Protein AF-0000000078802269 (afdb_homodimer)

Solvent-accessible surface area (backbone atoms only — not comparable to full-atom values): 20303 Å² total; per-residue (Å²): 92,74,47,92,82,36,78,17,33,33,34,43,34,36,52,98,56,59,90,76,34,59,56,60,49,47,35,49,61,55,40,66,80,41,87,51,50,45,80,44,52,44,50,79,76,26,77,65,66,67,72,59,44,69,63,53,44,51,54,54,63,47,30,44,32,43,30,46,34,31,46,53,40,79,55,40,62,44,30,62,51,45,36,46,50,59,65,47,58,22,76,64,37,17,16,90,85,14,59,68,34,50,76,23,35,39,34,44,35,36,34,31,78,51,49,66,64,37,37,26,67,86,20,89,63,49,31,34,58,68,54,47,44,40,28,57,50,51,42,31,50,60,24,41,25,44,73,39,84,65,46,73,44,52,18,45,86,70,53,53,68,69,57,47,52,49,50,13,50,51,53,32,50,41,68,75,39,49,62,70,63,45,59,83,58,49,68,68,66,59,66,68,102,93,73,48,90,84,37,78,19,33,33,34,45,33,34,52,97,55,59,90,76,34,60,57,60,50,49,35,49,61,55,41,65,81,40,87,49,48,45,79,44,52,44,50,80,75,27,74,64,65,70,72,59,43,70,62,52,45,52,53,53,62,46,30,44,32,42,31,46,35,32,47,52,40,79,54,40,63,43,31,61,50,45,36,47,50,58,64,48,57,21,76,62,39,16,16,89,86,14,57,68,33,51,75,23,35,39,33,43,36,35,32,30,77,50,50,66,64,37,37,27,68,86,21,87,64,48,32,33,57,68,53,47,44,39,28,56,50,51,42,28,50,60,24,40,24,45,73,39,82,64,48,73,46,51,18,45,87,70,53,52,68,68,56,47,51,50,49,12,50,50,52,32,50,42,69,75,38,49,64,71,62,45,59,82,58,48,68,68,66,60,65,68,102

Structure (mmCIF, N/CA/C/O backbone):
data_AF-0000000078802269-model_v1
#
loop_
_entity.id
_entity.type
_entity.pdbx_description
1 polymer 'Glutathione-regulated potassium-efflux system ancillary protein KefG'
#
loop_
_atom_site.group_PDB
_atom_site.id
_atom_site.type_symbol
_atom_site.label_atom_id
_atom_site.label_alt_id
_atom_site.label_comp_id
_atom_site.label_asym_id
_atom_site.label_entity_id
_atom_site.label_seq_id
_atom_site.pdbx_PDB_ins_code
_atom_site.Cartn_x
_atom_site.Cartn_y
_atom_site.Cartn_z
_atom_site.occupancy
_atom_site.B_iso_or_equiv
_atom_site.auth_seq_id
_atom_site.auth_comp_id
_atom_site.auth_asym_id
_atom_site.auth_atom_id
_atom_site.pdbx_PDB_model_num
ATOM 1 N N . MET A 1 1 ? -10.547 -23.531 -15.586 1 41.94 1 MET A N 1
ATOM 2 C CA . MET A 1 1 ? -10.125 -24.484 -16.594 1 41.94 1 MET A CA 1
ATOM 3 C C . MET A 1 1 ? -9.117 -25.469 -16.031 1 41.94 1 MET A C 1
ATOM 5 O O . MET A 1 1 ? -8.109 -25.078 -15.445 1 41.94 1 MET A O 1
ATOM 9 N N . ASP A 1 2 ? -9.68 -26.609 -15.562 1 50.34 2 ASP A N 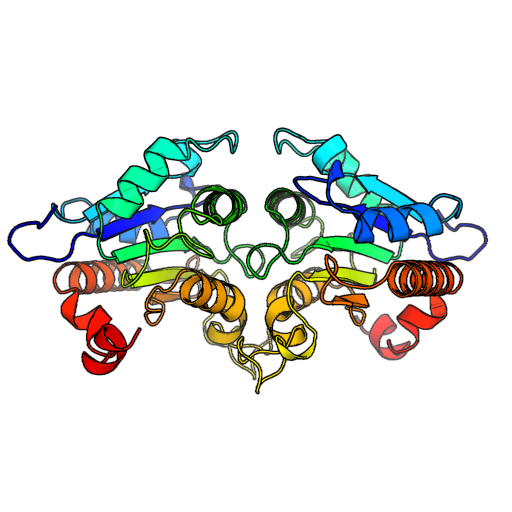1
ATOM 10 C CA . ASP A 1 2 ? -8.898 -27.719 -15.016 1 50.34 2 ASP A CA 1
ATOM 11 C C . ASP A 1 2 ? -7.824 -28.156 -16.016 1 50.34 2 ASP A C 1
ATOM 13 O O . ASP A 1 2 ? -8.117 -28.391 -17.188 1 50.34 2 ASP A O 1
ATOM 17 N N . TYR A 1 3 ? -6.695 -27.562 -15.992 1 58.06 3 TYR A N 1
ATOM 18 C CA . TYR A 1 3 ? -5.609 -28.109 -16.797 1 58.06 3 TYR A CA 1
ATOM 19 C C . TYR A 1 3 ? -5.195 -29.484 -16.297 1 58.06 3 TYR A C 1
ATOM 21 O O . TYR A 1 3 ? -4.332 -29.594 -15.414 1 58.06 3 TYR A O 1
ATOM 29 N N . GLN A 1 4 ? -5.871 -30.547 -16.875 1 61.5 4 GLN A N 1
ATOM 30 C CA . GLN A 1 4 ? -5.547 -31.953 -16.625 1 61.5 4 GLN A CA 1
ATOM 31 C C . GLN A 1 4 ? -5.457 -32.25 -15.125 1 61.5 4 GLN A C 1
ATOM 33 O O . GLN A 1 4 ? -4.531 -32.906 -14.68 1 61.5 4 GLN A O 1
ATOM 38 N N . GLY A 1 5 ? -6.262 -31.609 -14.297 1 68.94 5 GLY A N 1
ATOM 39 C CA . GLY A 1 5 ? -6.277 -31.891 -12.867 1 68.94 5 GLY A CA 1
ATOM 40 C C . GLY A 1 5 ? -5.324 -31 -12.078 1 68.94 5 GLY A C 1
ATOM 41 O O . GLY A 1 5 ? -5.176 -31.172 -10.867 1 68.94 5 GLY A O 1
ATOM 42 N N . LYS A 1 6 ? -4.641 -30.141 -12.844 1 80.56 6 LYS A N 1
ATOM 43 C CA . LYS A 1 6 ? -3.684 -29.266 -12.18 1 80.56 6 LYS A CA 1
ATOM 44 C C . LYS A 1 6 ? -4.312 -27.906 -11.852 1 80.56 6 LYS A C 1
ATOM 46 O O . LYS A 1 6 ? -5.191 -27.438 -12.578 1 80.56 6 LYS A O 1
ATOM 51 N N . LEU A 1 7 ? -3.875 -27.438 -10.805 1 93.06 7 LEU A N 1
ATOM 52 C CA . LEU A 1 7 ? -4.266 -26.078 -10.453 1 93.06 7 LEU A CA 1
ATOM 53 C C . LEU A 1 7 ? -3.773 -25.078 -11.492 1 93.06 7 LEU A C 1
ATOM 55 O O . LEU A 1 7 ? -2.625 -25.156 -11.938 1 93.06 7 LEU A O 1
ATOM 59 N N . THR A 1 8 ? -4.699 -24.266 -11.938 1 97.19 8 THR A N 1
ATOM 60 C CA . THR A 1 8 ? -4.316 -23.219 -12.883 1 97.19 8 THR A CA 1
ATOM 61 C C . THR A 1 8 ? -3.818 -21.984 -12.156 1 97.19 8 THR A C 1
ATOM 63 O O . THR A 1 8 ? -4.305 -21.656 -11.07 1 97.19 8 THR A O 1
ATOM 66 N N . ILE A 1 9 ? -2.83 -21.297 -12.828 1 98.44 9 ILE A N 1
ATOM 67 C CA . ILE A 1 9 ? -2.121 -20.219 -12.141 1 98.44 9 ILE A CA 1
ATOM 68 C C . ILE A 1 9 ? -2.172 -18.938 -12.977 1 98.44 9 ILE A C 1
ATOM 70 O O . ILE A 1 9 ? -1.913 -18.984 -14.18 1 98.44 9 ILE A O 1
ATOM 74 N N . LEU A 1 10 ? -2.6 -17.891 -12.414 1 98.88 10 LEU A N 1
ATOM 75 C CA . LEU A 1 10 ? -2.518 -16.547 -12.977 1 98.88 10 LEU A CA 1
ATOM 76 C C . LEU A 1 10 ? -1.4 -15.75 -12.312 1 98.88 10 LEU A C 1
ATOM 78 O O . LEU A 1 10 ? -1.395 -15.57 -11.094 1 98.88 10 LEU A O 1
ATOM 82 N N . VAL A 1 11 ? -0.397 -15.336 -13.07 1 98.94 11 VAL A N 1
ATOM 83 C CA . VAL A 1 11 ? 0.649 -14.445 -12.578 1 98.94 11 VAL A CA 1
ATOM 84 C C . VAL A 1 11 ? 0.343 -13.008 -13 1 98.94 11 VAL A C 1
ATOM 86 O O . VAL A 1 11 ? 0.437 -12.672 -14.188 1 98.94 11 VAL A O 1
ATOM 89 N N . ILE A 1 12 ? -0.034 -12.242 -12.078 1 98.94 12 ILE A N 1
ATOM 90 C CA . ILE A 1 12 ? -0.143 -10.797 -12.266 1 98.94 12 ILE A CA 1
ATOM 91 C C . ILE A 1 12 ? 1.214 -10.141 -12.016 1 98.94 12 ILE A C 1
ATOM 93 O O . ILE A 1 12 ? 1.655 -10.023 -10.875 1 98.94 12 ILE A O 1
ATOM 97 N N . TYR A 1 13 ? 1.841 -9.75 -13.086 1 98.88 13 TYR A N 1
ATOM 98 C CA . TYR A 1 13 ? 3.154 -9.117 -13.016 1 98.88 13 TYR A CA 1
ATOM 99 C C . TYR A 1 13 ? 3.035 -7.598 -13.102 1 98.88 13 TYR A C 1
ATOM 101 O O . TYR A 1 13 ? 2.324 -7.074 -13.961 1 98.88 13 TYR A O 1
ATOM 109 N N . ALA A 1 14 ? 3.631 -6.918 -12.156 1 98.81 14 ALA A N 1
ATOM 110 C CA . ALA A 1 14 ? 3.619 -5.457 -12.156 1 98.81 14 ALA A CA 1
ATOM 111 C C . ALA A 1 14 ? 5.004 -4.902 -11.836 1 98.81 14 ALA A C 1
ATOM 113 O O . ALA A 1 14 ? 5.516 -5.102 -10.727 1 98.81 14 ALA A O 1
ATOM 114 N N . HIS A 1 15 ? 5.559 -4.227 -12.711 1 98.31 15 HIS A N 1
ATOM 115 C CA . HIS A 1 15 ? 6.809 -3.484 -12.562 1 98.31 15 HIS A CA 1
ATOM 116 C C . HIS A 1 15 ? 6.785 -2.199 -13.375 1 98.31 15 HIS A C 1
ATOM 118 O O . HIS A 1 15 ? 6.629 -2.238 -14.602 1 98.31 15 HIS A O 1
ATOM 124 N N . PRO A 1 16 ? 7.039 -1.08 -12.727 1 95.88 16 PRO A N 1
ATOM 125 C CA . PRO A 1 16 ? 6.957 0.176 -13.477 1 95.88 16 PRO A CA 1
ATOM 126 C C . PRO A 1 16 ? 8.062 0.316 -14.516 1 95.88 16 PRO A C 1
ATOM 128 O O . PRO A 1 16 ? 7.902 1.038 -15.5 1 95.88 16 PRO A O 1
ATOM 131 N N . ASP A 1 17 ? 9.203 -0.327 -14.281 1 93.69 17 ASP A N 1
ATOM 132 C CA . ASP A 1 17 ? 10.328 -0.354 -15.211 1 93.69 17 ASP A CA 1
ATOM 133 C C . ASP A 1 17 ? 10.734 -1.788 -15.539 1 93.69 17 ASP A C 1
ATOM 135 O O . ASP A 1 17 ? 11.812 -2.24 -15.133 1 93.69 17 ASP A O 1
ATOM 139 N N . PRO A 1 18 ? 9.969 -2.434 -16.328 1 89.94 18 PRO A N 1
ATOM 140 C CA . PRO A 1 18 ? 10.195 -3.865 -16.531 1 89.94 18 PRO A CA 1
ATOM 141 C C . PRO A 1 18 ? 11.516 -4.156 -17.234 1 89.94 18 PRO A C 1
ATOM 143 O O . PRO A 1 18 ? 12.109 -5.223 -17.031 1 89.94 18 PRO A O 1
ATOM 146 N N . GLN A 1 19 ? 12.023 -3.246 -18 1 88.38 19 GLN A N 1
ATOM 147 C CA . GLN A 1 19 ? 13.258 -3.467 -18.734 1 88.38 19 GLN A CA 1
ATOM 148 C C . GLN A 1 19 ? 14.469 -3.523 -17.797 1 88.38 19 GLN A C 1
ATOM 150 O O . GLN A 1 19 ? 15.477 -4.156 -18.125 1 88.38 19 GLN A O 1
ATOM 155 N N . GLN A 1 20 ? 14.297 -2.936 -16.672 1 89.38 20 GLN A N 1
ATOM 156 C CA . GLN A 1 20 ? 15.406 -2.904 -15.719 1 89.38 20 GLN A CA 1
ATOM 157 C C . GLN A 1 20 ? 15.234 -3.982 -14.648 1 89.38 20 GLN A C 1
ATOM 159 O O . GLN A 1 20 ? 16.078 -4.105 -13.75 1 89.38 20 GLN A O 1
ATOM 164 N N . SER A 1 21 ? 14.195 -4.738 -14.781 1 92.56 21 SER A N 1
ATOM 165 C CA . SER A 1 21 ? 13.867 -5.73 -13.758 1 92.56 21 SER A CA 1
ATOM 166 C C . SER A 1 21 ? 14.461 -7.09 -14.102 1 92.56 21 SER A C 1
ATOM 168 O O . SER A 1 21 ? 13.727 -8.055 -14.336 1 92.56 21 SER A O 1
ATOM 170 N N . VAL A 1 22 ? 15.734 -7.234 -13.938 1 94.75 22 VAL A N 1
ATOM 171 C CA . VAL A 1 22 ? 16.453 -8.422 -14.367 1 94.75 22 VAL A CA 1
ATOM 172 C C . VAL A 1 22 ? 15.969 -9.641 -13.586 1 94.75 22 VAL A C 1
ATOM 174 O O . VAL A 1 22 ? 15.633 -10.672 -14.18 1 94.75 22 VAL A O 1
ATOM 177 N N . ALA A 1 23 ? 15.93 -9.531 -12.273 1 97.06 23 ALA A N 1
ATOM 178 C CA . ALA A 1 23 ? 15.539 -10.656 -11.422 1 97.06 23 ALA A CA 1
ATOM 179 C C . ALA A 1 23 ? 14.141 -11.148 -11.773 1 97.06 23 ALA A C 1
ATOM 181 O O . ALA A 1 23 ? 13.906 -12.352 -11.906 1 97.06 23 ALA A O 1
ATOM 182 N N . ASN A 1 24 ? 13.211 -10.25 -11.938 1 98 24 ASN A N 1
ATOM 183 C CA . ASN A 1 24 ? 11.844 -10.625 -12.289 1 98 24 ASN A CA 1
ATOM 184 C C . ASN A 1 24 ? 11.773 -11.258 -13.672 1 98 24 ASN A C 1
ATOM 186 O O . ASN A 1 24 ? 11.031 -12.219 -13.883 1 98 24 ASN A O 1
ATOM 190 N N . GLN A 1 25 ? 12.484 -10.703 -14.578 1 97.06 25 GLN A N 1
ATOM 191 C CA . GLN A 1 25 ? 12.484 -11.25 -15.93 1 97.06 25 GLN A CA 1
ATOM 192 C C . GLN A 1 25 ? 13.008 -12.688 -15.938 1 97.06 25 GLN A C 1
ATOM 194 O O . GLN A 1 25 ? 12.484 -13.539 -16.656 1 97.06 25 GLN A O 1
ATOM 199 N N . VAL A 1 26 ? 14.086 -12.945 -15.219 1 98 26 VAL A N 1
ATOM 200 C CA . VAL A 1 26 ? 14.625 -14.297 -15.117 1 98 26 VAL A CA 1
ATOM 201 C C . VAL A 1 26 ? 13.555 -15.25 -14.594 1 98 26 VAL A C 1
ATOM 203 O O . VAL A 1 26 ? 13.359 -16.328 -15.148 1 98 26 VAL A O 1
ATOM 206 N N . MET A 1 27 ? 12.836 -14.859 -13.555 1 98.69 27 MET A N 1
ATOM 207 C CA . MET A 1 27 ? 11.766 -15.688 -13.008 1 98.69 27 MET A CA 1
ATOM 208 C C . MET A 1 27 ? 10.68 -15.938 -14.055 1 98.69 27 MET A C 1
ATOM 210 O O . MET A 1 27 ? 10.219 -17.078 -14.219 1 98.69 27 MET A O 1
ATOM 214 N N . LEU A 1 28 ? 10.258 -14.906 -14.75 1 98.62 28 LEU A N 1
ATOM 215 C CA . LEU A 1 28 ? 9.211 -15.031 -15.758 1 98.62 28 LEU A CA 1
ATOM 216 C C . LEU A 1 28 ? 9.648 -15.953 -16.891 1 98.62 28 LEU A C 1
ATOM 218 O O . LEU A 1 28 ? 8.852 -16.766 -17.375 1 98.62 28 LEU A O 1
ATOM 222 N N . ASP A 1 29 ? 10.867 -15.852 -17.297 1 98.31 29 ASP A N 1
ATOM 223 C CA . ASP A 1 29 ? 11.398 -16.703 -18.344 1 98.31 29 ASP A CA 1
ATOM 224 C C . ASP A 1 29 ? 11.312 -18.172 -17.969 1 98.31 29 ASP A C 1
ATOM 226 O O . ASP A 1 29 ? 11.008 -19.031 -18.797 1 98.31 29 ASP A O 1
ATOM 230 N N . HIS A 1 30 ? 11.586 -18.469 -16.734 1 98.69 30 HIS A N 1
ATOM 231 C CA . HIS A 1 30 ? 11.633 -19.859 -16.266 1 98.69 30 HIS A CA 1
ATOM 232 C C . HIS A 1 30 ? 10.242 -20.484 -16.281 1 98.69 30 HIS A C 1
ATOM 234 O O . HIS A 1 30 ? 10.109 -21.703 -16.312 1 98.69 30 HIS A O 1
ATOM 240 N N . ILE A 1 31 ? 9.195 -19.641 -16.266 1 98.56 31 ILE A N 1
ATOM 241 C CA . ILE A 1 31 ? 7.867 -20.234 -16.141 1 98.56 31 ILE A CA 1
ATOM 242 C C . ILE A 1 31 ? 7.078 -20.016 -17.422 1 98.56 31 ILE A C 1
ATOM 244 O O . ILE A 1 31 ? 5.902 -20.375 -17.516 1 98.56 31 ILE A O 1
ATOM 248 N N . ALA A 1 32 ? 7.648 -19.453 -18.422 1 97.94 32 ALA A N 1
ATOM 249 C CA . ALA A 1 32 ? 6.98 -18.969 -19.641 1 97.94 32 ALA A CA 1
ATOM 250 C C . ALA A 1 32 ? 6.395 -20.141 -20.438 1 97.94 32 ALA A C 1
ATOM 252 O O . ALA A 1 32 ? 5.426 -19.953 -21.172 1 97.94 32 ALA A O 1
ATOM 253 N N . ASP A 1 33 ? 6.93 -21.312 -20.281 1 97.69 33 ASP A N 1
ATOM 254 C CA . ASP A 1 33 ? 6.52 -22.438 -21.125 1 97.69 33 ASP A CA 1
ATOM 255 C C . ASP A 1 33 ? 5.547 -23.344 -20.391 1 97.69 33 ASP A C 1
ATOM 257 O O . ASP A 1 33 ? 5.141 -24.391 -20.922 1 97.69 33 ASP A O 1
ATOM 261 N N . LEU A 1 34 ? 5.195 -22.984 -19.219 1 97.31 34 LEU A N 1
ATOM 262 C CA . LEU A 1 34 ? 4.262 -23.812 -18.469 1 97.31 34 LEU A CA 1
ATOM 263 C C . LEU A 1 34 ? 2.828 -23.578 -18.938 1 97.31 34 LEU A C 1
ATOM 265 O O . LEU A 1 34 ? 2.301 -22.469 -18.812 1 97.31 34 LEU A O 1
ATOM 269 N N . PRO A 1 35 ? 2.129 -24.578 -19.438 1 96.19 35 PRO A N 1
ATOM 270 C CA . PRO A 1 35 ? 0.833 -24.375 -20.094 1 96.19 35 PRO A CA 1
ATOM 271 C C . PRO A 1 35 ? -0.274 -24 -19.109 1 96.19 35 PRO A C 1
ATOM 273 O O . PRO A 1 35 ? -1.271 -23.391 -19.5 1 96.19 35 PRO A O 1
ATOM 276 N N . HIS A 1 36 ? -0.126 -24.406 -17.875 1 97.06 36 HIS A N 1
ATOM 277 C CA . HIS A 1 36 ? -1.162 -24.141 -16.875 1 97.06 36 HIS A CA 1
ATOM 278 C C . HIS A 1 36 ? -0.942 -22.797 -16.203 1 97.06 36 HIS A C 1
ATOM 280 O O . HIS A 1 36 ? -1.664 -22.438 -15.266 1 97.06 36 HIS A O 1
ATOM 286 N N . VAL A 1 37 ? 0.118 -22 -16.641 1 98.31 37 VAL A N 1
ATOM 287 C CA . VAL A 1 37 ? 0.442 -20.688 -16.078 1 98.31 37 VAL A CA 1
ATOM 288 C C . VAL A 1 37 ? 0.122 -19.609 -17.094 1 98.31 37 VAL A C 1
ATOM 290 O O . VAL A 1 37 ? 0.566 -19.672 -18.25 1 98.31 37 VAL A O 1
ATOM 293 N N . THR A 1 38 ? -0.711 -18.672 -16.734 1 98.56 38 THR A N 1
ATOM 294 C CA . THR A 1 38 ? -0.972 -17.453 -17.5 1 98.56 38 THR A CA 1
ATOM 295 C C . THR A 1 38 ? -0.245 -16.266 -16.891 1 98.56 38 THR A C 1
ATOM 297 O O . THR A 1 38 ? -0.463 -15.93 -15.719 1 98.56 38 THR A O 1
ATOM 300 N N . VAL A 1 39 ? 0.641 -15.68 -17.625 1 98.69 39 VAL A N 1
ATOM 301 C CA . VAL A 1 39 ? 1.332 -14.477 -17.172 1 98.69 39 VAL A CA 1
ATOM 302 C C . VAL A 1 39 ? 0.642 -13.242 -17.75 1 98.69 39 VAL A C 1
ATOM 304 O O . VAL A 1 39 ? 0.423 -13.148 -18.953 1 98.69 39 VAL A O 1
ATOM 307 N N . HIS A 1 40 ? 0.283 -12.359 -16.953 1 98.75 40 HIS A N 1
ATOM 308 C CA . HIS A 1 40 ? -0.414 -11.133 -17.312 1 98.75 40 HIS A CA 1
ATOM 309 C C . HIS A 1 40 ? 0.337 -9.906 -16.812 1 98.75 40 HIS A C 1
ATOM 311 O O . HIS A 1 40 ? 0.303 -9.594 -15.617 1 98.75 40 HIS A O 1
ATOM 317 N N . ASP A 1 41 ? 0.992 -9.18 -17.703 1 98.44 41 ASP A N 1
ATOM 318 C CA . ASP A 1 41 ? 1.771 -7.98 -17.391 1 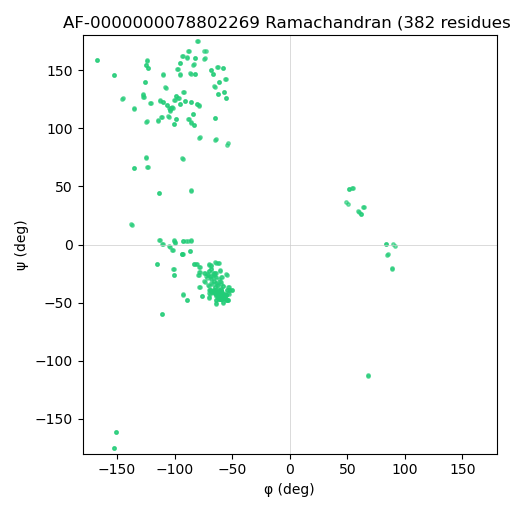98.44 41 ASP A CA 1
ATOM 319 C C . ASP A 1 41 ? 0.875 -6.742 -17.328 1 98.44 41 ASP A C 1
ATOM 321 O O . ASP A 1 41 ? 0.407 -6.254 -18.359 1 98.44 41 ASP A O 1
ATOM 325 N N . LEU A 1 42 ? 0.7 -6.156 -16.172 1 98.69 42 LEU A N 1
ATOM 326 C CA . LEU A 1 42 ? -0.263 -5.078 -15.969 1 98.69 42 LEU A CA 1
ATOM 327 C C . LEU A 1 42 ? 0.192 -3.803 -16.672 1 98.69 42 LEU A C 1
ATOM 329 O O . LEU A 1 42 ? -0.612 -3.121 -17.312 1 98.69 42 LEU A O 1
ATOM 333 N N . TYR A 1 43 ? 1.46 -3.453 -16.516 1 98 43 TYR A N 1
ATOM 334 C CA . TYR A 1 43 ? 1.933 -2.199 -17.094 1 98 43 TYR A CA 1
ATOM 335 C C . TYR A 1 43 ? 1.946 -2.268 -18.625 1 98 43 TYR A C 1
ATOM 337 O O . TYR A 1 43 ? 1.805 -1.244 -19.297 1 98 43 TYR A O 1
ATOM 345 N N . ALA A 1 44 ? 2.127 -3.463 -19.172 1 97.62 44 ALA A N 1
ATOM 346 C CA . ALA A 1 44 ? 1.976 -3.627 -20.609 1 97.62 44 ALA A CA 1
ATOM 347 C C . ALA A 1 44 ? 0.516 -3.482 -21.031 1 97.62 44 ALA A C 1
ATOM 349 O O . ALA A 1 44 ? 0.213 -2.844 -22.047 1 97.62 44 ALA A O 1
ATOM 350 N N . ALA A 1 45 ? -0.378 -3.986 -20.281 1 98.31 45 ALA A N 1
ATOM 351 C CA . ALA A 1 45 ? -1.801 -4.004 -20.609 1 98.31 45 ALA A CA 1
ATOM 352 C C . ALA A 1 45 ? -2.443 -2.648 -20.344 1 98.31 45 ALA A C 1
ATOM 354 O O . ALA A 1 45 ? -3.348 -2.221 -21.062 1 98.31 45 ALA A O 1
ATOM 355 N N . TYR A 1 46 ? -2.01 -1.961 -19.266 1 98.12 46 TYR A N 1
ATOM 356 C CA . TYR A 1 46 ? -2.664 -0.745 -18.797 1 98.12 46 TYR A CA 1
ATOM 357 C C . TYR A 1 46 ? -1.639 0.333 -18.469 1 98.12 46 TYR A C 1
ATOM 359 O O . TYR A 1 46 ? -1.559 0.793 -17.328 1 98.12 46 TYR A O 1
ATOM 367 N N . PRO A 1 47 ? -0.916 0.863 -19.359 1 95.88 47 PRO A N 1
ATOM 368 C CA . PRO A 1 47 ? 0.092 1.882 -19.062 1 95.88 47 PRO A CA 1
ATOM 369 C C . PRO A 1 47 ? -0.517 3.176 -18.516 1 95.88 47 PRO A C 1
ATOM 371 O O . PRO A 1 47 ? 0.183 3.982 -17.906 1 95.88 47 PRO A O 1
ATOM 374 N N . ASP A 1 48 ? -1.82 3.328 -18.688 1 95.75 48 ASP A N 1
ATOM 375 C CA . ASP A 1 48 ? -2.486 4.562 -18.266 1 95.75 48 ASP A CA 1
ATOM 376 C C . ASP A 1 48 ? -3.271 4.355 -16.969 1 95.75 48 ASP A C 1
ATOM 378 O O . ASP A 1 48 ? -3.967 5.262 -16.516 1 95.75 48 ASP A O 1
ATOM 382 N N . PHE A 1 49 ? -3.268 3.131 -16.453 1 97.12 49 PHE A N 1
ATOM 383 C CA . PHE A 1 49 ? -3.871 2.791 -15.164 1 97.12 49 PHE A CA 1
ATOM 384 C C . PHE A 1 49 ? -5.367 2.539 -15.32 1 97.12 49 PHE A C 1
ATOM 386 O O . PHE A 1 49 ? -6.066 2.301 -14.328 1 97.12 49 PHE A O 1
ATOM 393 N N . PHE A 1 50 ? -5.887 2.643 -16.531 1 97.38 50 PHE A N 1
ATOM 394 C CA . PHE A 1 50 ? -7.293 2.324 -16.75 1 97.38 50 PHE A CA 1
ATOM 395 C C . PHE A 1 50 ? -7.484 0.825 -16.938 1 97.38 50 PHE A C 1
ATOM 397 O O . PHE A 1 50 ? -7.332 0.309 -18.047 1 97.38 50 PHE A O 1
ATOM 404 N N . ILE A 1 51 ? -7.938 0.18 -15.953 1 98.44 51 ILE A N 1
ATOM 405 C CA . ILE A 1 51 ? -7.992 -1.276 -15.891 1 98.44 51 ILE A CA 1
ATOM 406 C C . ILE A 1 51 ? -9.344 -1.766 -16.406 1 98.44 51 ILE A C 1
ATOM 408 O O . ILE A 1 51 ? -10.383 -1.209 -16.062 1 98.44 51 ILE A O 1
ATOM 412 N N . ASP A 1 52 ? -9.367 -2.701 -17.266 1 98.69 52 ASP A N 1
ATOM 413 C CA . ASP A 1 52 ? -10.57 -3.404 -17.703 1 98.69 52 ASP A CA 1
ATOM 414 C C . ASP A 1 52 ? -11 -4.441 -16.656 1 98.69 52 ASP A C 1
ATOM 416 O O . ASP A 1 52 ? -10.57 -5.598 -16.719 1 98.69 52 ASP A O 1
ATOM 420 N N . CYS A 1 53 ? -11.836 -4.051 -15.781 1 98.44 53 CYS A N 1
ATOM 421 C CA . CYS A 1 53 ? -12.219 -4.891 -14.656 1 98.44 53 CYS A CA 1
ATOM 422 C C . CYS A 1 53 ? -12.875 -6.18 -15.141 1 98.44 53 CYS A C 1
ATOM 424 O O . CYS A 1 53 ? -12.68 -7.242 -14.539 1 98.44 53 CYS A O 1
ATOM 426 N N . HIS A 1 54 ? -13.703 -6.051 -16.156 1 98.31 54 HIS A N 1
ATOM 427 C CA . HIS A 1 54 ? -14.367 -7.242 -16.672 1 98.31 54 HIS A CA 1
ATOM 428 C C . HIS A 1 54 ? -13.352 -8.289 -17.109 1 98.31 54 HIS A C 1
ATOM 430 O O . HIS A 1 54 ? -13.461 -9.461 -16.75 1 98.31 54 HIS A O 1
ATOM 436 N N . GLN A 1 55 ? -12.414 -7.879 -17.891 1 98.62 55 GLN A N 1
ATOM 437 C CA . GLN A 1 55 ? -11.375 -8.781 -18.359 1 98.62 55 GLN A CA 1
ATOM 438 C C . GLN A 1 55 ? -10.562 -9.359 -17.203 1 98.62 55 GLN A C 1
ATOM 440 O O . GLN A 1 55 ? -10.297 -10.562 -17.156 1 98.62 55 GLN A O 1
ATOM 445 N N . GLU A 1 56 ? -10.148 -8.555 -16.312 1 98.88 56 GLU A N 1
ATOM 446 C CA . GLU A 1 56 ? -9.32 -8.984 -15.195 1 98.88 56 GLU A CA 1
ATOM 447 C C . GLU A 1 56 ? -10.078 -9.961 -14.297 1 98.88 56 GLU A C 1
ATOM 449 O O . GLU A 1 56 ? -9.508 -10.953 -13.836 1 98.88 56 GLU A O 1
ATOM 454 N N . ARG A 1 57 ? -11.344 -9.656 -14.031 1 98.81 57 ARG A N 1
ATOM 455 C CA . ARG A 1 57 ? -12.156 -10.531 -13.195 1 98.81 57 ARG A CA 1
ATOM 456 C C . ARG A 1 57 ? -12.359 -11.891 -13.867 1 98.81 57 ARG A C 1
ATOM 458 O O . ARG A 1 57 ? -12.367 -12.922 -13.195 1 98.81 57 ARG A O 1
ATOM 465 N N . ALA A 1 58 ? -12.508 -11.914 -15.148 1 98.81 58 ALA A N 1
ATOM 466 C CA . ALA A 1 58 ? -12.594 -13.18 -15.875 1 98.81 58 ALA A CA 1
ATOM 467 C C . ALA A 1 58 ? -11.328 -14.008 -15.688 1 98.81 58 ALA A C 1
ATOM 469 O O . ALA A 1 58 ? -11.398 -15.219 -15.469 1 98.81 58 ALA A O 1
ATOM 470 N N . LEU A 1 59 ? -10.156 -13.359 -15.766 1 98.81 59 LEU A N 1
ATOM 471 C CA . LEU A 1 59 ? -8.883 -14.047 -15.531 1 98.81 59 LEU A CA 1
ATOM 472 C C . LEU A 1 59 ? -8.836 -14.625 -14.117 1 98.81 59 LEU A C 1
ATOM 474 O O . LEU A 1 59 ? -8.422 -15.773 -13.938 1 98.81 59 LEU A O 1
ATOM 478 N N . VAL A 1 60 ? -9.258 -13.844 -13.148 1 98.88 60 VAL A N 1
ATOM 479 C CA . VAL A 1 60 ? -9.25 -14.289 -11.758 1 98.88 60 VAL A CA 1
ATOM 480 C C . VAL A 1 60 ? -10.156 -15.508 -11.594 1 98.88 60 VAL A C 1
ATOM 482 O O . VAL A 1 60 ? -9.766 -16.5 -10.992 1 98.88 60 VAL A O 1
ATOM 485 N N . GLU A 1 61 ? -11.312 -15.422 -12.156 1 98.62 61 GLU A N 1
ATOM 486 C CA . GLU A 1 61 ? -12.289 -16.484 -12 1 98.62 61 GLU A CA 1
ATOM 487 C C . GLU A 1 61 ? -11.797 -17.781 -12.641 1 98.62 61 GLU A C 1
ATOM 489 O O . GLU A 1 61 ? -12.109 -18.875 -12.156 1 98.62 61 GLU A O 1
ATOM 494 N N . MET A 1 62 ? -10.992 -17.656 -13.617 1 97.94 62 MET A N 1
ATOM 495 C CA . MET A 1 62 ? -10.578 -18.812 -14.406 1 97.94 62 MET A CA 1
ATOM 496 C C . MET A 1 62 ? -9.367 -19.5 -13.773 1 97.94 62 MET A C 1
ATOM 498 O O . MET A 1 62 ? -8.953 -20.562 -14.227 1 97.94 62 MET A O 1
ATOM 502 N N . HIS A 1 63 ? -8.797 -18.969 -12.742 1 98.5 63 HIS A N 1
ATOM 503 C CA . HIS A 1 63 ? -7.562 -19.516 -12.211 1 98.5 63 HIS A CA 1
ATOM 504 C C . HIS A 1 63 ? -7.703 -19.844 -10.727 1 98.5 63 HIS A C 1
ATOM 506 O O . HIS A 1 63 ? -8.5 -19.219 -10.023 1 98.5 63 HIS A O 1
ATOM 512 N N . ASP A 1 64 ? -6.91 -20.797 -10.203 1 97.56 64 ASP A N 1
ATOM 513 C CA . ASP A 1 64 ? -6.98 -21.297 -8.828 1 97.56 64 ASP A CA 1
ATOM 514 C C . ASP A 1 64 ? -6.023 -20.516 -7.922 1 97.56 64 ASP A C 1
ATOM 516 O O . ASP A 1 64 ? -6.352 -20.219 -6.77 1 97.56 64 ASP A O 1
ATOM 520 N N . ILE A 1 65 ? -4.824 -20.281 -8.414 1 98.31 65 ILE A N 1
ATOM 521 C CA . ILE A 1 65 ? -3.777 -19.562 -7.688 1 98.31 65 ILE A CA 1
ATOM 522 C C . ILE A 1 65 ? -3.5 -18.219 -8.367 1 98.31 65 ILE A C 1
ATOM 524 O O . ILE A 1 65 ? -3.281 -18.172 -9.578 1 98.31 65 ILE A O 1
ATOM 528 N N . ILE A 1 66 ? -3.615 -17.219 -7.672 1 98.88 66 ILE A N 1
ATOM 529 C CA . ILE A 1 66 ? -3.252 -15.898 -8.164 1 98.88 66 ILE A CA 1
ATOM 530 C C . ILE A 1 66 ? -1.912 -15.477 -7.562 1 98.88 66 ILE A C 1
ATOM 532 O O . ILE A 1 66 ? -1.778 -15.367 -6.34 1 98.88 66 ILE A O 1
ATOM 536 N N . ILE A 1 67 ? -0.929 -15.312 -8.391 1 98.94 67 ILE A N 1
ATOM 537 C CA . ILE A 1 67 ? 0.405 -14.867 -7.996 1 98.94 67 ILE A CA 1
ATOM 538 C C . ILE A 1 67 ? 0.562 -13.383 -8.297 1 98.94 67 ILE A C 1
ATOM 540 O O . ILE A 1 67 ? 0.307 -12.938 -9.414 1 98.94 67 ILE A O 1
ATOM 544 N N . PHE A 1 68 ? 0.897 -12.656 -7.324 1 98.94 68 PHE A N 1
ATOM 545 C CA . PHE A 1 68 ? 1.254 -11.25 -7.48 1 98.94 68 PHE A CA 1
ATOM 546 C C . PHE A 1 68 ? 2.768 -11.07 -7.477 1 98.94 68 PHE A C 1
ATOM 548 O O . PHE A 1 68 ? 3.404 -11.156 -6.422 1 98.94 68 PHE A O 1
ATOM 555 N N . GLN A 1 69 ? 3.33 -10.859 -8.625 1 98.94 69 GLN A N 1
ATOM 556 C CA . GLN A 1 69 ? 4.773 -10.75 -8.797 1 98.94 69 GLN A CA 1
ATOM 557 C C . GLN A 1 69 ? 5.191 -9.305 -9.047 1 98.94 69 GLN A C 1
ATOM 559 O O . GLN A 1 69 ? 4.766 -8.688 -10.031 1 98.94 69 GLN A O 1
ATOM 564 N N . HIS A 1 70 ? 5.996 -8.781 -8.227 1 98.75 70 HIS A N 1
ATOM 565 C CA . HIS A 1 70 ? 6.41 -7.383 -8.312 1 98.75 70 HIS A CA 1
ATOM 566 C C . HIS A 1 70 ? 7.598 -7.105 -7.398 1 98.75 70 HIS A C 1
ATOM 568 O O . HIS A 1 70 ? 7.852 -7.859 -6.457 1 98.75 70 HIS A O 1
ATOM 574 N N . PRO A 1 71 ? 8.414 -6.016 -7.625 1 98.25 71 PRO A N 1
ATOM 575 C CA . PRO A 1 71 ? 9.359 -5.551 -6.609 1 98.25 71 PRO A CA 1
ATOM 576 C C . PRO A 1 71 ? 8.672 -4.949 -5.387 1 98.25 71 PRO A C 1
ATOM 578 O O . PRO A 1 71 ? 7.527 -4.488 -5.488 1 98.25 71 PRO A O 1
ATOM 581 N N . LEU A 1 72 ? 9.281 -5.055 -4.258 1 97.5 72 LEU A N 1
ATOM 582 C CA . LEU A 1 72 ? 8.875 -4.203 -3.148 1 97.5 72 LEU A CA 1
ATOM 583 C C . LEU A 1 72 ? 9.148 -2.734 -3.461 1 97.5 72 LEU A C 1
ATOM 585 O O . LEU A 1 72 ? 10.305 -2.33 -3.592 1 97.5 72 LEU A O 1
ATOM 589 N N . TYR A 1 73 ? 8.219 -1.941 -3.691 1 96.44 73 TYR A N 1
ATOM 590 C CA . TYR A 1 73 ? 8.273 -0.551 -4.129 1 96.44 73 TYR A CA 1
ATOM 591 C C . TYR A 1 73 ? 7.727 0.382 -3.053 1 96.44 73 TYR A C 1
ATOM 593 O O . TYR A 1 73 ? 6.52 0.415 -2.805 1 96.44 73 TYR A O 1
ATOM 601 N N . MET A 1 74 ? 8.711 1.12 -2.396 1 97.56 74 MET A N 1
ATOM 602 C CA . MET A 1 74 ? 8.336 1.942 -1.251 1 97.56 74 MET A CA 1
ATOM 603 C C . MET A 1 74 ? 7.535 1.129 -0.238 1 97.56 74 MET A C 1
ATOM 605 O O . MET A 1 74 ? 6.457 1.545 0.187 1 97.56 74 MET A O 1
ATOM 609 N N . TYR A 1 75 ? 8.078 -0.044 0.05 1 97.56 75 TYR A N 1
ATOM 610 C CA . TYR A 1 75 ? 7.645 -0.972 1.088 1 97.56 75 TYR A CA 1
ATOM 611 C C . TYR A 1 75 ? 6.223 -1.455 0.825 1 97.56 75 TYR A C 1
ATOM 613 O O . TYR A 1 75 ? 5.492 -1.788 1.761 1 97.56 75 TYR A O 1
ATOM 621 N N . SER A 1 76 ? 5.793 -1.464 -0.37 1 98.5 76 SER A N 1
ATOM 622 C CA . SER A 1 76 ? 4.523 -1.99 -0.865 1 98.5 76 SER A CA 1
ATOM 623 C C . SER A 1 76 ? 4.645 -2.457 -2.311 1 98.5 76 SER A C 1
ATOM 625 O O . SER A 1 76 ? 5.715 -2.902 -2.738 1 98.5 76 SER A O 1
ATOM 627 N N . CYS A 1 77 ? 3.525 -2.6 -3.023 1 98.88 77 CYS A N 1
ATOM 628 C CA . CYS A 1 77 ? 3.525 -2.949 -4.438 1 98.88 77 CYS A CA 1
ATOM 629 C C . CYS A 1 77 ? 3.471 -1.701 -5.309 1 98.88 77 CYS A C 1
ATOM 631 O O . CYS A 1 77 ? 3.186 -0.607 -4.816 1 98.88 77 CYS A O 1
ATOM 633 N N . PRO A 1 78 ? 3.824 -1.851 -6.594 1 98.69 78 PRO A N 1
ATOM 634 C CA . PRO A 1 78 ? 3.666 -0.717 -7.508 1 98.69 78 PRO A CA 1
ATOM 635 C C . PRO A 1 78 ? 2.227 -0.216 -7.582 1 98.69 78 PRO A C 1
ATOM 637 O O . PRO A 1 78 ? 1.286 -1.004 -7.445 1 98.69 78 PRO A O 1
ATOM 640 N N . ALA A 1 79 ? 2.092 1.029 -7.871 1 98.69 79 ALA A N 1
ATOM 641 C CA . ALA A 1 79 ? 0.809 1.722 -7.785 1 98.69 79 ALA A CA 1
ATOM 642 C C . ALA A 1 79 ? -0.225 1.073 -8.703 1 98.69 79 ALA A C 1
ATOM 644 O O . ALA A 1 79 ? -1.409 1.009 -8.359 1 98.69 79 ALA A O 1
ATOM 645 N N . LEU A 1 80 ? 0.201 0.652 -9.852 1 98.75 80 LEU A N 1
ATOM 646 C CA . LEU A 1 80 ? -0.77 0.069 -10.773 1 98.75 80 LEU A CA 1
ATOM 647 C C . LEU A 1 80 ? -1.331 -1.235 -10.219 1 98.75 80 LEU A C 1
ATOM 649 O O . LEU A 1 80 ? -2.514 -1.535 -10.398 1 98.75 80 LEU A O 1
ATOM 653 N N . LEU A 1 81 ? -0.503 -2.023 -9.602 1 98.94 81 LEU A N 1
ATOM 654 C CA . LEU A 1 81 ? -1.026 -3.215 -8.938 1 98.94 81 LEU A CA 1
ATOM 655 C C . LEU A 1 81 ? -1.978 -2.84 -7.809 1 98.94 81 LEU A C 1
ATOM 657 O O . LEU A 1 81 ? -3.006 -3.492 -7.613 1 98.94 81 LEU A O 1
ATOM 661 N N . LYS A 1 82 ? -1.619 -1.815 -7.023 1 98.88 82 LYS A N 1
ATOM 662 C CA . LYS A 1 82 ? -2.539 -1.327 -6 1 98.88 82 LYS A CA 1
ATOM 663 C C . LYS A 1 82 ? -3.887 -0.95 -6.609 1 98.88 82 LYS A C 1
ATOM 665 O O . LYS A 1 82 ? -4.938 -1.221 -6.023 1 98.88 82 LYS A O 1
ATOM 670 N N . GLU A 1 83 ? -3.846 -0.293 -7.699 1 98.69 83 GLU A N 1
ATOM 671 C CA . GLU A 1 83 ? -5.082 0.037 -8.398 1 98.69 83 GLU A CA 1
ATOM 672 C C . GLU A 1 83 ? -5.844 -1.224 -8.797 1 98.69 83 GLU A C 1
ATOM 674 O O . GLU A 1 83 ? -7.062 -1.302 -8.617 1 98.69 83 GLU A O 1
ATOM 679 N N . TRP A 1 84 ? -5.156 -2.164 -9.359 1 98.94 84 TRP A N 1
ATOM 680 C CA . TRP A 1 84 ? -5.758 -3.438 -9.742 1 98.94 84 TRP A CA 1
ATOM 681 C C . TRP A 1 84 ? -6.477 -4.078 -8.562 1 98.94 84 TRP A C 1
ATOM 683 O O . TRP A 1 84 ? -7.633 -4.492 -8.68 1 98.94 84 TRP A O 1
ATOM 693 N N . ILE A 1 85 ? -5.809 -4.133 -7.426 1 98.88 85 ILE A N 1
ATOM 694 C CA . ILE A 1 85 ? -6.383 -4.699 -6.211 1 98.88 85 ILE A CA 1
ATOM 695 C C . ILE A 1 85 ? -7.645 -3.932 -5.824 1 98.88 85 ILE A C 1
ATOM 697 O O . ILE A 1 85 ? -8.664 -4.535 -5.484 1 98.88 85 ILE A O 1
ATOM 701 N N . ASP A 1 86 ? -7.586 -2.654 -5.941 1 98.25 86 ASP A N 1
ATOM 702 C CA . ASP A 1 86 ? -8.688 -1.795 -5.504 1 98.25 86 ASP A CA 1
ATOM 703 C C . ASP A 1 86 ? -9.914 -1.986 -6.391 1 98.25 86 ASP A C 1
ATOM 705 O O . ASP A 1 86 ? -11.047 -2.008 -5.895 1 98.25 86 ASP A O 1
ATOM 709 N N . VAL A 1 87 ? -9.695 -2.107 -7.684 1 98.25 87 VAL A N 1
ATOM 710 C CA . VAL A 1 87 ? -10.852 -2.02 -8.562 1 98.25 87 VAL A CA 1
ATOM 711 C C . VAL A 1 87 ? -11.297 -3.422 -8.984 1 98.25 87 VAL A C 1
ATOM 713 O O . VAL A 1 87 ? -12.469 -3.646 -9.289 1 98.25 87 VAL A O 1
ATOM 716 N N . VAL A 1 88 ? -10.414 -4.387 -9 1 98.81 88 VAL A N 1
ATOM 717 C CA . VAL A 1 88 ? -10.742 -5.734 -9.445 1 98.81 88 VAL A CA 1
ATOM 718 C C . VAL A 1 88 ? -11.25 -6.566 -8.273 1 98.81 88 VAL A C 1
ATOM 720 O O . VAL A 1 88 ? -12.297 -7.207 -8.359 1 98.81 88 VAL A O 1
ATOM 723 N N . LEU A 1 89 ? -10.523 -6.527 -7.137 1 98.69 89 LEU A N 1
ATOM 724 C CA . LEU A 1 89 ? -10.93 -7.281 -5.953 1 98.69 89 LEU A CA 1
ATOM 725 C C . LEU A 1 89 ? -11.93 -6.488 -5.117 1 98.69 89 LEU A C 1
ATOM 727 O O . LEU A 1 89 ? -11.789 -6.402 -3.895 1 98.69 89 LEU A O 1
ATOM 731 N N . SER A 1 90 ? -12.875 -5.949 -5.707 1 96.62 90 SER A N 1
ATOM 732 C CA . SER A 1 90 ? -13.773 -4.996 -5.07 1 96.62 90 SER A CA 1
ATOM 733 C C . SER A 1 90 ? -14.945 -5.707 -4.402 1 96.62 90 SER A C 1
ATOM 735 O O . SER A 1 90 ? -15.156 -6.902 -4.609 1 96.62 90 SER A O 1
ATOM 737 N N . LYS A 1 91 ? -15.656 -4.965 -3.58 1 96.25 91 LYS A N 1
ATOM 738 C CA . LYS A 1 91 ? -16.891 -5.438 -2.957 1 96.25 91 LYS A CA 1
ATOM 739 C C . LYS A 1 91 ? -17.891 -5.902 -4.008 1 96.25 91 LYS A C 1
ATOM 741 O O . LYS A 1 91 ? -18.078 -5.242 -5.031 1 96.25 91 LYS A O 1
ATOM 746 N N . GLY A 1 92 ? -18.625 -6.949 -3.719 1 97.5 92 GLY A N 1
ATOM 747 C CA . GLY A 1 92 ? -19.578 -7.52 -4.656 1 97.5 92 GLY A CA 1
ATOM 748 C C . GLY A 1 92 ? -18.953 -8.57 -5.566 1 97.5 92 GLY A C 1
ATOM 749 O O . GLY A 1 92 ? -19.672 -9.375 -6.16 1 97.5 92 GLY A O 1
ATOM 750 N N . PHE A 1 93 ? -17.656 -8.547 -5.719 1 98.56 93 PHE A N 1
ATOM 751 C CA . PHE A 1 93 ? -16.938 -9.547 -6.5 1 98.56 93 PHE A CA 1
ATOM 752 C C . PHE A 1 93 ? -16.094 -10.438 -5.602 1 98.56 93 PHE A C 1
ATOM 754 O O . PHE A 1 93 ? -16.391 -11.625 -5.438 1 98.56 93 PHE A O 1
ATOM 761 N N . ALA A 1 94 ? -15.141 -9.805 -4.867 1 98.38 94 ALA A N 1
ATOM 762 C CA . ALA A 1 94 ? -14.164 -10.594 -4.117 1 98.38 94 ALA A CA 1
ATOM 763 C C . ALA A 1 94 ? -14.539 -10.664 -2.639 1 98.38 94 ALA A C 1
ATOM 765 O O . ALA A 1 94 ? -14.062 -11.539 -1.912 1 98.38 94 ALA A O 1
ATOM 766 N N . HIS A 1 95 ? -15.375 -9.711 -2.109 1 96.94 95 HIS A N 1
ATOM 767 C CA . HIS A 1 95 ? -15.742 -9.672 -0.698 1 96.94 95 HIS A CA 1
ATOM 768 C C . HIS A 1 95 ? -17.109 -9.016 -0.499 1 96.94 95 HIS A C 1
ATOM 770 O O . HIS A 1 95 ? -17.766 -8.633 -1.47 1 96.94 95 HIS A O 1
ATOM 776 N N . GLY A 1 96 ? -17.469 -8.852 0.816 1 94.81 96 GLY A N 1
ATOM 777 C CA . GLY A 1 96 ? -18.859 -8.516 1.063 1 94.81 96 GLY A CA 1
ATOM 778 C C . GLY A 1 96 ? -19.812 -9.641 0.728 1 94.81 96 GLY A C 1
ATOM 779 O O . GLY A 1 96 ? -19.734 -10.727 1.304 1 94.81 96 GLY A O 1
ATOM 780 N N . ASP A 1 97 ? -20.609 -9.312 -0.338 1 96.06 97 ASP A N 1
ATOM 781 C CA . ASP A 1 97 ? -21.516 -10.359 -0.81 1 96.06 97 ASP A CA 1
ATOM 782 C C . ASP A 1 97 ? -20.875 -11.156 -1.941 1 96.06 97 ASP A C 1
ATOM 784 O O . ASP A 1 97 ? -21.422 -12.18 -2.373 1 96.06 97 ASP A O 1
ATOM 788 N N . GLY A 1 98 ? -19.734 -10.68 -2.395 1 97.06 98 GLY A N 1
ATOM 789 C CA . GLY A 1 98 ? -19.031 -11.375 -3.453 1 97.06 98 GLY A CA 1
ATOM 790 C C . GLY A 1 98 ? -18.188 -12.531 -2.945 1 97.06 98 GLY A C 1
ATOM 791 O O . GLY A 1 98 ? -17.594 -12.453 -1.867 1 97.06 98 GLY A O 1
ATOM 792 N N . ILE A 1 99 ? -18.094 -13.578 -3.771 1 97.56 99 ILE A N 1
ATOM 793 C CA . ILE A 1 99 ? -17.359 -14.766 -3.334 1 97.56 99 ILE A CA 1
ATOM 794 C C . ILE A 1 99 ? -16.484 -15.289 -4.477 1 97.56 99 ILE A C 1
ATOM 796 O O . ILE A 1 99 ? -16.062 -16.438 -4.465 1 97.56 99 ILE A O 1
ATOM 800 N N . ALA A 1 100 ? -16.219 -14.5 -5.5 1 98.44 100 ALA A N 1
ATOM 801 C CA . ALA A 1 100 ? -15.539 -14.945 -6.715 1 98.44 100 ALA A CA 1
ATOM 802 C C . ALA A 1 100 ? -14.133 -15.461 -6.402 1 98.44 100 ALA A C 1
ATOM 804 O O . ALA A 1 100 ? -13.578 -16.266 -7.156 1 98.44 100 ALA A O 1
ATOM 805 N N . THR A 1 101 ? -13.562 -15.047 -5.293 1 98.69 101 THR A N 1
ATOM 806 C CA . THR A 1 101 ? -12.188 -15.43 -4.984 1 98.69 101 THR A CA 1
ATOM 807 C C . THR A 1 101 ? -12.148 -16.406 -3.816 1 98.69 101 THR A C 1
ATOM 809 O O . THR A 1 101 ? -11.07 -16.828 -3.389 1 98.69 101 THR A O 1
ATOM 812 N N . LYS A 1 102 ? -13.297 -16.766 -3.285 1 97.94 102 LYS A N 1
ATOM 813 C CA . LYS A 1 102 ? -13.359 -17.672 -2.145 1 97.94 102 LYS A CA 1
ATOM 814 C C . LYS A 1 102 ? -12.625 -18.969 -2.439 1 97.94 102 LYS A C 1
ATOM 816 O O . LYS A 1 102 ? -12.859 -19.609 -3.469 1 97.94 102 LYS A O 1
ATOM 821 N N . GLY A 1 103 ? -11.711 -19.266 -1.547 1 96.56 103 GLY A N 1
ATOM 822 C CA . GLY A 1 103 ? -11.016 -20.547 -1.632 1 96.56 103 GLY A CA 1
ATOM 823 C C . GLY A 1 103 ? -9.828 -20.516 -2.57 1 96.56 103 GLY A C 1
ATOM 824 O O . GLY A 1 103 ? -9.078 -21.484 -2.66 1 96.56 103 GLY A O 1
ATOM 825 N N . LYS A 1 104 ? -9.617 -19.453 -3.357 1 97.62 104 LYS A N 1
ATOM 826 C CA . LYS A 1 104 ? -8.438 -19.328 -4.207 1 97.62 104 LYS A CA 1
ATOM 827 C C . LYS A 1 104 ? -7.191 -19.031 -3.377 1 97.62 104 LYS A C 1
ATOM 829 O O . LYS A 1 104 ? -7.293 -18.672 -2.203 1 97.62 104 LYS A O 1
ATOM 834 N N . TYR A 1 105 ? -6.016 -19.172 -3.994 1 98 105 TYR A N 1
ATOM 835 C CA . TYR A 1 105 ? -4.746 -19 -3.295 1 98 105 TYR A CA 1
ATOM 836 C C . TYR A 1 105 ? -4.059 -17.703 -3.723 1 98 105 TYR A C 1
ATOM 838 O O . TYR A 1 105 ? -4.051 -17.359 -4.906 1 98 105 TYR A O 1
ATOM 846 N N . TRP A 1 106 ? -3.561 -17 -2.74 1 98.62 106 TRP A N 1
ATOM 847 C CA . TRP A 1 106 ? -2.764 -15.789 -2.938 1 98.62 106 TRP A CA 1
ATOM 848 C C . TRP A 1 106 ? -1.285 -16.062 -2.691 1 98.62 106 TRP A C 1
ATOM 850 O O . TRP A 1 106 ? -0.895 -16.453 -1.588 1 98.62 106 TRP A O 1
ATOM 860 N N . LEU A 1 107 ? -0.455 -15.906 -3.672 1 98.69 107 LEU A N 1
ATOM 861 C CA . LEU A 1 107 ? 0.992 -16.016 -3.518 1 98.69 107 LEU A CA 1
ATOM 862 C C . LEU A 1 107 ? 1.676 -14.719 -3.938 1 98.69 107 LEU A C 1
ATOM 864 O O . LEU A 1 107 ? 1.506 -14.258 -5.07 1 98.69 107 LEU A O 1
ATOM 868 N N . SER A 1 108 ? 2.412 -14.133 -3.006 1 98.75 108 SER A N 1
ATOM 869 C CA . SER A 1 108 ? 3.256 -12.984 -3.326 1 98.75 108 SER A CA 1
ATOM 870 C C . SER A 1 108 ? 4.656 -13.422 -3.732 1 98.75 108 SER A C 1
ATOM 872 O O . SER A 1 108 ? 5.309 -14.18 -3.01 1 98.75 108 SER A O 1
ATOM 874 N N . VAL A 1 109 ? 5.102 -13.047 -4.887 1 98.81 109 VAL A N 1
ATOM 875 C CA . VAL A 1 109 ? 6.469 -13.227 -5.371 1 98.81 109 VAL A CA 1
ATOM 876 C C . VAL A 1 109 ? 7.16 -11.867 -5.477 1 98.81 109 VAL A C 1
ATOM 878 O O . VAL A 1 109 ? 6.855 -11.078 -6.367 1 98.81 109 VAL A O 1
ATOM 881 N N . ILE A 1 110 ? 8.133 -11.633 -4.574 1 98.38 110 ILE A N 1
ATOM 882 C CA . ILE A 1 110 ? 8.609 -10.281 -4.332 1 98.38 110 ILE A CA 1
ATOM 883 C C . ILE A 1 110 ? 10.125 -10.234 -4.5 1 98.38 110 ILE A C 1
ATOM 885 O O . ILE A 1 110 ? 10.836 -11.141 -4.059 1 98.38 110 ILE A O 1
ATOM 889 N N . THR A 1 111 ? 10.602 -9.195 -5.098 1 98.12 111 THR A N 1
ATOM 890 C CA . THR A 1 111 ? 12.016 -8.859 -5.055 1 98.12 111 THR A CA 1
ATOM 891 C C . THR A 1 111 ? 12.25 -7.609 -4.215 1 98.12 111 THR A C 1
ATOM 893 O O . THR A 1 111 ? 11.406 -6.707 -4.188 1 98.12 111 THR A O 1
ATOM 896 N N . THR A 1 112 ? 13.367 -7.543 -3.525 1 96.88 112 THR A N 1
ATOM 897 C CA . THR A 1 112 ? 13.695 -6.363 -2.73 1 96.88 112 THR A CA 1
ATOM 898 C C . THR A 1 112 ? 15.039 -5.781 -3.156 1 96.88 112 THR A C 1
ATOM 900 O O . THR A 1 112 ? 15.906 -6.504 -3.652 1 96.88 112 THR A O 1
ATOM 903 N N . GLY A 1 113 ? 15.18 -4.461 -2.957 1 93.62 113 GLY A N 1
ATOM 904 C CA . GLY A 1 113 ? 16.469 -3.82 -3.158 1 93.62 113 GLY A CA 1
ATOM 905 C C . GLY A 1 113 ? 17.422 -4.016 -1.993 1 93.62 113 GLY A C 1
ATOM 906 O O . GLY A 1 113 ? 18.641 -3.957 -2.164 1 93.62 113 GLY A O 1
ATOM 907 N N . GLY A 1 114 ? 16.938 -4.211 -0.835 1 92 114 GLY A N 1
ATOM 908 C CA . GLY A 1 114 ? 17.75 -4.434 0.357 1 92 114 GLY A CA 1
ATOM 909 C C . GLY A 1 114 ? 18.078 -5.895 0.593 1 92 114 GLY A C 1
ATOM 910 O O . GLY A 1 114 ? 17.391 -6.781 0.082 1 92 114 GLY A O 1
ATOM 911 N N . ALA A 1 115 ? 19.078 -6.129 1.378 1 93.44 115 ALA A N 1
ATOM 912 C CA . ALA A 1 115 ? 19.469 -7.48 1.765 1 93.44 115 ALA A CA 1
ATOM 913 C C . ALA A 1 115 ? 18.5 -8.07 2.775 1 93.44 115 ALA A C 1
ATOM 915 O O . ALA A 1 115 ? 17.75 -7.332 3.42 1 93.44 115 ALA A O 1
ATOM 916 N N . ALA A 1 116 ? 18.5 -9.414 2.883 1 93 116 ALA A N 1
ATOM 917 C CA . ALA A 1 116 ? 17.594 -10.117 3.783 1 93 116 ALA A CA 1
ATOM 918 C C . ALA A 1 116 ? 17.688 -9.555 5.199 1 93 116 ALA A C 1
ATOM 920 O O . ALA A 1 116 ? 16.672 -9.43 5.895 1 93 116 ALA A O 1
ATOM 921 N N . GLU A 1 117 ? 18.828 -9.211 5.566 1 91.44 117 GLU A N 1
ATOM 922 C CA . GLU A 1 117 ? 19.078 -8.734 6.922 1 91.44 117 GLU A CA 1
ATOM 923 C C . GLU A 1 117 ? 18.359 -7.422 7.195 1 91.44 117 GLU A C 1
ATOM 925 O O . GLU A 1 117 ? 18.078 -7.082 8.352 1 91.44 117 GLU A O 1
ATOM 930 N N . ALA A 1 118 ? 18.062 -6.68 6.188 1 91.12 118 ALA A N 1
ATOM 931 C CA . ALA A 1 118 ? 17.375 -5.398 6.332 1 91.12 118 ALA A CA 1
ATOM 932 C C . ALA A 1 118 ? 15.922 -5.602 6.762 1 91.12 118 ALA A C 1
ATOM 934 O O . ALA A 1 118 ? 15.281 -4.672 7.258 1 91.12 118 ALA A O 1
ATOM 935 N N . TYR A 1 119 ? 15.438 -6.785 6.594 1 93.75 119 TYR A N 1
ATOM 936 C CA . TYR A 1 119 ? 14.023 -7.059 6.828 1 93.75 119 TYR A CA 1
ATOM 937 C C . TYR A 1 119 ? 13.844 -7.984 8.023 1 93.75 119 TYR A C 1
ATOM 939 O O . TYR A 1 119 ? 13.117 -8.977 7.945 1 93.75 119 TYR A O 1
ATOM 947 N N . THR A 1 120 ? 14.492 -7.762 9.039 1 87.88 120 THR A N 1
ATOM 948 C CA . THR A 1 120 ? 14.367 -8.391 10.352 1 87.88 120 THR A CA 1
ATOM 949 C C . THR A 1 120 ? 14.133 -7.34 11.43 1 87.88 120 THR A C 1
ATOM 951 O O . THR A 1 120 ? 14.406 -6.156 11.227 1 87.88 120 THR A O 1
ATOM 954 N N . PRO A 1 121 ? 13.555 -7.793 12.586 1 84.12 121 PRO A N 1
ATOM 955 C CA . PRO A 1 121 ? 13.359 -6.836 13.672 1 84.12 121 PRO A CA 1
ATOM 956 C C . PRO A 1 121 ? 14.656 -6.141 14.086 1 84.12 121 PRO A C 1
ATOM 958 O O . PRO A 1 121 ? 14.625 -5.02 14.602 1 84.12 121 PRO A O 1
ATOM 961 N N . GLN A 1 122 ? 15.766 -6.73 13.867 1 83.25 122 GLN A N 1
ATOM 962 C CA . GLN A 1 122 ? 17.062 -6.18 14.227 1 83.25 122 GLN A CA 1
ATOM 963 C C . GLN A 1 122 ? 17.688 -5.414 13.062 1 83.25 122 GLN A C 1
ATOM 965 O O . GLN A 1 122 ? 18.703 -4.742 13.227 1 83.25 122 GLN A O 1
ATOM 970 N N . GLY A 1 123 ? 17.094 -5.508 11.977 1 81.31 123 GLY A N 1
ATOM 971 C CA . GLY A 1 123 ? 17.625 -4.852 10.797 1 81.31 123 GLY A CA 1
ATOM 972 C C . GLY A 1 123 ? 17.297 -3.371 10.734 1 81.31 123 GLY A C 1
ATOM 973 O O . GLY A 1 123 ? 16.594 -2.85 11.602 1 81.31 123 GLY A O 1
ATOM 974 N N . TYR A 1 124 ? 17.844 -2.736 9.727 1 78.12 124 TYR A N 1
ATOM 975 C CA . TYR A 1 124 ? 17.672 -1.291 9.609 1 78.12 124 TYR A CA 1
ATOM 976 C C . TYR A 1 124 ? 16.203 -0.914 9.5 1 78.12 124 TYR A C 1
ATOM 978 O O . TYR A 1 124 ? 15.805 0.171 9.93 1 78.12 124 TYR A O 1
ATOM 986 N N . ASN A 1 125 ? 15.406 -1.77 8.891 1 81.5 125 ASN A N 1
ATOM 987 C CA . ASN A 1 125 ? 13.977 -1.494 8.773 1 81.5 125 ASN A CA 1
ATOM 988 C C . ASN A 1 125 ? 13.242 -1.811 10.07 1 81.5 125 ASN A C 1
ATOM 990 O O . ASN A 1 125 ? 12.086 -1.406 10.25 1 81.5 125 ASN A O 1
ATOM 994 N N . GLN A 1 126 ? 13.828 -2.59 10.883 1 81.5 126 GLN A N 1
ATOM 995 C CA . GLN A 1 126 ? 13.289 -2.959 12.188 1 81.5 126 GLN A CA 1
ATOM 996 C C . GLN A 1 126 ? 11.938 -3.658 12.055 1 81.5 126 GLN A C 1
ATOM 998 O O . GLN A 1 126 ? 11.047 -3.461 12.875 1 81.5 126 GLN A O 1
ATOM 1003 N N . CYS A 1 127 ? 11.844 -4.27 10.922 1 88.56 127 CYS A N 1
ATOM 1004 C CA . CYS A 1 127 ? 10.594 -4.949 10.594 1 88.56 127 CYS A CA 1
ATOM 1005 C C . CYS A 1 127 ? 10.844 -6.117 9.641 1 88.56 127 CYS A C 1
ATOM 1007 O O . CYS A 1 127 ? 11.719 -6.047 8.781 1 88.56 127 CYS A O 1
ATOM 1009 N N . SER A 1 128 ? 10.07 -7.176 9.797 1 92.81 128 SER A N 1
ATOM 1010 C CA . SER A 1 128 ? 10.18 -8.312 8.883 1 92.81 128 SER A CA 1
ATOM 1011 C C . SER A 1 128 ? 9.398 -8.062 7.602 1 92.81 128 SER A C 1
ATOM 1013 O O . SER A 1 128 ? 8.516 -7.207 7.559 1 92.81 128 SER A O 1
ATOM 1015 N N . LEU A 1 129 ? 9.766 -8.805 6.629 1 94.62 129 LEU A N 1
ATOM 1016 C CA . LEU A 1 129 ? 9 -8.719 5.387 1 94.62 129 LEU A CA 1
ATOM 1017 C C . LEU A 1 129 ? 7.559 -9.156 5.605 1 94.62 129 LEU A C 1
ATOM 1019 O O . LEU A 1 129 ? 6.641 -8.625 4.969 1 94.62 129 LEU A O 1
ATOM 1023 N N . ASP A 1 130 ? 7.34 -10.117 6.461 1 93.06 130 ASP A N 1
ATOM 1024 C CA . ASP A 1 130 ? 5.984 -10.539 6.789 1 93.06 130 ASP A CA 1
ATOM 1025 C C . ASP A 1 130 ? 5.172 -9.375 7.367 1 93.06 130 ASP A C 1
ATOM 1027 O O . ASP A 1 130 ? 3.992 -9.227 7.051 1 93.06 130 ASP A O 1
ATOM 1031 N N . ASP A 1 131 ? 5.809 -8.602 8.18 1 93.69 131 ASP A N 1
ATOM 1032 C CA . ASP A 1 131 ? 5.145 -7.422 8.727 1 93.69 131 ASP A CA 1
ATOM 1033 C C . ASP A 1 131 ? 4.797 -6.426 7.625 1 93.69 131 ASP A C 1
ATOM 1035 O O . ASP A 1 131 ? 3.709 -5.848 7.625 1 93.69 131 ASP A O 1
ATOM 1039 N N . ILE A 1 132 ? 5.707 -6.246 6.734 1 96.81 132 ILE A N 1
ATOM 1040 C CA . ILE A 1 132 ? 5.527 -5.305 5.633 1 96.81 132 ILE A CA 1
ATOM 1041 C C . ILE A 1 132 ? 4.398 -5.781 4.723 1 96.81 132 ILE A C 1
ATOM 1043 O O . ILE A 1 132 ? 3.633 -4.969 4.199 1 96.81 132 ILE A O 1
ATOM 1047 N N . LEU A 1 133 ? 4.211 -7.102 4.602 1 97.5 133 LEU A N 1
ATOM 1048 C CA . LEU A 1 133 ? 3.234 -7.676 3.682 1 97.5 133 LEU A CA 1
ATOM 1049 C C . LEU A 1 133 ? 1.899 -7.906 4.383 1 97.5 133 LEU A C 1
ATOM 1051 O O . LEU A 1 133 ? 0.951 -8.398 3.77 1 97.5 133 LEU A O 1
ATOM 1055 N N . LYS A 1 134 ? 1.797 -7.516 5.617 1 96 134 LYS A N 1
ATOM 1056 C CA . LYS A 1 134 ? 0.596 -7.766 6.406 1 96 134 LYS A CA 1
ATOM 1057 C C . LYS A 1 134 ? -0.641 -7.184 5.727 1 96 134 LYS A C 1
ATOM 1059 O O . LYS A 1 134 ? -1.683 -7.84 5.66 1 96 134 LYS A O 1
ATOM 1064 N N . PRO A 1 135 ? -0.583 -5.977 5.168 1 97.75 135 PRO A N 1
ATOM 1065 C CA . PRO A 1 135 ? -1.77 -5.461 4.48 1 97.75 135 PRO A CA 1
ATOM 1066 C C . PRO A 1 135 ? -2.244 -6.375 3.354 1 97.75 135 PRO A C 1
ATOM 1068 O O . PRO A 1 135 ? -3.449 -6.523 3.143 1 97.75 135 PRO A O 1
ATOM 1071 N N . PHE A 1 136 ? -1.375 -7.008 2.637 1 98.5 136 PHE A N 1
ATOM 1072 C CA . PHE A 1 136 ? -1.748 -7.922 1.563 1 98.5 136 PHE A CA 1
ATOM 1073 C C . PHE A 1 136 ? -2.391 -9.18 2.125 1 98.5 136 PHE A C 1
ATOM 1075 O O . PHE A 1 136 ? -3.352 -9.703 1.557 1 98.5 136 PHE A O 1
ATOM 1082 N N . GLN A 1 137 ? -1.791 -9.656 3.191 1 97.38 137 GLN A N 1
ATOM 1083 C CA . GLN A 1 137 ? -2.381 -10.812 3.848 1 97.38 137 GLN A CA 1
ATOM 1084 C C . GLN A 1 137 ? -3.812 -10.531 4.293 1 97.38 137 GLN A C 1
ATOM 1086 O O . GLN A 1 137 ? -4.695 -11.375 4.141 1 97.38 137 GLN A O 1
ATOM 1091 N N . LEU A 1 138 ? -4.031 -9.383 4.867 1 97.06 138 LEU A N 1
ATOM 1092 C CA . LEU A 1 138 ? -5.363 -8.969 5.293 1 97.06 138 LEU A CA 1
ATOM 1093 C C . LEU A 1 138 ? -6.305 -8.859 4.098 1 97.06 138 LEU A C 1
ATOM 1095 O O . LEU A 1 138 ? -7.484 -9.219 4.195 1 97.06 138 LEU A O 1
ATOM 1099 N N . CYS A 1 139 ? -5.805 -8.359 2.953 1 98.19 139 CYS A N 1
ATOM 1100 C CA . CYS A 1 139 ? -6.602 -8.32 1.732 1 98.19 139 CYS A CA 1
ATOM 1101 C C . CYS A 1 139 ? -7.02 -9.727 1.31 1 98.19 139 CYS A C 1
ATOM 1103 O O . CYS A 1 139 ? -8.18 -9.953 0.956 1 98.19 139 CYS A O 1
ATOM 1105 N N . ALA A 1 140 ? -6.023 -10.641 1.323 1 98.06 140 ALA A N 1
ATOM 1106 C CA . ALA A 1 140 ? -6.328 -12.031 0.978 1 98.06 140 ALA A CA 1
ATOM 1107 C C . ALA A 1 140 ? -7.441 -12.586 1.864 1 98.06 140 ALA A C 1
ATOM 1109 O O . ALA A 1 140 ? -8.375 -13.227 1.373 1 98.06 140 ALA A O 1
ATOM 1110 N N . ASP A 1 141 ? -7.344 -12.297 3.15 1 96.38 141 ASP A N 1
ATOM 1111 C CA . ASP A 1 141 ? -8.352 -12.758 4.105 1 96.38 141 ASP A CA 1
ATOM 1112 C C . ASP A 1 141 ? -9.711 -12.141 3.809 1 96.38 141 ASP A C 1
ATOM 1114 O O . ASP A 1 141 ? -10.727 -12.844 3.811 1 96.38 141 ASP A O 1
ATOM 1118 N N . LEU A 1 142 ? -9.719 -10.859 3.604 1 96.31 142 LEU A N 1
ATOM 1119 C CA . LEU A 1 142 ? -10.953 -10.164 3.27 1 96.31 142 LEU A CA 1
ATOM 1120 C C . LEU A 1 142 ? -11.617 -10.797 2.049 1 96.31 142 LEU A C 1
ATOM 1122 O O . LEU A 1 142 ? -12.844 -10.93 2.004 1 96.31 142 LEU A O 1
ATOM 1126 N N . CYS A 1 143 ? -10.805 -11.172 1.101 1 98.19 143 CYS A N 1
ATOM 1127 C CA . CYS A 1 143 ? -11.289 -11.734 -0.155 1 98.19 143 CYS A CA 1
ATOM 1128 C C . CYS A 1 143 ? -11.516 -13.234 -0.027 1 98.19 143 CYS A C 1
ATOM 1130 O O . CYS A 1 143 ? -11.758 -13.922 -1.022 1 98.19 143 CYS A O 1
ATOM 1132 N N . GLN A 1 144 ? -11.328 -13.766 1.173 1 97.12 144 GLN A N 1
ATOM 1133 C CA . GLN A 1 144 ? -11.562 -15.164 1.491 1 97.12 144 GLN A CA 1
ATOM 1134 C C . GLN A 1 144 ? -10.617 -16.078 0.709 1 97.12 144 GLN A C 1
ATOM 1136 O O . GLN A 1 144 ? -11.016 -17.141 0.254 1 97.12 144 GLN A O 1
ATOM 1141 N N . MET A 1 145 ? -9.438 -15.609 0.451 1 97.81 145 MET A N 1
ATOM 1142 C CA . MET A 1 145 ? -8.375 -16.375 -0.192 1 97.81 145 MET A CA 1
ATOM 1143 C C . MET A 1 145 ? -7.449 -17 0.847 1 97.81 145 MET A C 1
ATOM 1145 O O . MET A 1 145 ? -7.379 -16.531 1.982 1 97.81 145 MET A O 1
ATOM 1149 N N . TYR A 1 146 ? -6.77 -18.047 0.492 1 97 146 TYR A N 1
ATOM 1150 C CA . TYR A 1 146 ? -5.699 -18.609 1.315 1 97 146 TYR A CA 1
ATOM 1151 C C . TYR A 1 146 ? -4.379 -17.906 1.041 1 97 146 TYR A C 1
ATOM 1153 O O . TYR A 1 146 ? -3.924 -17.844 -0.104 1 97 146 TYR A O 1
ATOM 1161 N N . TRP A 1 147 ? -3.83 -17.375 2.043 1 97.06 147 TRP A N 1
ATOM 1162 C CA . TRP A 1 147 ? -2.527 -16.719 1.963 1 97.06 147 TRP A CA 1
ATOM 1163 C C . TRP A 1 147 ? -1.4 -17.75 2 1 97.06 147 TRP A C 1
ATOM 1165 O O . TRP A 1 147 ? -1.293 -18.531 2.951 1 97.06 147 TRP A O 1
ATOM 1175 N N . LEU A 1 148 ? -0.6 -17.766 0.975 1 97.25 148 LEU A N 1
ATOM 1176 C CA . LEU A 1 148 ? 0.558 -18.656 0.931 1 97.25 148 LEU A CA 1
ATOM 1177 C C . LEU A 1 148 ? 1.824 -17.906 1.353 1 97.25 148 LEU A C 1
ATOM 1179 O O . LEU A 1 148 ? 1.933 -16.703 1.16 1 97.25 148 LEU A O 1
ATOM 1183 N N . PRO A 1 149 ? 2.812 -18.625 1.936 1 95.88 149 PRO A N 1
ATOM 1184 C CA . PRO A 1 149 ? 4.078 -17.969 2.254 1 95.88 149 PRO A CA 1
ATOM 1185 C C . PRO A 1 149 ? 4.734 -17.328 1.03 1 95.88 149 PRO A C 1
ATOM 1187 O O . PRO A 1 149 ? 4.883 -17.984 -0.005 1 95.88 149 PRO A O 1
ATOM 1190 N N . PRO A 1 150 ? 5.145 -16.109 1.158 1 97.62 150 PRO A N 1
ATOM 1191 C CA . PRO A 1 150 ? 5.711 -15.406 0 1 97.62 150 PRO A CA 1
ATOM 1192 C C . PRO A 1 150 ? 7.035 -16 -0.462 1 97.62 150 PRO A C 1
ATOM 1194 O O . PRO A 1 150 ? 7.773 -16.578 0.344 1 97.62 150 PRO A O 1
ATOM 1197 N N . LEU A 1 151 ? 7.238 -15.945 -1.729 1 98 151 LEU A N 1
ATOM 1198 C CA . LEU A 1 151 ? 8.547 -16.219 -2.316 1 98 151 LEU A CA 1
ATOM 1199 C C . LEU A 1 151 ? 9.32 -14.914 -2.535 1 98 151 LEU A C 1
ATOM 1201 O O . LEU A 1 151 ? 8.891 -14.055 -3.307 1 98 151 LEU A O 1
ATOM 1205 N N . VAL A 1 152 ? 10.516 -14.805 -1.903 1 98.06 152 VAL A N 1
ATOM 1206 C CA . VAL A 1 152 ? 11.211 -13.516 -1.902 1 98.06 152 VAL A CA 1
ATOM 1207 C C . VAL A 1 152 ? 12.641 -13.703 -2.404 1 98.06 152 VAL A C 1
ATOM 1209 O O . VAL A 1 152 ? 13.328 -14.633 -1.991 1 98.06 152 VAL A O 1
ATOM 1212 N N . LEU A 1 153 ? 13.055 -12.938 -3.342 1 98.31 153 LEU A N 1
ATOM 1213 C CA . LEU A 1 153 ? 14.461 -12.758 -3.688 1 98.31 153 LEU A CA 1
ATOM 1214 C C . LEU A 1 153 ? 14.984 -11.414 -3.184 1 98.31 153 LEU A C 1
ATOM 1216 O O . LEU A 1 153 ? 14.625 -10.367 -3.721 1 98.31 153 LEU A O 1
ATOM 1220 N N . HIS A 1 154 ? 15.836 -11.438 -2.189 1 96.62 154 HIS A N 1
ATOM 1221 C CA . HIS A 1 154 ? 16.391 -10.227 -1.604 1 96.62 154 HIS A CA 1
ATOM 1222 C C . HIS A 1 154 ? 17.594 -9.727 -2.406 1 96.62 154 HIS A C 1
ATOM 1224 O O . HIS A 1 154 ? 18.234 -10.508 -3.111 1 96.62 154 HIS A O 1
ATOM 1230 N N . TRP A 1 155 ? 17.828 -8.445 -2.301 1 94.69 155 TRP A N 1
ATOM 1231 C CA . TRP A 1 155 ? 19 -7.793 -2.891 1 94.69 155 TRP A CA 1
ATOM 1232 C C . TRP A 1 155 ? 19.094 -8.086 -4.383 1 94.69 155 TRP A C 1
ATOM 1234 O O . TRP A 1 155 ? 20.141 -8.492 -4.879 1 94.69 155 TRP A O 1
ATOM 1244 N N . ALA A 1 156 ? 18.047 -7.918 -5.062 1 94 156 ALA A N 1
ATOM 1245 C CA . ALA A 1 156 ? 17.828 -8.383 -6.426 1 94 156 ALA A CA 1
ATOM 1246 C C . ALA A 1 156 ? 18.844 -7.773 -7.387 1 94 156 ALA A C 1
ATOM 1248 O O . ALA A 1 156 ? 19.234 -8.398 -8.375 1 94 156 ALA A O 1
ATOM 1249 N N . ARG A 1 157 ? 19.312 -6.582 -7.141 1 90.69 157 ARG A N 1
ATOM 1250 C CA . ARG A 1 157 ? 20.234 -5.902 -8.039 1 90.69 157 ARG A CA 1
ATOM 1251 C C . ARG A 1 157 ? 21.672 -6.402 -7.828 1 90.69 157 ARG A C 1
ATOM 1253 O O . ARG A 1 157 ? 22.531 -6.191 -8.672 1 90.69 157 ARG A O 1
ATOM 1260 N N . LYS A 1 158 ? 21.922 -7.031 -6.762 1 92.88 158 LYS A N 1
ATOM 1261 C CA . LYS A 1 158 ? 23.297 -7.352 -6.41 1 92.88 158 LYS A CA 1
ATOM 1262 C C . LYS A 1 158 ? 23.531 -8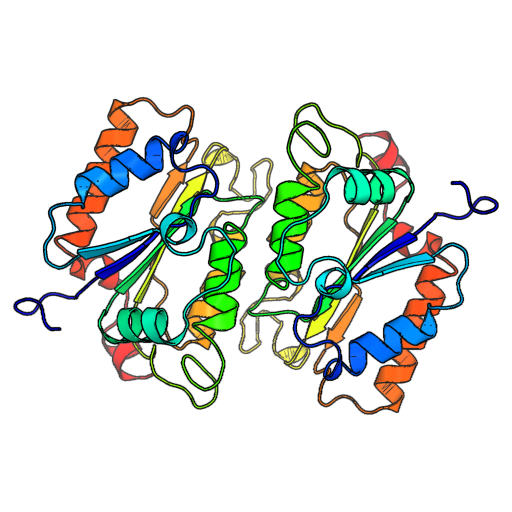.859 -6.406 1 92.88 158 LYS A C 1
ATOM 1264 O O . LYS A 1 158 ? 24.672 -9.32 -6.406 1 92.88 158 LYS A O 1
ATOM 1269 N N . VAL A 1 159 ? 22.5 -9.578 -6.363 1 94.19 159 VAL A N 1
ATOM 1270 C CA . VAL A 1 159 ? 22.641 -11.031 -6.312 1 94.19 159 VAL A CA 1
ATOM 1271 C C . VAL A 1 159 ? 23.344 -11.523 -7.57 1 94.19 159 VAL A C 1
ATOM 1273 O O . VAL A 1 159 ? 23.094 -11.023 -8.672 1 94.19 159 VAL A O 1
ATOM 1276 N N . PRO A 1 160 ? 24.266 -12.508 -7.41 1 95.38 160 PRO A N 1
ATOM 1277 C CA . PRO A 1 160 ? 24.938 -13.078 -8.586 1 95.38 160 PRO A CA 1
ATOM 1278 C C . PRO A 1 160 ? 23.969 -13.766 -9.539 1 95.38 160 PRO A C 1
ATOM 1280 O O . PRO A 1 160 ? 22.906 -14.258 -9.117 1 95.38 160 PRO A O 1
ATOM 1283 N N . GLU A 1 161 ? 24.344 -13.797 -10.781 1 96.12 161 GLU A N 1
ATOM 1284 C CA . GLU A 1 161 ? 23.516 -14.391 -11.828 1 96.12 161 GLU A CA 1
ATOM 1285 C C . GLU A 1 161 ? 23.125 -15.82 -11.477 1 96.12 161 GLU A C 1
ATOM 1287 O O . GLU A 1 161 ? 21.984 -16.219 -11.688 1 96.12 161 GLU A O 1
ATOM 1292 N N . GLN A 1 162 ? 24.062 -16.547 -10.961 1 97.12 162 GLN A N 1
ATOM 1293 C CA . GLN A 1 162 ? 23.797 -17.938 -10.617 1 97.12 162 GLN A CA 1
ATOM 1294 C C . GLN A 1 162 ? 22.672 -18.047 -9.594 1 97.12 162 GLN A C 1
ATOM 1296 O O . GLN A 1 162 ? 21.797 -18.906 -9.711 1 97.12 162 GLN A O 1
ATOM 1301 N N . GLN A 1 163 ? 22.672 -17.188 -8.648 1 96.94 163 GLN A N 1
ATOM 1302 C CA . GLN A 1 163 ? 21.625 -17.188 -7.629 1 96.94 163 GLN A CA 1
ATOM 1303 C C . GLN A 1 163 ? 20.281 -16.781 -8.219 1 96.94 163 GLN A C 1
ATOM 1305 O O . GLN A 1 163 ? 19.25 -17.312 -7.832 1 96.94 163 GLN A O 1
ATOM 1310 N N . ARG A 1 164 ? 20.297 -15.852 -9.086 1 97.06 164 ARG A N 1
ATOM 1311 C CA . ARG A 1 164 ? 19.078 -15.438 -9.773 1 97.06 164 ARG A CA 1
ATOM 1312 C C . ARG A 1 164 ? 18.469 -16.609 -10.555 1 97.06 164 ARG A C 1
ATOM 1314 O O . ARG A 1 164 ? 17.266 -16.828 -10.492 1 97.06 164 ARG A O 1
ATOM 1321 N N . GLN A 1 165 ? 19.344 -17.328 -11.234 1 98 165 GLN A N 1
ATOM 1322 C CA . GLN A 1 165 ? 18.906 -18.484 -12.016 1 98 165 GLN A CA 1
ATOM 1323 C C . GLN A 1 165 ? 18.359 -19.594 -11.109 1 98 165 GLN A C 1
ATOM 1325 O O . GLN A 1 165 ? 17.344 -20.219 -11.422 1 98 165 GLN A O 1
ATOM 1330 N N . GLN A 1 166 ? 19.031 -19.781 -10.039 1 98.38 166 GLN A N 1
ATOM 1331 C CA . GLN A 1 166 ? 18.578 -20.797 -9.086 1 98.38 166 GLN A CA 1
ATOM 1332 C C . GLN A 1 166 ? 17.219 -20.438 -8.516 1 98.38 166 GLN A C 1
ATOM 1334 O O . GLN A 1 166 ? 16.359 -21.297 -8.336 1 98.38 166 GLN A O 1
ATOM 1339 N N . HIS A 1 167 ? 17.031 -19.219 -8.211 1 98.56 167 HIS A N 1
ATOM 1340 C CA . HIS A 1 167 ? 15.734 -18.75 -7.723 1 98.56 167 HIS A CA 1
ATOM 1341 C C . HIS A 1 167 ? 14.641 -18.953 -8.773 1 98.56 167 HIS A C 1
ATOM 1343 O O . HIS A 1 167 ? 13.539 -19.391 -8.445 1 98.56 167 HIS A O 1
ATOM 1349 N N . GLY A 1 168 ? 14.938 -18.625 -10 1 98.56 168 GLY A N 1
ATOM 1350 C CA . GLY A 1 168 ? 14.008 -18.875 -11.094 1 98.56 168 GLY A CA 1
ATOM 1351 C C . GLY A 1 168 ? 13.641 -20.344 -11.234 1 98.56 168 GLY A C 1
ATOM 1352 O O . GLY A 1 168 ? 12.477 -20.672 -11.453 1 98.56 168 GLY A O 1
ATOM 1353 N N . GLU A 1 169 ? 14.648 -21.172 -11.109 1 98.5 169 GLU A N 1
ATOM 1354 C CA . GLU A 1 169 ? 14.406 -22.609 -11.18 1 98.5 169 GLU A CA 1
ATOM 1355 C C . GLU A 1 169 ? 13.516 -23.078 -10.031 1 98.5 169 GLU A C 1
ATOM 1357 O O . GLU A 1 169 ? 12.617 -23.906 -10.227 1 98.5 169 GLU A O 1
ATOM 1362 N N . TYR A 1 170 ? 13.805 -22.609 -8.906 1 98.38 170 TYR A N 1
ATOM 1363 C CA . TYR A 1 170 ? 12.984 -22.938 -7.75 1 98.38 170 TYR A CA 1
ATOM 1364 C C . TYR A 1 170 ? 11.539 -22.5 -7.961 1 98.38 170 TYR A C 1
ATOM 1366 O O . TYR A 1 170 ? 10.609 -23.281 -7.703 1 98.38 170 TYR A O 1
ATOM 1374 N N . TYR A 1 171 ? 11.336 -21.312 -8.422 1 98.69 171 TYR A N 1
ATOM 1375 C CA . TYR A 1 171 ? 10.023 -20.781 -8.758 1 98.69 171 TYR A CA 1
ATOM 1376 C C . TYR A 1 171 ? 9.297 -21.688 -9.742 1 98.69 171 TYR A C 1
ATOM 1378 O O . TYR A 1 171 ? 8.133 -22.031 -9.531 1 98.69 171 TYR A O 1
ATOM 1386 N N . ARG A 1 172 ? 9.93 -22.094 -10.773 1 98.5 172 ARG A N 1
ATOM 1387 C CA . ARG A 1 172 ? 9.375 -23.016 -11.766 1 98.5 172 ARG A CA 1
ATOM 1388 C C . ARG A 1 172 ? 8.922 -24.328 -11.117 1 98.5 172 ARG A C 1
ATOM 1390 O O . ARG A 1 172 ? 7.82 -24.797 -11.375 1 98.5 172 ARG A O 1
ATOM 1397 N N . GLN A 1 173 ? 9.773 -24.859 -10.266 1 97.75 173 GLN A N 1
ATOM 1398 C CA . GLN A 1 173 ? 9.461 -26.125 -9.609 1 97.75 173 GLN A CA 1
ATOM 1399 C C . GLN A 1 173 ? 8.203 -26 -8.75 1 97.75 173 GLN A C 1
ATOM 1401 O O . GLN A 1 173 ? 7.359 -26.891 -8.734 1 97.75 173 GLN A O 1
ATOM 1406 N N . LEU A 1 174 ? 8.102 -24.906 -8.047 1 97.06 174 LEU A N 1
ATOM 1407 C CA . LEU A 1 174 ? 6.922 -24.672 -7.223 1 97.06 174 LEU A CA 1
ATOM 1408 C C . LEU A 1 174 ? 5.66 -24.641 -8.078 1 97.06 174 LEU A C 1
ATOM 1410 O O . LEU A 1 174 ? 4.621 -25.172 -7.68 1 97.06 174 LEU A O 1
ATOM 1414 N N . LEU A 1 175 ? 5.734 -24.016 -9.281 1 97.69 175 LEU A N 1
ATOM 1415 C CA . LEU A 1 175 ? 4.551 -23.875 -10.125 1 97.69 175 LEU A CA 1
ATOM 1416 C C . LEU A 1 175 ? 4.246 -25.172 -10.852 1 97.69 175 LEU A C 1
ATOM 1418 O O . LEU A 1 175 ? 3.102 -25.422 -11.234 1 97.69 175 LEU A O 1
ATOM 1422 N N . LEU A 1 176 ? 5.25 -26 -11.023 1 96.31 176 LEU A N 1
ATOM 1423 C CA . LEU A 1 176 ? 5.035 -27.312 -11.609 1 96.31 176 LEU A CA 1
ATOM 1424 C C . LEU A 1 176 ? 4.359 -28.25 -10.609 1 96.31 176 LEU A C 1
ATOM 1426 O O . LEU A 1 176 ? 3.623 -29.156 -11 1 96.31 176 LEU A O 1
ATOM 1430 N N . HIS A 1 177 ? 4.691 -28 -9.352 1 94.06 177 HIS A N 1
ATOM 1431 C CA . HIS A 1 177 ? 4.141 -28.812 -8.266 1 94.06 177 HIS A CA 1
ATOM 1432 C C . HIS A 1 177 ? 3.428 -27.938 -7.238 1 94.06 177 HIS A C 1
ATOM 1434 O O . HIS A 1 177 ? 3.83 -27.891 -6.074 1 94.06 177 HIS A O 1
ATOM 1440 N N . PRO A 1 178 ? 2.328 -27.344 -7.66 1 92.88 178 PRO A N 1
ATOM 1441 C CA . PRO A 1 178 ? 1.664 -26.375 -6.789 1 92.88 178 PRO A CA 1
ATOM 1442 C C . PRO A 1 178 ? 1.176 -26.984 -5.48 1 92.88 178 PRO A C 1
ATOM 1444 O O . PRO A 1 178 ? 0.878 -26.266 -4.527 1 92.88 178 PRO A O 1
ATOM 1447 N N . GLU A 1 179 ? 1.09 -28.312 -5.375 1 90 179 GLU A N 1
ATOM 1448 C CA . GLU A 1 179 ? 0.751 -28.969 -4.117 1 90 179 GLU A CA 1
ATOM 1449 C C . GLU A 1 179 ? 1.759 -28.625 -3.023 1 90 179 GLU A C 1
ATOM 1451 O O . GLU A 1 179 ? 1.416 -28.609 -1.84 1 90 179 GLU A O 1
ATOM 1456 N N . LEU A 1 180 ? 2.988 -28.344 -3.475 1 90.31 180 LEU A N 1
ATOM 1457 C CA . LEU A 1 180 ? 4.023 -27.938 -2.527 1 90.31 180 LEU A CA 1
ATOM 1458 C C . LEU A 1 180 ? 3.709 -26.578 -1.913 1 90.31 180 LEU A C 1
ATOM 1460 O O . LEU A 1 180 ? 4.07 -26.312 -0.765 1 90.31 180 LEU A O 1
ATOM 1464 N N . LEU A 1 181 ? 3.098 -25.719 -2.684 1 90 181 LEU A N 1
ATOM 1465 C CA . LEU A 1 181 ? 2.717 -24.391 -2.217 1 90 181 LEU A CA 1
ATOM 1466 C C . LEU A 1 181 ? 1.571 -24.484 -1.214 1 90 181 LEU A C 1
ATOM 1468 O O . LEU A 1 181 ? 1.532 -23.719 -0.246 1 90 181 LEU A O 1
ATOM 1472 N N . ILE A 1 182 ? 0.661 -25.422 -1.424 1 91.62 182 ILE A N 1
ATOM 1473 C CA . ILE A 1 182 ? -0.592 -25.375 -0.677 1 91.62 182 ILE A CA 1
ATOM 1474 C C . ILE A 1 182 ? -0.543 -26.391 0.472 1 91.62 182 ILE A C 1
ATOM 1476 O O . ILE A 1 182 ? -1.467 -26.453 1.287 1 91.62 182 ILE A O 1
ATOM 1480 N N . ALA A 1 183 ? 0.463 -27.141 0.547 1 83.94 183 ALA A N 1
ATOM 1481 C CA . ALA A 1 183 ? 0.617 -28.203 1.546 1 83.94 183 ALA A CA 1
ATOM 1482 C C . ALA A 1 183 ? 0.395 -27.656 2.955 1 83.94 183 ALA A C 1
ATOM 1484 O O . ALA A 1 183 ? -0.224 -28.312 3.791 1 83.94 183 ALA A O 1
ATOM 1485 N N . PRO A 1 184 ? 0.874 -26.516 3.154 1 78.38 184 PRO A N 1
ATOM 1486 C CA . PRO A 1 184 ? 0.703 -25.984 4.508 1 78.38 184 PRO A CA 1
ATOM 1487 C C . PRO A 1 184 ? -0.753 -25.656 4.836 1 78.38 184 PRO A C 1
ATOM 1489 O O . PRO A 1 184 ? -1.096 -25.438 6 1 78.38 184 PRO A O 1
ATOM 1492 N N . ILE A 1 185 ? -1.586 -25.516 3.863 1 80.94 185 ILE A N 1
ATOM 1493 C CA . ILE A 1 185 ? -2.992 -25.188 4.066 1 80.94 185 ILE A CA 1
ATOM 1494 C C . ILE A 1 185 ? -3.801 -26.469 4.266 1 80.94 185 ILE A C 1
ATOM 1496 O O . ILE A 1 185 ? -3.889 -27.312 3.361 1 80.94 185 ILE A O 1
ATOM 1500 N N . LYS A 1 186 ? -4.262 -26.703 5.547 1 68.19 186 LYS A N 1
ATOM 1501 C CA . LYS A 1 186 ? -4.988 -27.922 5.906 1 68.19 186 LYS A CA 1
ATOM 1502 C C . LYS A 1 186 ? -6.32 -28 5.168 1 68.19 186 LYS A C 1
ATOM 1504 O O . LYS A 1 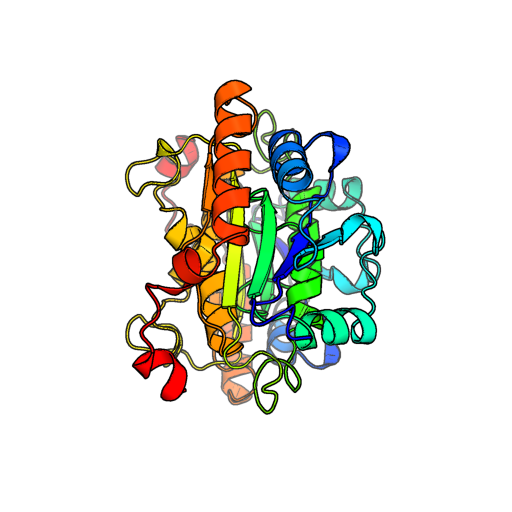186 ? -6.996 -26.984 4.973 1 68.19 186 LYS A O 1
ATOM 1509 N N . PRO A 1 187 ? -6.461 -29.219 4.707 1 60.88 187 PRO A N 1
ATOM 1510 C CA . PRO A 1 187 ? -7.738 -29.438 4.02 1 60.88 187 PRO A CA 1
ATOM 1511 C C . PRO A 1 187 ? -8.938 -28.969 4.84 1 60.88 187 PRO A C 1
ATOM 1513 O O . PRO A 1 187 ? -9.898 -28.422 4.277 1 60.88 187 PRO A O 1
ATOM 1516 N N . GLU A 1 188 ? -8.875 -29.188 6.098 1 59.41 188 GLU A N 1
ATOM 1517 C CA . GLU A 1 188 ? -9.977 -28.797 6.973 1 59.41 188 GLU A CA 1
ATOM 1518 C C . GLU A 1 188 ? -10.164 -27.281 6.973 1 59.41 188 GLU A C 1
ATOM 1520 O O . GLU A 1 188 ? -11.266 -26.781 7.207 1 59.41 188 GLU A O 1
ATOM 1525 N N . ASP A 1 189 ? -9.078 -26.516 6.832 1 58.25 189 ASP A N 1
ATOM 1526 C CA . ASP A 1 189 ? -9.156 -25.062 6.812 1 58.25 189 ASP A CA 1
ATOM 1527 C C . ASP A 1 189 ? -9.727 -24.547 5.492 1 58.25 189 ASP A C 1
ATOM 1529 O O . ASP A 1 189 ? -10.266 -23.453 5.426 1 58.25 189 ASP A O 1
ATOM 1533 N N . ARG A 1 190 ? -9.562 -25.359 4.52 1 54.81 190 ARG A N 1
ATOM 1534 C CA . ARG A 1 190 ? -10.141 -25.047 3.215 1 54.81 190 ARG A CA 1
ATOM 1535 C C . ARG A 1 190 ? -11.641 -25.312 3.209 1 54.81 190 ARG A C 1
ATOM 1537 O O . ARG A 1 190 ? -12.406 -24.594 2.564 1 54.81 190 ARG A O 1
ATOM 1544 N N . ASP A 1 191 ? -12.039 -26.438 3.773 1 52.22 191 ASP A N 1
ATOM 1545 C CA . ASP A 1 191 ? -13.438 -26.844 3.768 1 52.22 191 ASP A CA 1
ATOM 1546 C C . ASP A 1 191 ? -14.273 -26 4.727 1 52.22 191 ASP A C 1
ATOM 1548 O O . ASP A 1 191 ? -15.484 -25.875 4.562 1 52.22 191 ASP A O 1
ATOM 1552 N N . GLY A 1 192 ? -13.695 -25.469 5.746 1 42.16 192 GLY A N 1
ATOM 1553 C CA . GLY A 1 192 ? -14.484 -24.766 6.746 1 42.16 192 GLY A CA 1
ATOM 1554 C C . GLY A 1 192 ? -14.781 -23.328 6.363 1 42.16 192 GLY A C 1
ATOM 1555 O O . GLY A 1 192 ? -15.352 -22.578 7.156 1 42.16 192 GLY A O 1
ATOM 1556 N N . GLN A 1 193 ? -14.094 -22.781 5.441 1 37.16 193 GLN A N 1
ATOM 1557 C CA . GLN A 1 193 ? -14.617 -21.484 5.027 1 37.16 193 GLN A CA 1
ATOM 1558 C C . GLN A 1 193 ? -15.812 -21.641 4.094 1 37.16 193 GLN A C 1
ATOM 1560 O O . GLN A 1 193 ? -15.867 -22.578 3.303 1 37.16 193 GLN A O 1
ATOM 1565 N N . MET B 1 1 ? 7.809 28.516 3.367 1 41.56 1 MET B N 1
ATOM 1566 C CA . MET B 1 1 ? 7.184 29.797 3.646 1 41.56 1 MET B CA 1
ATOM 1567 C C . MET B 1 1 ? 6.711 29.875 5.094 1 41.56 1 MET B C 1
ATOM 1569 O O . MET B 1 1 ? 5.988 29 5.562 1 41.56 1 MET B O 1
ATOM 1573 N N . ASP B 1 2 ? 7.609 30.422 5.934 1 49.78 2 ASP B N 1
ATOM 1574 C CA . ASP B 1 2 ? 7.348 30.625 7.355 1 49.78 2 ASP B CA 1
ATOM 1575 C C . ASP B 1 2 ? 6.062 31.422 7.562 1 49.78 2 ASP B C 1
ATOM 1577 O O . ASP B 1 2 ? 5.863 32.469 6.941 1 49.78 2 ASP B O 1
ATOM 1581 N N . TYR B 1 3 ? 4.965 30.781 7.59 1 57.72 3 TYR B N 1
ATOM 1582 C CA . TYR B 1 3 ? 3.77 31.516 7.988 1 57.72 3 TYR B CA 1
ATOM 1583 C C . TYR B 1 3 ? 3.879 32 9.43 1 57.72 3 TYR B C 1
ATOM 1585 O O . TYR B 1 3 ? 3.475 31.297 10.359 1 57.72 3 TYR B O 1
ATOM 1593 N N . GLN B 1 4 ? 4.441 33.281 9.586 1 60.44 4 GLN B N 1
ATOM 1594 C CA . GLN B 1 4 ? 4.523 34 10.852 1 60.44 4 GLN B CA 1
ATOM 1595 C C . GLN B 1 4 ? 5.105 33.094 11.953 1 60.44 4 GLN B C 1
ATOM 1597 O O . GLN B 1 4 ? 4.594 33.062 13.07 1 60.44 4 GLN B O 1
ATOM 1602 N N . GLY B 1 5 ? 6.035 32.25 11.648 1 68.62 5 GLY B N 1
ATOM 1603 C CA . GLY B 1 5 ? 6.691 31.406 12.656 1 68.62 5 GLY B CA 1
ATOM 1604 C C . GLY B 1 5 ? 6.004 30.078 12.875 1 68.62 5 GLY B C 1
ATOM 1605 O O . 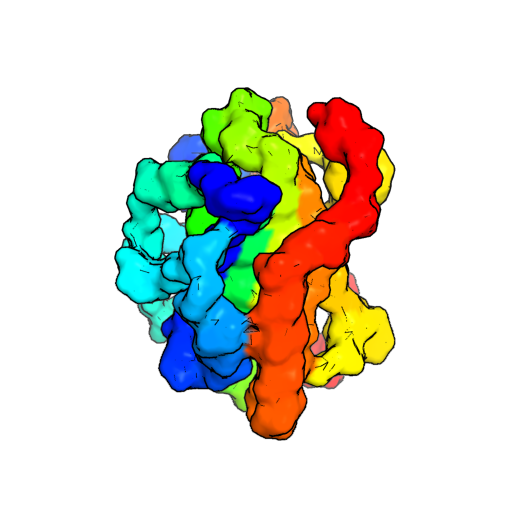GLY B 1 5 ? 6.395 29.312 13.758 1 68.62 5 GLY B O 1
ATOM 1606 N N . LYS B 1 6 ? 4.918 29.906 12.094 1 80.25 6 LYS B N 1
ATOM 1607 C CA . LYS B 1 6 ? 4.18 28.656 12.234 1 80.25 6 LYS B CA 1
ATOM 1608 C C . LYS B 1 6 ? 4.625 27.625 11.195 1 80.25 6 LYS B C 1
ATOM 1610 O O . LYS B 1 6 ? 5.027 28 10.086 1 80.25 6 LYS B O 1
ATOM 1615 N N . LEU B 1 7 ? 4.574 26.484 11.625 1 93 7 LEU B N 1
ATOM 1616 C CA . LEU B 1 7 ? 4.809 25.391 10.695 1 93 7 LEU B CA 1
ATOM 1617 C C . LEU B 1 7 ? 3.752 25.375 9.594 1 93 7 LEU B C 1
ATOM 1619 O O . LEU B 1 7 ? 2.561 25.531 9.875 1 93 7 LEU B O 1
ATOM 1623 N N . THR B 1 8 ? 4.246 25.312 8.383 1 97.19 8 THR B N 1
ATOM 1624 C CA . THR B 1 8 ? 3.314 25.219 7.262 1 97.19 8 THR B CA 1
ATOM 1625 C C . THR B 1 8 ? 2.934 23.766 6.992 1 97.19 8 THR B C 1
ATOM 1627 O O . THR B 1 8 ? 3.75 22.859 7.172 1 97.19 8 THR B O 1
ATOM 1630 N N . ILE B 1 9 ? 1.651 23.594 6.527 1 98.44 9 ILE B N 1
ATOM 1631 C CA . ILE B 1 9 ? 1.102 22.25 6.441 1 98.44 9 ILE B CA 1
ATOM 1632 C C . ILE B 1 9 ? 0.56 22 5.035 1 98.44 9 ILE B C 1
ATOM 1634 O O . ILE B 1 9 ? -0.164 22.828 4.488 1 98.44 9 ILE B O 1
ATOM 1638 N N . LEU B 1 10 ? 0.97 20.969 4.418 1 98.88 10 LEU B N 1
ATOM 1639 C CA . LEU B 1 10 ? 0.41 20.453 3.176 1 98.88 10 LEU B CA 1
ATOM 1640 C C . LEU B 1 10 ? -0.466 19.234 3.438 1 98.88 10 LEU B C 1
ATOM 1642 O O . LEU B 1 10 ? -0.001 18.234 4 1 98.88 10 LEU B O 1
ATOM 1646 N N . VAL B 1 11 ? -1.746 19.312 3.133 1 98.94 11 VAL B N 1
ATOM 1647 C CA . VAL B 1 11 ? -2.645 18.156 3.201 1 98.94 11 VAL B CA 1
ATOM 1648 C C . VAL B 1 11 ? -2.818 17.562 1.81 1 98.94 11 VAL B C 1
ATOM 1650 O O . VAL B 1 11 ? -3.451 18.156 0.939 1 98.94 11 VAL B O 1
ATOM 1653 N N . ILE B 1 12 ? -2.252 16.453 1.621 1 98.94 12 ILE B N 1
ATOM 1654 C CA . ILE B 1 12 ? -2.504 15.633 0.438 1 98.94 12 ILE B CA 1
ATOM 1655 C C . ILE B 1 12 ? -3.734 14.758 0.667 1 98.94 12 ILE B C 1
ATOM 1657 O O . ILE B 1 12 ? -3.678 13.773 1.41 1 98.94 12 ILE B O 1
ATOM 1661 N N . TYR B 1 13 ? -4.805 15.141 0.047 1 98.88 13 TYR B N 1
ATOM 1662 C CA . TYR B 1 13 ? -6.059 14.414 0.181 1 98.88 13 TYR B CA 1
ATOM 1663 C C . TYR B 1 13 ? -6.277 13.477 -1.002 1 98.88 13 TYR B C 1
ATOM 1665 O O . TYR B 1 13 ? -6.098 13.875 -2.156 1 98.88 13 TYR B O 1
ATOM 1673 N N . ALA B 1 14 ? -6.547 12.227 -0.716 1 98.81 14 ALA B N 1
ATOM 1674 C CA . ALA B 1 14 ? -6.809 11.242 -1.766 1 98.81 14 ALA B CA 1
ATOM 1675 C C . ALA B 1 14 ? -8.016 10.375 -1.414 1 98.81 14 ALA B C 1
ATOM 1677 O O . ALA B 1 14 ? -7.98 9.617 -0.439 1 98.81 14 ALA B O 1
ATOM 1678 N N . HIS B 1 15 ? -9 10.445 -2.16 1 98.25 15 HIS B N 1
ATOM 1679 C CA . HIS B 1 15 ? -10.188 9.602 -2.092 1 98.25 15 HIS B CA 1
ATOM 1680 C C . HIS B 1 15 ? -10.742 9.328 -3.482 1 98.25 15 HIS B C 1
ATOM 1682 O O . HIS B 1 15 ? -11.094 10.258 -4.211 1 98.25 15 HIS B O 1
ATOM 1688 N N . PRO B 1 16 ? -10.914 8.062 -3.811 1 95.75 16 PRO B N 1
ATOM 1689 C CA . PRO B 1 16 ? -11.383 7.77 -5.168 1 95.75 16 PRO B CA 1
ATOM 1690 C C . PRO B 1 16 ? -12.828 8.211 -5.398 1 95.75 16 PRO B C 1
ATOM 1692 O O . PRO B 1 16 ? -13.219 8.461 -6.543 1 95.75 16 PRO B O 1
ATOM 1695 N N . ASP B 1 17 ? -13.633 8.258 -4.34 1 93.62 17 ASP B N 1
ATOM 1696 C CA . ASP B 1 17 ? -15.008 8.734 -4.383 1 93.62 17 ASP B CA 1
ATOM 1697 C C . ASP B 1 17 ? -15.242 9.852 -3.369 1 93.62 17 ASP B C 1
ATOM 1699 O O . ASP B 1 17 ? -15.945 9.656 -2.375 1 93.62 17 ASP B O 1
ATOM 1703 N N . PRO B 1 18 ? -14.766 10.992 -3.674 1 89.75 18 PRO B N 1
ATOM 1704 C CA . PRO B 1 18 ? -14.789 12.055 -2.668 1 89.75 18 PRO B CA 1
ATOM 1705 C C . PRO B 1 18 ? -16.203 12.5 -2.309 1 89.75 18 PRO B C 1
ATOM 1707 O O . PRO B 1 18 ? -16.438 12.961 -1.189 1 89.75 18 PRO B O 1
ATOM 1710 N N . GLN B 1 19 ? -17.141 12.336 -3.174 1 88.19 19 GLN B N 1
ATOM 1711 C CA . GLN B 1 19 ? -18.5 12.781 -2.926 1 88.19 19 GLN B CA 1
ATOM 1712 C C . GLN B 1 19 ? -19.172 11.914 -1.858 1 88.19 19 GLN B C 1
ATOM 1714 O O . GLN B 1 19 ? -20.094 12.375 -1.17 1 88.19 19 GLN B O 1
ATOM 1719 N N . GLN B 1 20 ? -18.656 10.75 -1.709 1 89.31 20 GLN B N 1
ATOM 1720 C CA . GLN B 1 20 ? -19.25 9.836 -0.737 1 89.31 20 GLN B CA 1
ATOM 1721 C C . GLN B 1 20 ? -18.469 9.836 0.567 1 89.31 20 GLN B C 1
ATOM 1723 O O . GLN B 1 20 ? -18.812 9.117 1.508 1 89.31 20 GLN B O 1
ATOM 1728 N N . SER B 1 21 ? -17.453 10.633 0.61 1 92.62 21 SER B N 1
ATOM 1729 C CA . SER B 1 21 ? -16.547 10.641 1.757 1 92.62 21 SER B CA 1
ATOM 1730 C C . SER B 1 21 ? -16.969 11.688 2.783 1 92.62 21 SER B C 1
ATOM 1732 O O . SER B 1 21 ? -16.219 12.641 3.035 1 92.62 21 SER B O 1
ATOM 1734 N N . VAL B 1 22 ? -18 11.438 3.5 1 94.75 22 VAL B N 1
ATOM 1735 C CA . VAL B 1 22 ? -18.594 12.406 4.402 1 94.75 22 VAL B CA 1
ATOM 1736 C C . VAL B 1 22 ? -17.609 12.766 5.516 1 94.75 22 VAL B C 1
ATOM 1738 O O . VAL B 1 22 ? -17.359 13.938 5.777 1 94.75 22 VAL B O 1
ATOM 1741 N N . ALA B 1 23 ? -17.062 11.758 6.164 1 97 23 ALA B N 1
ATOM 1742 C CA . ALA B 1 23 ? -16.141 11.984 7.281 1 97 23 ALA B CA 1
ATOM 1743 C C . ALA B 1 23 ? -14.953 12.828 6.852 1 97 23 ALA B C 1
ATOM 1745 O O . ALA B 1 23 ? -14.578 13.773 7.543 1 97 23 ALA B O 1
ATOM 1746 N N . ASN B 1 24 ? -14.359 12.516 5.73 1 97.94 24 ASN B N 1
ATOM 1747 C CA . ASN B 1 24 ? -13.219 13.273 5.238 1 97.94 24 ASN B CA 1
ATOM 1748 C C . ASN B 1 24 ? -13.609 14.703 4.871 1 97.94 24 ASN B C 1
ATOM 1750 O O . ASN B 1 24 ? -12.859 15.641 5.137 1 97.94 24 ASN B O 1
ATOM 1754 N N . GLN B 1 25 ? -14.719 14.844 4.273 1 97.06 25 GLN B N 1
ATOM 1755 C CA . GLN B 1 25 ? -15.172 16.188 3.902 1 97.06 25 GLN B CA 1
ATOM 1756 C C . GLN B 1 25 ? -15.375 17.047 5.137 1 97.06 25 GLN B C 1
ATOM 1758 O O . GLN B 1 25 ? -15.039 18.234 5.125 1 97.06 25 GLN B O 1
ATOM 1763 N N . VAL B 1 26 ? -15.984 16.516 6.16 1 97.94 26 VAL B N 1
ATOM 1764 C CA . VAL B 1 26 ? -16.172 17.234 7.41 1 97.94 26 VAL B CA 1
ATOM 1765 C C . VAL B 1 26 ? -14.82 17.719 7.938 1 97.94 26 VAL B C 1
ATOM 1767 O O . VAL B 1 26 ? -14.672 18.875 8.328 1 97.94 26 VAL B O 1
ATOM 1770 N N . MET B 1 27 ? -13.828 16.844 7.957 1 98.69 27 MET B N 1
ATOM 1771 C CA . MET B 1 27 ? -12.492 17.219 8.422 1 98.69 27 MET B CA 1
ATOM 1772 C C . MET B 1 27 ? -11.914 18.328 7.562 1 98.69 27 MET B C 1
ATOM 1774 O O . MET B 1 27 ? -11.359 19.297 8.086 1 98.69 27 MET B O 1
ATOM 1778 N N . LEU B 1 28 ? -12.023 18.219 6.262 1 98.62 28 LEU B N 1
ATOM 1779 C CA . LEU B 1 28 ? -11.484 19.219 5.348 1 98.62 28 LEU B CA 1
ATOM 1780 C C . LEU B 1 28 ? -12.164 20.562 5.551 1 98.62 28 LEU B C 1
ATOM 1782 O O . LEU B 1 28 ? -11.508 21.609 5.516 1 98.62 28 LEU B O 1
ATOM 1786 N N . ASP B 1 29 ? -13.43 20.547 5.75 1 98.31 29 ASP B N 1
ATOM 1787 C CA . ASP B 1 29 ? -14.18 21.781 5.98 1 98.31 29 ASP B CA 1
ATOM 1788 C C . ASP B 1 29 ? -13.664 22.516 7.219 1 98.31 29 ASP B C 1
ATOM 1790 O O . ASP B 1 29 ? -13.578 23.75 7.227 1 98.31 29 ASP B O 1
ATOM 1794 N N . HIS B 1 30 ? -13.352 21.797 8.234 1 98.69 30 HIS B N 1
ATOM 1795 C CA . HIS B 1 30 ? -12.938 22.375 9.5 1 98.69 30 HIS B CA 1
ATOM 1796 C C . HIS B 1 30 ? -11.578 23.062 9.367 1 98.69 30 HIS B C 1
ATOM 1798 O O . HIS B 1 30 ? -11.25 23.938 10.172 1 98.69 30 HIS B O 1
ATOM 1804 N N . ILE B 1 31 ? -10.797 22.688 8.352 1 98.56 31 ILE B N 1
ATOM 1805 C CA . ILE B 1 31 ? -9.445 23.25 8.297 1 98.56 31 ILE B CA 1
ATOM 1806 C C . ILE B 1 31 ? -9.312 24.172 7.086 1 98.56 31 ILE B C 1
ATOM 1808 O O . ILE B 1 31 ? -8.234 24.688 6.809 1 98.56 31 ILE B O 1
ATOM 1812 N N . ALA B 1 32 ? -10.344 24.406 6.355 1 97.94 32 ALA B N 1
ATOM 1813 C CA . ALA B 1 32 ? -10.336 25.062 5.055 1 97.94 32 ALA B CA 1
ATOM 1814 C C . ALA B 1 32 ? -9.922 26.531 5.191 1 97.94 32 ALA B C 1
ATOM 1816 O O . ALA B 1 32 ? -9.391 27.125 4.25 1 97.94 32 ALA B O 1
ATOM 1817 N N . ASP B 1 33 ? -10.125 27.109 6.344 1 97.69 33 ASP B N 1
ATOM 1818 C CA . ASP B 1 33 ? -9.898 28.547 6.496 1 97.69 33 ASP B CA 1
ATOM 1819 C C . ASP B 1 33 ? -8.555 28.828 7.172 1 97.69 33 ASP B C 1
ATOM 1821 O O . ASP B 1 33 ? -8.219 29.969 7.453 1 97.69 33 ASP B O 1
ATOM 1825 N N . LEU B 1 34 ? -7.832 27.797 7.418 1 97.31 34 LEU B N 1
ATOM 1826 C CA . LEU B 1 34 ? -6.531 27.984 8.055 1 97.31 34 LEU B CA 1
ATOM 1827 C C . LEU B 1 34 ? -5.492 28.438 7.031 1 97.31 34 LEU B C 1
ATOM 1829 O O . LEU B 1 34 ? -5.18 27.703 6.094 1 97.31 34 LEU B O 1
ATOM 1833 N N . PRO B 1 35 ? -4.879 29.594 7.184 1 96.19 35 PRO B N 1
ATOM 1834 C CA . PRO B 1 35 ? -4.031 30.172 6.141 1 96.19 35 PRO B CA 1
ATOM 1835 C C . PRO B 1 35 ? -2.711 29.438 5.973 1 96.19 35 PRO B C 1
ATOM 1837 O O . PRO B 1 35 ? -2.094 29.484 4.902 1 96.19 35 PRO B O 1
ATOM 1840 N N . HIS B 1 36 ? -2.266 28.781 7.008 1 97.06 36 HIS B N 1
ATOM 1841 C CA . HIS B 1 36 ? -0.983 28.094 6.957 1 97.06 36 HIS B CA 1
ATOM 1842 C C . HIS B 1 36 ? -1.15 26.656 6.469 1 97.06 36 HIS B C 1
ATOM 1844 O O . HIS B 1 36 ? -0.188 25.891 6.453 1 97.06 36 HIS B O 1
ATOM 1850 N N . VAL B 1 37 ? -2.414 26.234 6.09 1 98.31 37 VAL B N 1
ATOM 1851 C CA . VAL B 1 37 ? -2.719 24.906 5.605 1 98.31 37 VAL B CA 1
ATOM 1852 C C . VAL B 1 37 ? -3.059 24.953 4.117 1 98.31 37 VAL B C 1
ATOM 1854 O O . VAL B 1 37 ? -3.916 25.734 3.697 1 98.31 37 VAL B O 1
ATOM 1857 N N . THR B 1 38 ? -2.348 24.234 3.314 1 98.56 38 THR B N 1
ATOM 1858 C CA . THR B 1 38 ? -2.66 24 1.906 1 98.56 38 THR B CA 1
ATOM 1859 C C . THR B 1 38 ? -3.281 22.625 1.699 1 98.56 38 THR B C 1
ATOM 1861 O O . THR B 1 38 ? -2.67 21.609 2.025 1 98.56 38 THR B O 1
ATOM 1864 N N . VAL B 1 39 ? -4.492 22.609 1.228 1 98.69 39 VAL B N 1
ATOM 1865 C CA . VAL B 1 39 ? -5.148 21.344 0.906 1 98.69 39 VAL B CA 1
ATOM 1866 C C . VAL B 1 39 ? -5 21.047 -0.585 1 98.69 39 VAL B C 1
ATOM 1868 O O . VAL B 1 39 ? -5.324 21.891 -1.426 1 98.69 39 VAL B O 1
ATOM 1871 N N . HIS B 1 40 ? -4.516 19.953 -0.913 1 98.75 40 HIS B N 1
ATOM 1872 C CA . HIS B 1 40 ? -4.277 19.516 -2.283 1 98.75 40 HIS B CA 1
ATOM 1873 C C . HIS B 1 40 ? -4.977 18.203 -2.568 1 98.75 40 HIS B C 1
ATOM 1875 O O . HIS B 1 40 ? -4.516 17.141 -2.127 1 98.75 40 HIS B O 1
ATOM 1881 N N . ASP B 1 41 ? -6.059 18.219 -3.318 1 98.44 41 ASP B N 1
ATOM 1882 C CA . ASP B 1 41 ? -6.855 17.047 -3.684 1 98.44 41 ASP B CA 1
ATOM 1883 C C . ASP B 1 41 ? -6.262 16.344 -4.898 1 98.44 41 ASP B C 1
ATOM 1885 O O . ASP B 1 41 ? -6.359 16.828 -6.023 1 98.44 41 ASP B O 1
ATOM 1889 N N . LEU B 1 42 ? -5.738 15.148 -4.734 1 98.69 42 LEU B N 1
ATOM 1890 C CA . LEU B 1 42 ? -5 14.461 -5.785 1 98.69 42 LEU B CA 1
ATOM 1891 C C . LEU B 1 42 ? -5.934 14.016 -6.91 1 98.69 42 LEU B C 1
ATOM 1893 O O . LEU B 1 42 ? -5.605 14.164 -8.086 1 98.69 42 LEU B O 1
ATOM 1897 N N . TYR B 1 43 ? -7.062 13.438 -6.559 1 98 43 TYR B N 1
ATOM 1898 C CA . TYR B 1 43 ? -7.953 12.914 -7.586 1 98 43 TYR B CA 1
ATOM 1899 C C . TYR B 1 43 ? -8.578 14.047 -8.398 1 98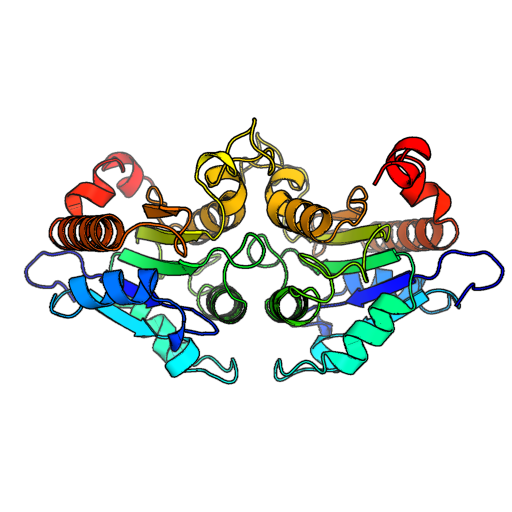 43 TYR B C 1
ATOM 1901 O O . TYR B 1 43 ? -8.922 13.859 -9.562 1 98 43 TYR B O 1
ATOM 1909 N N . ALA B 1 44 ? -8.75 15.211 -7.766 1 97.69 44 ALA B N 1
ATOM 1910 C CA . ALA B 1 44 ? -9.18 16.375 -8.531 1 97.69 44 ALA B CA 1
ATOM 1911 C C . ALA B 1 44 ? -8.07 16.859 -9.469 1 97.69 44 ALA B C 1
ATOM 1913 O O . ALA B 1 44 ? -8.336 17.219 -10.617 1 97.69 44 ALA B O 1
ATOM 1914 N N . ALA B 1 45 ? -6.871 16.844 -9.062 1 98.31 45 ALA B N 1
ATOM 1915 C CA . ALA B 1 45 ? -5.73 17.344 -9.82 1 98.31 45 ALA B CA 1
ATOM 1916 C C . ALA B 1 45 ? -5.301 16.359 -10.898 1 98.31 45 ALA B C 1
ATOM 1918 O O . ALA B 1 45 ? -4.871 16.766 -11.984 1 98.31 45 ALA B O 1
ATOM 1919 N N . TYR B 1 46 ? -5.387 15.047 -10.602 1 98.12 46 TYR B N 1
ATOM 1920 C CA . TYR B 1 46 ? -4.84 14.016 -11.477 1 98.12 46 TYR B CA 1
ATOM 1921 C C . TYR B 1 46 ? -5.824 12.859 -11.641 1 98.12 46 TYR B C 1
ATOM 1923 O O . TYR B 1 46 ? -5.516 11.719 -11.289 1 98.12 46 TYR B O 1
ATOM 1931 N N . PRO B 1 47 ? -6.926 13.016 -12.219 1 95.88 47 PRO B N 1
ATOM 1932 C CA . PRO B 1 47 ? -7.898 11.922 -12.367 1 95.88 47 PRO B CA 1
ATOM 1933 C C . PRO B 1 47 ? -7.375 10.789 -13.242 1 95.88 47 PRO B C 1
ATOM 1935 O O . PRO B 1 47 ? -7.906 9.672 -13.188 1 95.88 47 PRO B O 1
ATOM 1938 N N . ASP B 1 48 ? -6.312 11.039 -13.977 1 95.81 48 ASP B N 1
ATOM 1939 C CA . ASP B 1 48 ? -5.781 10.039 -14.898 1 95.81 48 ASP B CA 1
ATOM 1940 C C . ASP B 1 48 ? -4.512 9.398 -14.344 1 95.81 48 ASP B C 1
ATOM 1942 O O . ASP B 1 48 ? -3.871 8.586 -15.016 1 95.81 48 ASP B O 1
ATOM 1946 N N . PHE B 1 49 ? -4.059 9.836 -13.172 1 97.12 49 PHE B N 1
ATOM 1947 C CA . PHE B 1 49 ? -2.928 9.258 -12.453 1 97.12 49 PHE B CA 1
ATOM 1948 C C . PHE B 1 49 ? -1.61 9.82 -12.977 1 97.12 49 PHE B C 1
ATOM 1950 O O . PHE B 1 49 ? -0.535 9.406 -12.531 1 97.12 49 PHE B O 1
ATOM 1957 N N . PHE B 1 50 ? -1.673 10.719 -13.953 1 97.38 50 PHE B N 1
ATOM 1958 C CA . PHE B 1 50 ? -0.448 11.352 -14.43 1 97.38 50 PHE B CA 1
ATOM 1959 C C . PHE B 1 50 ? -0.07 12.531 -13.539 1 97.38 50 PHE B C 1
ATOM 1961 O O . PHE B 1 50 ? -0.563 13.641 -13.742 1 97.38 50 PHE B O 1
ATOM 1968 N N . ILE B 1 51 ? 0.87 12.344 -12.711 1 98.44 51 ILE B N 1
ATOM 1969 C CA . ILE B 1 51 ? 1.217 13.289 -11.656 1 98.44 51 ILE B CA 1
ATOM 1970 C C . ILE B 1 51 ? 2.299 14.242 -12.156 1 98.44 51 ILE B C 1
ATOM 1972 O O . ILE B 1 51 ? 3.27 13.812 -12.781 1 98.44 51 ILE B O 1
ATOM 1976 N N . ASP B 1 52 ? 2.139 15.492 -11.977 1 98.69 52 ASP B N 1
ATOM 1977 C CA . ASP B 1 52 ? 3.17 16.5 -12.211 1 98.69 52 ASP B CA 1
ATOM 1978 C C . ASP B 1 52 ? 4.172 16.547 -11.062 1 98.69 52 ASP B C 1
ATOM 1980 O O . ASP B 1 52 ? 3.988 17.281 -10.094 1 98.69 52 ASP B O 1
ATOM 1984 N N . CYS B 1 53 ? 5.211 15.805 -11.188 1 98.44 53 CYS B N 1
ATOM 1985 C CA . CYS B 1 53 ? 6.176 15.641 -10.109 1 98.44 53 CYS B CA 1
ATOM 1986 C C . CYS B 1 53 ? 6.805 16.969 -9.734 1 98.44 53 CYS B C 1
ATOM 1988 O O . CYS B 1 53 ? 7.078 17.219 -8.555 1 98.44 53 CYS B O 1
ATOM 1990 N N . HIS B 1 54 ? 7.098 17.766 -10.734 1 98.31 54 HIS B N 1
ATOM 1991 C CA . HIS B 1 54 ? 7.699 19.062 -10.453 1 98.31 54 HIS B CA 1
ATOM 1992 C C . HIS B 1 54 ? 6.809 19.891 -9.539 1 98.31 54 HIS B C 1
ATOM 1994 O O . HIS B 1 54 ? 7.281 20.438 -8.531 1 98.31 54 HIS B O 1
ATOM 2000 N N . GLN B 1 55 ? 5.574 19.984 -9.875 1 98.62 55 GLN B N 1
ATOM 2001 C CA . GLN B 1 55 ? 4.621 20.75 -9.062 1 98.62 55 GLN B CA 1
ATOM 2002 C C . GLN B 1 55 ? 4.488 20.156 -7.668 1 98.62 55 GLN B C 1
ATOM 2004 O O . GLN B 1 55 ? 4.488 20.875 -6.676 1 98.62 55 GLN B O 1
ATOM 2009 N N . GLU B 1 56 ? 4.332 18.906 -7.586 1 98.88 56 GLU B N 1
ATOM 2010 C CA . GLU B 1 56 ? 4.137 18.234 -6.301 1 98.88 56 GLU B CA 1
ATOM 2011 C C . GLU B 1 56 ? 5.363 18.391 -5.406 1 98.88 56 GLU B C 1
ATOM 2013 O O . GLU B 1 56 ? 5.23 18.625 -4.203 1 98.88 56 GLU B O 1
ATOM 2018 N N . ARG B 1 57 ? 6.543 18.234 -5.988 1 98.81 57 ARG B N 1
ATOM 2019 C CA . ARG B 1 57 ? 7.773 18.375 -5.223 1 98.81 57 ARG B CA 1
ATOM 2020 C C . ARG B 1 57 ? 7.938 19.812 -4.715 1 98.81 57 ARG B C 1
ATOM 2022 O O . ARG B 1 57 ? 8.422 20.031 -3.602 1 98.81 57 ARG B O 1
ATOM 2029 N N . ALA B 1 58 ? 7.555 20.766 -5.484 1 98.81 58 ALA B N 1
ATOM 2030 C CA . ALA B 1 58 ? 7.57 22.156 -5.023 1 98.81 58 ALA B CA 1
ATOM 2031 C C . ALA B 1 58 ? 6.676 22.328 -3.803 1 98.81 58 ALA B C 1
ATOM 2033 O O . ALA B 1 58 ? 7.051 23.016 -2.844 1 98.81 58 ALA B O 1
ATOM 2034 N N . LEU B 1 59 ? 5.473 21.734 -3.816 1 98.81 59 LEU B N 1
ATOM 2035 C CA . LEU B 1 59 ? 4.566 21.781 -2.676 1 98.81 59 LEU B CA 1
ATOM 2036 C C . LEU B 1 59 ? 5.211 21.156 -1.441 1 98.81 59 LEU B C 1
ATOM 2038 O O . LEU B 1 59 ? 5.133 21.719 -0.346 1 98.81 59 LEU B O 1
ATOM 2042 N N . VAL B 1 60 ? 5.844 20.031 -1.637 1 98.88 60 VAL B N 1
ATOM 2043 C CA . VAL B 1 60 ? 6.488 19.328 -0.531 1 98.88 60 VAL B CA 1
ATOM 2044 C C . VAL B 1 60 ? 7.594 20.203 0.056 1 98.88 60 VAL B C 1
ATOM 2046 O O . VAL B 1 60 ? 7.684 20.359 1.275 1 98.88 60 VAL B O 1
ATOM 2049 N N . GLU B 1 61 ? 8.367 20.75 -0.784 1 98.62 61 GLU B N 1
ATOM 2050 C CA . GLU B 1 61 ? 9.508 21.547 -0.34 1 98.62 61 GLU B CA 1
ATOM 2051 C C . GLU B 1 61 ? 9.055 22.781 0.43 1 98.62 61 GLU B C 1
ATOM 2053 O O . GLU B 1 61 ? 9.734 23.234 1.352 1 98.62 61 GLU B O 1
ATOM 2058 N N . MET B 1 62 ? 7.91 23.25 0.124 1 98 62 MET B N 1
ATOM 2059 C CA . MET B 1 62 ? 7.43 24.516 0.674 1 98 62 MET B CA 1
ATOM 2060 C C . MET B 1 62 ? 6.742 24.297 2.018 1 98 62 MET B C 1
ATOM 2062 O O . MET B 1 62 ? 6.379 25.266 2.697 1 98 62 MET B O 1
ATOM 2066 N N . HIS B 1 63 ? 6.562 23.094 2.451 1 98.5 63 HIS B N 1
ATOM 2067 C CA . HIS B 1 63 ? 5.785 22.844 3.66 1 98.5 63 HIS B CA 1
ATOM 2068 C C . HIS B 1 63 ? 6.582 22.031 4.672 1 98.5 63 HIS B C 1
ATOM 2070 O O . HIS B 1 63 ? 7.461 21.25 4.293 1 98.5 63 HIS B O 1
ATOM 2076 N N . ASP B 1 64 ? 6.277 22.141 5.973 1 97.56 64 ASP B N 1
ATOM 2077 C CA . ASP B 1 64 ? 7 21.5 7.066 1 97.56 64 ASP B CA 1
ATOM 2078 C C . ASP B 1 64 ? 6.375 20.156 7.422 1 97.56 64 ASP B C 1
ATOM 2080 O O . ASP B 1 64 ? 7.086 19.203 7.723 1 97.56 64 ASP B O 1
ATOM 2084 N N . ILE B 1 65 ? 5.051 20.125 7.473 1 98.31 65 ILE B N 1
ATOM 2085 C CA . ILE B 1 65 ? 4.281 18.922 7.801 1 98.31 65 ILE B CA 1
ATOM 2086 C C . ILE B 1 65 ? 3.5 18.469 6.574 1 98.31 65 ILE B C 1
ATOM 2088 O O . ILE B 1 65 ? 2.791 19.25 5.945 1 98.31 65 ILE B O 1
ATOM 2092 N N . ILE B 1 66 ? 3.695 17.312 6.203 1 98.88 66 ILE B N 1
ATOM 2093 C CA . ILE B 1 66 ? 2.92 16.703 5.129 1 98.88 66 ILE B CA 1
ATOM 2094 C C . ILE B 1 66 ? 1.893 15.734 5.715 1 98.88 66 ILE B C 1
ATOM 2096 O O . ILE B 1 66 ? 2.254 14.766 6.383 1 98.88 66 ILE B O 1
ATOM 2100 N N . ILE B 1 67 ? 0.653 16.047 5.543 1 98.94 67 ILE B N 1
ATOM 2101 C CA . ILE B 1 67 ? -0.458 15.211 5.996 1 98.94 67 ILE B CA 1
ATOM 2102 C C . ILE B 1 67 ? -1.003 14.398 4.828 1 98.94 67 ILE B C 1
ATOM 2104 O O . ILE B 1 67 ? -1.32 14.945 3.771 1 98.94 67 ILE B O 1
ATOM 2108 N N . PHE B 1 68 ? -1.039 13.148 4.992 1 98.94 68 PHE B N 1
ATOM 2109 C CA . PHE B 1 68 ? -1.687 12.25 4.047 1 98.94 68 PHE B CA 1
ATOM 2110 C C . PHE B 1 68 ? -3.068 11.836 4.543 1 98.94 68 PHE B C 1
ATOM 2112 O O . PHE B 1 68 ? -3.186 11.023 5.465 1 98.94 68 PHE B O 1
ATOM 2119 N N . GLN B 1 69 ? -4.086 12.414 3.977 1 98.94 69 GLN B N 1
ATOM 2120 C CA . GLN B 1 69 ? -5.465 12.188 4.398 1 98.94 69 GLN B CA 1
ATOM 2121 C C . GLN B 1 69 ? -6.215 11.32 3.396 1 98.94 69 GLN B C 1
ATOM 2123 O O . GLN B 1 69 ? -6.352 11.688 2.227 1 98.94 69 GLN B O 1
ATOM 2128 N N . HIS B 1 70 ? -6.691 10.227 3.814 1 98.75 70 HIS B N 1
ATOM 2129 C CA . HIS B 1 70 ? -7.363 9.266 2.941 1 98.75 70 HIS B CA 1
ATOM 2130 C C . HIS B 1 70 ? -8.094 8.203 3.748 1 98.75 70 HIS B C 1
ATOM 2132 O O . HIS B 1 70 ? -7.785 7.988 4.922 1 98.75 70 HIS B O 1
ATOM 2138 N N . PRO B 1 71 ? -9.125 7.48 3.176 1 98.25 71 PRO B N 1
ATOM 2139 C CA . PRO B 1 71 ? -9.633 6.262 3.811 1 98.25 71 PRO B CA 1
ATOM 2140 C C . PRO B 1 71 ? -8.625 5.117 3.777 1 98.25 71 PRO B C 1
ATOM 2142 O O . PRO B 1 71 ? -7.738 5.094 2.918 1 98.25 71 PRO B O 1
ATOM 2145 N N . LEU B 1 72 ? -8.672 4.262 4.75 1 97.5 72 LEU B N 1
ATOM 2146 C CA . LEU B 1 72 ? -8.008 2.975 4.594 1 97.5 72 LEU B CA 1
ATOM 2147 C C . LEU B 1 72 ? -8.664 2.156 3.482 1 97.5 72 LEU B C 1
ATOM 2149 O O . LEU B 1 72 ? -9.82 1.756 3.6 1 97.5 72 LEU B O 1
ATOM 2153 N N . TYR B 1 73 ? -8.086 1.964 2.391 1 96.44 73 TYR B N 1
ATOM 2154 C CA . TYR B 1 73 ? -8.586 1.327 1.176 1 96.44 73 TYR B CA 1
ATOM 2155 C C . TYR B 1 73 ? -7.832 0.032 0.892 1 96.44 73 TYR B C 1
ATOM 2157 O O . TYR B 1 73 ? -6.656 0.059 0.515 1 96.44 73 TYR B O 1
ATOM 2165 N N . MET B 1 74 ? -8.578 -1.116 1.142 1 97.56 74 MET B N 1
ATOM 2166 C CA . MET B 1 74 ? -7.926 -2.418 1.044 1 97.56 74 MET B CA 1
ATOM 2167 C C . MET B 1 74 ? -6.645 -2.447 1.868 1 97.56 74 MET B C 1
ATOM 2169 O O . MET B 1 74 ? -5.586 -2.832 1.365 1 97.56 74 MET B O 1
ATOM 2173 N N . TYR B 1 75 ? -6.781 -1.969 3.086 1 97.62 75 TYR B N 1
ATOM 2174 C CA . TYR B 1 75 ? -5.789 -2.004 4.152 1 97.62 75 TYR B CA 1
ATOM 2175 C C . TYR B 1 75 ? -4.539 -1.225 3.762 1 97.62 75 TYR B C 1
ATOM 2177 O O . TYR B 1 75 ? -3.436 -1.536 4.219 1 97.62 75 TYR B O 1
ATOM 2185 N N . SER B 1 76 ? -4.645 -0.276 2.914 1 98.5 76 SER B N 1
ATOM 2186 C CA . SER B 1 76 ? -3.619 0.671 2.488 1 98.5 76 SER B CA 1
ATOM 2187 C C . SER B 1 76 ? -4.238 1.998 2.059 1 98.5 76 SER B C 1
ATOM 2189 O O . SER B 1 76 ? -5.285 2.396 2.574 1 98.5 76 SER B O 1
ATOM 2191 N N . CYS B 1 77 ? -3.508 2.816 1.312 1 98.88 77 CYS B N 1
ATOM 2192 C CA . CYS B 1 77 ? -4.023 4.066 0.765 1 98.88 77 CYS B CA 1
ATOM 2193 C C . CYS B 1 77 ? -4.574 3.859 -0.643 1 98.88 77 CYS B C 1
ATOM 2195 O O . CYS B 1 77 ? -4.324 2.826 -1.266 1 98.88 77 CYS B O 1
ATOM 2197 N N . PRO B 1 78 ? -5.387 4.812 -1.111 1 98.69 78 PRO B N 1
ATOM 2198 C CA . PRO B 1 78 ? -5.836 4.734 -2.502 1 98.69 78 PRO B CA 1
ATOM 2199 C C . PRO B 1 78 ? -4.68 4.715 -3.498 1 98.69 78 PRO B C 1
ATOM 2201 O O . PRO B 1 78 ? -3.635 5.324 -3.248 1 98.69 78 PRO B O 1
ATOM 2204 N N . ALA B 1 79 ? -4.918 4.109 -4.609 1 98.69 79 ALA B N 1
ATOM 2205 C CA . ALA B 1 79 ? -3.875 3.818 -5.59 1 98.69 79 ALA B CA 1
ATOM 2206 C C . ALA B 1 79 ? -3.207 5.102 -6.074 1 98.69 79 ALA B C 1
ATOM 2208 O O . ALA B 1 79 ? -1.999 5.125 -6.328 1 98.69 79 ALA B O 1
ATOM 2209 N N . LEU B 1 80 ? -3.971 6.133 -6.246 1 98.75 80 LEU B N 1
ATOM 2210 C CA . LEU B 1 80 ? -3.375 7.367 -6.75 1 98.75 80 LEU B CA 1
ATOM 2211 C C . LEU B 1 80 ? -2.398 7.949 -5.734 1 98.75 80 LEU B C 1
ATOM 2213 O O . LEU B 1 80 ? -1.364 8.508 -6.113 1 98.75 80 LEU B O 1
ATOM 2217 N N . LEU B 1 81 ? -2.734 7.879 -4.48 1 98.94 81 LEU B N 1
ATOM 2218 C CA . LEU B 1 81 ? -1.771 8.312 -3.473 1 98.94 81 LEU B CA 1
ATOM 2219 C C . LEU B 1 81 ? -0.528 7.43 -3.494 1 98.94 81 LEU B C 1
ATOM 2221 O O . LEU B 1 81 ? 0.591 7.922 -3.34 1 98.94 81 LEU B O 1
ATOM 2225 N N . LYS B 1 82 ? -0.718 6.113 -3.637 1 98.88 82 LYS B N 1
ATOM 2226 C CA . LYS B 1 82 ? 0.432 5.227 -3.785 1 98.88 82 LYS B CA 1
ATOM 2227 C C . LYS B 1 82 ? 1.312 5.66 -4.953 1 98.88 82 LYS B C 1
ATOM 2229 O O . LYS B 1 82 ? 2.541 5.621 -4.863 1 98.88 82 LYS B O 1
ATOM 2234 N N . GLU B 1 83 ? 0.701 5.992 -6.023 1 98.69 83 GLU B N 1
ATOM 2235 C CA . GLU B 1 83 ? 1.454 6.504 -7.168 1 98.69 83 GLU B CA 1
ATOM 2236 C C . GLU B 1 83 ? 2.209 7.781 -6.805 1 98.69 83 GLU B C 1
ATOM 2238 O O . GLU B 1 83 ? 3.383 7.934 -7.148 1 98.69 83 GLU B O 1
ATOM 2243 N N . TRP B 1 84 ? 1.545 8.688 -6.16 1 98.94 84 TRP B N 1
ATOM 2244 C CA . TRP B 1 84 ? 2.164 9.93 -5.711 1 98.94 84 TRP B CA 1
ATOM 2245 C C . TRP B 1 84 ? 3.41 9.648 -4.879 1 98.94 84 TRP B C 1
ATOM 2247 O O . TRP B 1 84 ? 4.473 10.227 -5.125 1 98.94 84 TRP B O 1
ATOM 2257 N N . ILE B 1 85 ? 3.287 8.742 -3.932 1 98.88 85 ILE B N 1
ATOM 2258 C CA . ILE B 1 85 ? 4.402 8.367 -3.07 1 98.88 85 ILE B CA 1
ATOM 2259 C C . ILE B 1 85 ? 5.543 7.809 -3.922 1 98.88 85 ILE B C 1
ATOM 2261 O O . ILE B 1 85 ? 6.707 8.156 -3.715 1 98.88 85 ILE B O 1
ATOM 2265 N N . ASP B 1 86 ? 5.211 7.027 -4.871 1 98.31 86 ASP B N 1
ATOM 2266 C CA . ASP B 1 86 ? 6.207 6.348 -5.688 1 98.31 86 ASP B CA 1
ATOM 2267 C C . ASP B 1 86 ? 6.98 7.34 -6.555 1 98.31 86 ASP B C 1
ATOM 2269 O O . ASP B 1 86 ? 8.195 7.219 -6.719 1 98.31 86 ASP B O 1
ATOM 2273 N N . VAL B 1 87 ? 6.273 8.305 -7.117 1 98.25 87 VAL B N 1
ATOM 2274 C CA . VAL B 1 87 ? 6.93 9.094 -8.156 1 98.25 87 VAL B CA 1
ATOM 2275 C C . VAL B 1 87 ? 7.414 10.422 -7.57 1 98.25 87 VAL B C 1
ATOM 2277 O O . VAL B 1 87 ? 8.383 11.008 -8.062 1 98.25 87 VAL B O 1
ATOM 2280 N N . VAL B 1 88 ? 6.801 10.914 -6.531 1 98.81 88 VAL B N 1
ATOM 2281 C CA . VAL B 1 88 ? 7.16 12.203 -5.957 1 98.81 88 VAL B CA 1
ATOM 2282 C C . VAL B 1 88 ? 8.25 12.016 -4.902 1 98.81 88 VAL B C 1
ATOM 2284 O O . VAL B 1 88 ? 9.266 12.711 -4.922 1 98.81 88 VAL B O 1
ATOM 2287 N N . LEU B 1 89 ? 8.062 11.039 -3.988 1 98.69 89 LEU B N 1
ATOM 2288 C CA . LEU B 1 89 ? 9.055 10.781 -2.947 1 98.69 89 LEU B CA 1
ATOM 2289 C C . LEU B 1 89 ? 10.141 9.836 -3.451 1 98.69 89 LEU B C 1
ATOM 2291 O O . LEU B 1 89 ? 10.508 8.875 -2.764 1 98.69 89 LEU B O 1
ATOM 2295 N N . SER B 1 90 ? 10.633 10.07 -4.57 1 96.69 90 SER B N 1
ATOM 2296 C CA . SER B 1 90 ? 11.516 9.141 -5.27 1 96.69 90 SER B CA 1
ATOM 2297 C C . SER B 1 90 ? 12.969 9.359 -4.871 1 96.69 90 SER B C 1
ATOM 2299 O O . SER B 1 90 ? 13.305 10.359 -4.223 1 96.69 90 SER B O 1
ATOM 2301 N N . LYS B 1 91 ? 13.805 8.414 -5.23 1 96.25 91 LYS B N 1
ATOM 2302 C CA . LYS B 1 91 ? 15.25 8.516 -5.055 1 96.25 91 LYS B CA 1
ATOM 2303 C C . LYS B 1 91 ? 15.805 9.766 -5.73 1 96.25 91 LYS B C 1
ATOM 2305 O O . LYS B 1 91 ? 15.414 10.094 -6.852 1 96.25 91 LYS B O 1
ATOM 2310 N N . GLY B 1 92 ? 16.766 10.391 -5.125 1 97.5 92 GLY B N 1
ATOM 2311 C CA . GLY B 1 92 ? 17.344 11.625 -5.637 1 97.5 92 GLY B CA 1
ATOM 2312 C C . GLY B 1 92 ? 16.609 12.867 -5.145 1 97.5 92 GLY B C 1
ATOM 2313 O O . GLY B 1 92 ? 17.172 13.969 -5.184 1 97.5 92 GLY B O 1
ATOM 2314 N N . PHE B 1 93 ? 15.383 12.719 -4.711 1 98.56 93 PHE B N 1
ATOM 2315 C CA . PHE B 1 93 ? 14.617 13.82 -4.137 1 98.56 93 PHE B CA 1
ATOM 2316 C C . PHE B 1 93 ? 14.406 13.617 -2.643 1 98.56 93 PHE B C 1
ATOM 2318 O O . PHE B 1 93 ? 14.961 14.352 -1.825 1 98.56 93 PHE B O 1
ATOM 2325 N N . ALA B 1 94 ? 13.742 12.492 -2.281 1 98.38 94 ALA B N 1
ATOM 2326 C CA . ALA B 1 94 ? 13.336 12.305 -0.892 1 98.38 94 ALA B CA 1
ATOM 2327 C C . ALA B 1 94 ? 14.289 11.359 -0.162 1 98.38 94 ALA B C 1
ATOM 2329 O O . ALA B 1 94 ? 14.328 11.344 1.07 1 98.38 94 ALA B O 1
ATOM 2330 N N . HIS B 1 95 ? 15.062 10.5 -0.89 1 96.94 95 HIS B N 1
ATOM 2331 C CA . HIS B 1 95 ? 15.969 9.539 -0.272 1 96.94 95 HIS B CA 1
ATOM 2332 C C . HIS B 1 95 ? 17.141 9.203 -1.194 1 96.94 95 HIS B C 1
ATOM 2334 O O . HIS B 1 95 ? 17.25 9.766 -2.289 1 96.94 95 HIS B O 1
ATOM 2340 N N . GLY B 1 96 ? 17.969 8.219 -0.718 1 94.81 96 GLY B N 1
ATOM 2341 C CA . GLY B 1 96 ? 19.25 8.07 -1.4 1 94.81 96 GLY B CA 1
ATOM 2342 C C . GLY B 1 96 ? 20.188 9.242 -1.184 1 94.81 96 GLY B C 1
ATOM 2343 O O . GLY B 1 96 ? 20.562 9.539 -0.05 1 94.81 96 GLY B O 1
ATOM 2344 N N . ASP B 1 97 ? 20.391 9.945 -2.354 1 96.12 97 ASP B N 1
ATOM 2345 C CA . ASP B 1 97 ? 21.188 11.156 -2.24 1 96.12 97 ASP B CA 1
ATOM 2346 C C . ASP B 1 97 ? 20.312 12.383 -2.035 1 96.12 97 ASP B C 1
ATOM 2348 O O . ASP B 1 97 ? 20.812 13.477 -1.77 1 96.12 97 ASP B O 1
ATOM 2352 N N . GLY B 1 98 ? 19.016 12.172 -2.162 1 97.06 98 GLY B N 1
ATOM 2353 C CA . GLY B 1 98 ? 18.078 13.266 -1.96 1 97.06 98 GLY B CA 1
ATOM 2354 C C . GLY B 1 98 ? 17.766 13.516 -0.498 1 97.06 98 GLY B C 1
ATOM 2355 O O . GLY B 1 98 ? 17.656 12.57 0.29 1 97.06 98 GLY B O 1
ATOM 2356 N N . ILE B 1 99 ? 17.531 14.789 -0.177 1 97.5 99 ILE B N 1
ATOM 2357 C CA . ILE B 1 99 ? 17.281 15.133 1.219 1 97.5 99 ILE B CA 1
ATOM 2358 C C . ILE B 1 99 ? 16.125 16.141 1.306 1 97.5 99 ILE B C 1
ATOM 2360 O O . ILE B 1 99 ? 15.984 16.844 2.312 1 97.5 99 ILE B O 1
ATOM 2364 N N . ALA B 1 100 ? 15.32 16.297 0.284 1 98.44 100 ALA B N 1
ATOM 2365 C CA . ALA B 1 100 ? 14.305 17.328 0.192 1 98.44 100 ALA B CA 1
ATOM 2366 C C . ALA B 1 100 ? 13.273 17.203 1.312 1 98.44 100 ALA B C 1
ATOM 2368 O O . ALA B 1 100 ? 12.625 18.172 1.687 1 98.44 100 ALA B O 1
ATOM 2369 N N . THR B 1 101 ? 13.156 16.016 1.885 1 98.69 101 THR B N 1
ATOM 2370 C CA . THR B 1 101 ? 12.125 15.797 2.896 1 98.69 101 THR B CA 1
ATOM 2371 C C . THR B 1 101 ? 12.758 15.609 4.273 1 98.69 101 THR B C 1
ATOM 2373 O O . THR B 1 101 ? 12.047 15.383 5.258 1 98.69 101 THR B O 1
ATOM 2376 N N . LYS B 1 102 ? 14.055 15.68 4.352 1 97.94 102 LYS B N 1
ATOM 2377 C CA . LYS B 1 102 ? 14.75 15.484 5.617 1 97.94 102 LYS B CA 1
ATOM 2378 C C . LYS B 1 102 ? 14.219 16.438 6.688 1 97.94 102 LYS B C 1
ATOM 2380 O O . LYS B 1 102 ? 14.125 17.641 6.465 1 97.94 102 LYS B O 1
ATOM 2385 N N . GLY B 1 103 ? 13.828 15.82 7.773 1 96.56 103 GLY B N 1
ATOM 2386 C CA . GLY B 1 103 ? 13.422 16.609 8.922 1 96.56 103 GLY B CA 1
ATOM 2387 C C . GLY B 1 103 ? 11.969 17.047 8.867 1 96.56 103 GLY B C 1
ATOM 2388 O O . GLY B 1 103 ? 11.445 17.625 9.82 1 96.56 103 GLY B O 1
ATOM 2389 N N . LYS B 1 104 ? 11.25 16.844 7.754 1 97.62 104 LYS B N 1
ATOM 2390 C CA . LYS B 1 104 ? 9.82 17.156 7.676 1 97.62 104 LYS B CA 1
ATOM 2391 C C . LYS B 1 104 ? 9 16.109 8.438 1 97.62 104 LYS B C 1
ATOM 2393 O O . LYS B 1 104 ? 9.5 15.047 8.797 1 97.62 104 LYS B O 1
ATOM 2398 N N . TYR B 1 105 ? 7.727 16.438 8.672 1 98 105 TYR B N 1
ATOM 2399 C CA . TYR B 1 105 ? 6.852 15.586 9.469 1 98 105 TYR B CA 1
ATOM 2400 C C . TYR B 1 105 ? 5.82 14.891 8.586 1 98 105 TYR B C 1
ATOM 2402 O O . TYR B 1 105 ? 5.262 15.508 7.672 1 98 105 TYR B O 1
ATOM 2410 N N . TRP B 1 106 ? 5.645 13.617 8.828 1 98.62 106 TRP B N 1
ATOM 2411 C CA . TRP B 1 106 ? 4.625 12.797 8.188 1 98.62 106 TRP B CA 1
ATOM 2412 C C . TRP B 1 106 ? 3.459 12.531 9.133 1 98.62 106 TRP B C 1
ATOM 2414 O O . TRP B 1 106 ? 3.639 11.93 10.195 1 98.62 106 TRP B O 1
ATOM 2424 N N . LEU B 1 107 ? 2.299 12.984 8.82 1 98.69 107 LEU B N 1
ATOM 2425 C CA . LEU B 1 107 ? 1.091 12.672 9.578 1 98.69 107 LEU B CA 1
ATOM 2426 C C . LEU B 1 107 ? 0.062 11.969 8.695 1 98.69 107 LEU B C 1
ATOM 2428 O O . LEU B 1 107 ? -0.336 12.5 7.656 1 98.69 107 LEU B O 1
ATOM 2432 N N . SER B 1 108 ? -0.33 10.766 9.109 1 98.75 108 SER B N 1
ATOM 2433 C CA . SER B 1 108 ? -1.431 10.062 8.453 1 98.75 108 SER B CA 1
ATOM 2434 C C . SER B 1 108 ? -2.764 10.383 9.117 1 98.75 108 SER B C 1
ATOM 2436 O O . SER B 1 108 ? -2.906 10.25 10.336 1 98.75 108 SER B O 1
ATOM 2438 N N . VAL B 1 109 ? -3.703 10.875 8.383 1 98.81 109 VAL B N 1
ATOM 2439 C CA . VAL B 1 109 ? -5.086 11.086 8.805 1 98.81 109 VAL B CA 1
ATOM 2440 C C . VAL B 1 109 ? -6.004 10.117 8.055 1 98.81 109 VAL B C 1
ATOM 2442 O O . VAL B 1 109 ? -6.242 10.281 6.859 1 98.81 109 VAL B O 1
ATOM 2445 N N . ILE B 1 110 ? -6.539 9.141 8.789 1 98.38 110 ILE B N 1
ATOM 2446 C CA . ILE B 1 110 ? -7.121 7.961 8.156 1 98.38 110 ILE B CA 1
ATOM 2447 C C . ILE B 1 110 ? -8.555 7.762 8.648 1 98.38 110 ILE B C 1
ATOM 2449 O O . ILE B 1 110 ? -8.828 7.918 9.844 1 98.38 110 ILE B O 1
ATOM 2453 N N . THR B 1 111 ? -9.406 7.406 7.773 1 98.12 111 THR B N 1
ATOM 2454 C CA . THR B 1 111 ? -10.719 6.883 8.141 1 98.12 111 THR B CA 1
ATOM 2455 C C . THR B 1 111 ? -10.812 5.395 7.812 1 98.12 111 THR B C 1
ATOM 2457 O O . THR B 1 111 ? -10.227 4.93 6.832 1 98.12 111 THR B O 1
ATOM 2460 N N . THR B 1 112 ? -11.539 4.645 8.609 1 96.94 112 THR B N 1
ATOM 2461 C CA . THR B 1 112 ? -11.727 3.223 8.352 1 96.94 112 THR B CA 1
ATOM 2462 C C . THR B 1 112 ? -13.211 2.885 8.25 1 96.94 112 THR B C 1
ATOM 2464 O O . THR B 1 112 ? -14.055 3.562 8.852 1 96.94 112 THR B O 1
ATOM 2467 N N . GLY B 1 113 ? -13.508 1.826 7.473 1 93.56 113 GLY B N 1
ATOM 2468 C CA . GLY B 1 113 ? -14.859 1.298 7.438 1 93.56 113 GLY B CA 1
ATOM 2469 C C . GLY B 1 113 ? -15.195 0.418 8.625 1 93.56 113 GLY B C 1
ATOM 2470 O O . GLY B 1 113 ? -16.359 0.275 8.992 1 93.56 113 GLY B O 1
ATOM 2471 N N . GLY B 1 114 ? -14.25 -0.194 9.219 1 92 114 GLY B N 1
ATOM 2472 C CA . GLY B 1 114 ? -14.438 -1.05 10.375 1 92 114 GLY B CA 1
ATOM 2473 C C . GLY B 1 114 ? -14.352 -0.298 11.695 1 92 114 GLY B C 1
ATOM 2474 O O . GLY B 1 114 ? -13.789 0.795 11.75 1 92 114 GLY B O 1
ATOM 2475 N N . ALA B 1 115 ? -14.891 -0.897 12.727 1 93.38 115 ALA B N 1
ATOM 2476 C CA . ALA B 1 115 ? -14.82 -0.335 14.07 1 93.38 115 ALA B CA 1
ATOM 2477 C C . ALA B 1 115 ? -13.414 -0.481 14.656 1 93.38 115 ALA B C 1
ATOM 2479 O O . ALA B 1 115 ? -12.617 -1.29 14.172 1 93.38 115 ALA B O 1
ATOM 2480 N N . ALA B 1 116 ? -13.125 0.339 15.688 1 92.81 116 ALA B N 1
ATOM 2481 C CA . ALA B 1 116 ? -11.812 0.334 16.312 1 92.81 116 ALA B CA 1
ATOM 2482 C C . ALA B 1 116 ? -11.414 -1.074 16.75 1 92.81 116 ALA B C 1
ATOM 2484 O O . ALA B 1 116 ? -10.25 -1.464 16.641 1 92.81 116 ALA B O 1
ATOM 2485 N N . GLU B 1 117 ? -12.344 -1.772 17.188 1 91.19 117 GLU B N 1
ATOM 2486 C CA . GLU B 1 117 ? -12.109 -3.113 17.703 1 91.19 117 GLU B CA 1
ATOM 2487 C C . GLU B 1 117 ? -11.602 -4.055 16.625 1 91.19 117 GLU B C 1
ATOM 2489 O O . GLU B 1 117 ? -10.945 -5.055 16.922 1 91.19 117 GLU B O 1
ATOM 2494 N N . ALA B 1 118 ? -11.891 -3.777 15.398 1 91 118 ALA B N 1
ATOM 2495 C CA . ALA B 1 118 ? -11.469 -4.613 14.281 1 91 118 ALA B CA 1
ATOM 2496 C C . ALA B 1 118 ? -9.961 -4.512 14.07 1 91 118 ALA B C 1
ATOM 2498 O O . ALA B 1 118 ? -9.359 -5.367 13.414 1 91 118 ALA B O 1
ATOM 2499 N N . TYR B 1 119 ? -9.367 -3.508 14.625 1 93.69 119 TYR B N 1
ATOM 2500 C CA . TYR B 1 119 ? -7.961 -3.223 14.367 1 93.69 119 TYR B CA 1
ATOM 2501 C C . TYR B 1 119 ? -7.129 -3.424 15.625 1 93.69 119 TYR B C 1
ATOM 2503 O O . TYR B 1 119 ? -6.32 -2.564 15.984 1 93.69 119 TYR B O 1
ATOM 2511 N N . THR B 1 120 ? -7.328 -4.414 16.312 1 87.56 120 THR B N 1
ATOM 2512 C CA . THR B 1 120 ? -6.551 -4.902 17.453 1 87.56 120 THR B CA 1
ATOM 2513 C C . THR B 1 120 ? -6.09 -6.336 17.219 1 87.56 120 THR B C 1
ATOM 2515 O O . THR B 1 120 ? -6.641 -7.039 16.359 1 87.56 120 THR B O 1
ATOM 2518 N N . PRO B 1 121 ? -5.016 -6.746 17.938 1 84.06 121 PRO B N 1
ATOM 2519 C CA . PRO B 1 121 ? -4.57 -8.133 17.797 1 84.06 121 PRO B CA 1
ATOM 2520 C C . PRO B 1 121 ? -5.684 -9.141 18.062 1 84.06 121 PRO B C 1
ATOM 2522 O O . PRO B 1 121 ? -5.656 -10.258 17.547 1 84.06 121 PRO B O 1
ATOM 2525 N N . GLN B 1 122 ? -6.648 -8.797 18.828 1 82.88 122 GLN B N 1
ATOM 2526 C CA . GLN B 1 122 ? -7.762 -9.672 19.172 1 82.88 122 GLN B CA 1
ATOM 2527 C C . GLN B 1 122 ? -8.938 -9.477 18.219 1 82.88 122 GLN B C 1
ATOM 2529 O O . GLN B 1 122 ? -9.906 -10.242 18.25 1 82.88 122 GLN B O 1
ATOM 2534 N N . GLY B 1 123 ? -8.836 -8.539 17.438 1 81.06 123 GLY B N 1
ATOM 2535 C CA . GLY B 1 123 ? -9.922 -8.227 16.516 1 81.06 123 GLY B CA 1
ATOM 2536 C C . GLY B 1 123 ? -9.945 -9.125 15.297 1 81.06 123 GLY B C 1
ATOM 2537 O O . GLY B 1 123 ? -9.062 -9.961 15.117 1 81.06 123 GLY B O 1
ATOM 2538 N N . TYR B 1 124 ? -10.969 -8.922 14.508 1 77.38 124 TYR B N 1
ATOM 2539 C CA . TYR B 1 124 ? -11.148 -9.773 13.336 1 77.38 124 TYR B CA 1
ATOM 2540 C C . TYR B 1 124 ? -9.945 -9.68 12.398 1 77.38 124 TYR B C 1
ATOM 2542 O O . TYR B 1 124 ? -9.617 -10.648 11.703 1 77.38 124 TYR B O 1
ATOM 2550 N N . ASN B 1 125 ? -9.336 -8.523 12.32 1 81.38 125 ASN B N 1
ATOM 2551 C CA . ASN B 1 125 ? -8.164 -8.359 11.469 1 81.38 125 ASN B CA 1
ATOM 2552 C C . ASN B 1 125 ? -6.906 -8.938 12.125 1 81.38 125 ASN B C 1
ATOM 2554 O O . ASN B 1 125 ? -5.887 -9.125 11.461 1 81.38 125 ASN B O 1
ATOM 2558 N N . GLN B 1 126 ? -6.945 -9.109 13.383 1 81 126 GLN B N 1
ATOM 2559 C CA . GLN B 1 126 ? -5.859 -9.695 14.164 1 81 126 GLN B CA 1
ATOM 2560 C C . GLN B 1 126 ? -4.582 -8.875 14.023 1 81 126 GLN B C 1
ATOM 2562 O O . GLN B 1 126 ? -3.482 -9.43 13.984 1 81 126 GLN B O 1
ATOM 2567 N N . CYS B 1 127 ? -4.848 -7.621 13.789 1 88.38 127 CYS B N 1
ATOM 2568 C CA . CYS B 1 127 ? -3.74 -6.695 13.578 1 88.38 127 CYS B CA 1
ATOM 2569 C C . CYS B 1 127 ? -4.129 -5.277 13.984 1 88.38 127 CYS B C 1
ATOM 2571 O O . CYS B 1 127 ? -5.277 -4.871 13.805 1 88.38 127 CYS B O 1
ATOM 2573 N N . SER B 1 128 ? -3.18 -4.523 14.5 1 92.75 128 SER B N 1
ATOM 2574 C CA . SER B 1 128 ? -3.443 -3.131 14.844 1 92.75 128 SER B CA 1
ATOM 2575 C C . SER B 1 128 ? -3.324 -2.227 13.625 1 92.75 128 SER B C 1
ATOM 2577 O O . SER B 1 128 ? -2.711 -2.604 12.625 1 92.75 128 SER B O 1
ATOM 2579 N N . LEU B 1 129 ? -3.908 -1.112 13.766 1 94.62 129 LEU B N 1
ATOM 2580 C CA . LEU B 1 129 ? -3.762 -0.135 12.688 1 94.62 129 LEU B CA 1
ATOM 2581 C C . LEU B 1 129 ? -2.303 0.278 12.523 1 94.62 129 LEU B C 1
ATOM 2583 O O . LEU B 1 129 ? -1.853 0.552 11.414 1 94.62 129 LEU B O 1
ATOM 2587 N N . ASP B 1 130 ? -1.578 0.349 13.609 1 93.06 130 ASP B N 1
ATOM 2588 C CA . ASP B 1 130 ? -0.152 0.653 13.531 1 93.06 130 ASP B CA 1
ATOM 2589 C C . ASP B 1 130 ? 0.588 -0.386 12.695 1 93.06 130 ASP B C 1
ATOM 2591 O O . ASP B 1 130 ? 1.48 -0.041 11.914 1 93.06 130 ASP B O 1
ATOM 2595 N N . ASP B 1 131 ? 0.208 -1.606 12.859 1 93.69 131 ASP B N 1
ATOM 2596 C CA . ASP B 1 131 ? 0.803 -2.666 12.047 1 93.69 131 ASP B CA 1
ATOM 2597 C C . ASP B 1 131 ? 0.466 -2.482 10.57 1 93.69 131 ASP B C 1
ATOM 2599 O O . ASP B 1 131 ? 1.324 -2.664 9.703 1 93.69 131 ASP B O 1
ATOM 2603 N N . ILE B 1 132 ? -0.744 -2.133 10.312 1 96.81 132 ILE B N 1
ATOM 2604 C CA . ILE B 1 132 ? -1.219 -1.948 8.945 1 96.81 132 ILE B CA 1
ATOM 2605 C C . ILE B 1 132 ? -0.498 -0.764 8.305 1 96.81 132 ILE B C 1
ATOM 2607 O O . ILE B 1 132 ? -0.191 -0.788 7.113 1 96.81 132 ILE B O 1
ATOM 2611 N N . LEU B 1 133 ? -0.129 0.249 9.109 1 97.5 133 LEU B N 1
ATOM 2612 C CA . LEU B 1 133 ? 0.468 1.478 8.602 1 97.5 133 LEU B CA 1
ATOM 2613 C C . LEU B 1 133 ? 1.99 1.385 8.602 1 97.5 133 LEU B C 1
ATOM 2615 O O . LEU B 1 133 ? 2.676 2.336 8.219 1 97.5 133 LEU B O 1
ATOM 2619 N N . LYS B 1 134 ? 2.523 0.262 8.969 1 96 134 LYS B N 1
ATOM 2620 C CA . LYS B 1 134 ? 3.967 0.09 9.102 1 96 134 LYS B CA 1
ATOM 2621 C C . LYS B 1 134 ? 4.68 0.418 7.797 1 96 134 LYS B C 1
ATOM 2623 O O . LYS B 1 134 ? 5.707 1.104 7.797 1 96 134 LYS B O 1
ATOM 2628 N N . PRO B 1 135 ? 4.172 -0.008 6.641 1 97.81 135 PRO B N 1
ATOM 2629 C CA . PRO B 1 135 ? 4.852 0.357 5.395 1 97.81 135 PRO B CA 1
ATOM 2630 C C . PRO B 1 135 ? 4.984 1.868 5.215 1 97.81 135 PRO B C 1
ATOM 2632 O O . PRO B 1 135 ? 6 2.348 4.707 1 97.81 135 PRO B O 1
ATOM 2635 N N . PHE B 1 136 ? 4.031 2.645 5.629 1 98.5 136 PHE B N 1
ATOM 2636 C CA . PHE B 1 136 ? 4.098 4.098 5.52 1 98.5 136 PHE B CA 1
ATOM 2637 C C . PHE B 1 136 ? 5.137 4.668 6.477 1 98.5 136 PHE B C 1
ATOM 2639 O O . PHE B 1 136 ? 5.859 5.605 6.133 1 98.5 136 PHE B O 1
ATOM 2646 N N . GLN B 1 137 ? 5.133 4.105 7.652 1 97.38 137 GLN B N 1
ATOM 2647 C CA . GLN B 1 137 ? 6.148 4.531 8.617 1 97.38 137 GLN B CA 1
ATOM 2648 C C . GLN B 1 137 ? 7.555 4.289 8.07 1 97.38 137 GLN B C 1
ATOM 2650 O O . GLN B 1 137 ? 8.438 5.133 8.227 1 97.38 137 GLN B O 1
ATOM 2655 N N . LEU B 1 138 ? 7.766 3.156 7.484 1 97.06 138 LEU B N 1
ATOM 2656 C CA . LEU B 1 138 ? 9.047 2.824 6.879 1 97.06 138 LEU B CA 1
ATOM 2657 C C . LEU B 1 138 ? 9.375 3.783 5.742 1 97.06 138 LEU B C 1
ATOM 2659 O O . LEU B 1 138 ? 10.531 4.172 5.562 1 97.06 138 LEU B O 1
ATOM 2663 N N . CYS B 1 139 ? 8.367 4.164 4.949 1 98.19 139 CYS B N 1
ATOM 2664 C CA . CYS B 1 139 ? 8.57 5.16 3.904 1 98.19 139 CYS B CA 1
ATOM 2665 C C . CYS B 1 139 ? 9.039 6.484 4.496 1 98.19 139 CYS B C 1
ATOM 2667 O O . CYS B 1 139 ? 9.969 7.109 3.979 1 98.19 139 CYS B O 1
ATOM 2669 N N . ALA B 1 140 ? 8.328 6.906 5.574 1 98.12 140 ALA B N 1
ATOM 2670 C CA . ALA B 1 140 ? 8.719 8.141 6.246 1 98.12 140 ALA B CA 1
ATOM 2671 C C . ALA B 1 140 ? 10.18 8.094 6.684 1 98.12 140 ALA B C 1
ATOM 2673 O O . ALA B 1 140 ? 10.93 9.047 6.484 1 98.12 140 ALA B O 1
ATOM 2674 N N . ASP B 1 141 ? 10.562 6.961 7.234 1 96.44 141 ASP B N 1
ATOM 2675 C CA . ASP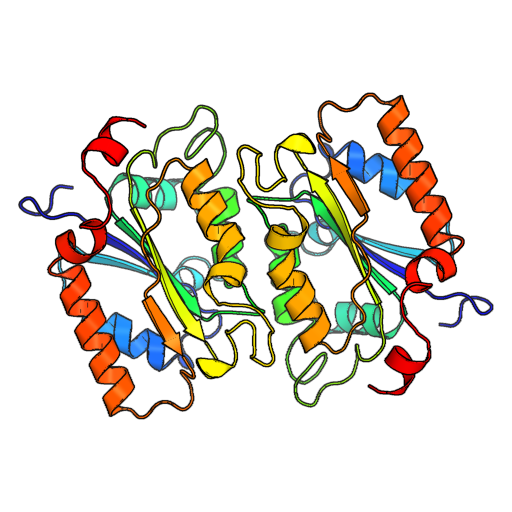 B 1 141 ? 11.938 6.773 7.695 1 96.44 141 ASP B CA 1
ATOM 2676 C C . ASP B 1 141 ? 12.914 6.832 6.523 1 96.44 141 ASP B C 1
ATOM 2678 O O . ASP B 1 141 ? 13.953 7.492 6.609 1 96.44 141 ASP B O 1
ATOM 2682 N N . LEU B 1 142 ? 12.594 6.113 5.488 1 96.31 142 LEU B N 1
ATOM 2683 C CA . LEU B 1 142 ? 13.43 6.121 4.293 1 96.31 142 LEU B CA 1
ATOM 2684 C C . LEU B 1 142 ? 13.633 7.543 3.783 1 96.31 142 LEU B C 1
ATOM 2686 O O . LEU B 1 142 ? 14.734 7.898 3.35 1 96.31 142 LEU B O 1
ATOM 2690 N N . CYS B 1 143 ? 12.594 8.32 3.854 1 98.19 143 CYS B N 1
ATOM 2691 C CA . CYS B 1 143 ? 12.609 9.695 3.352 1 98.19 143 CYS B CA 1
ATOM 2692 C C . CYS B 1 143 ? 13.148 10.656 4.402 1 98.19 143 CYS B C 1
ATOM 2694 O O . CYS B 1 143 ? 13.094 11.875 4.227 1 98.19 143 CYS B O 1
ATOM 2696 N N . GLN B 1 144 ? 13.57 10.109 5.539 1 97.12 144 GLN B N 1
ATOM 2697 C CA . GLN B 1 144 ? 14.172 10.875 6.625 1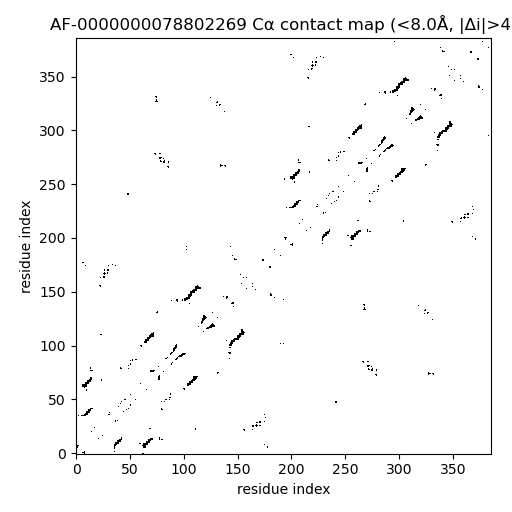 97.12 144 GLN B CA 1
ATOM 2698 C C . GLN B 1 144 ? 13.18 11.867 7.223 1 97.12 144 GLN B C 1
ATOM 2700 O O . GLN B 1 144 ? 13.555 12.992 7.566 1 97.12 144 GLN B O 1
ATOM 2705 N N . MET B 1 145 ? 11.938 11.508 7.223 1 97.81 145 MET B N 1
ATOM 2706 C CA . MET B 1 145 ? 10.867 12.289 7.848 1 97.81 145 MET B CA 1
ATOM 2707 C C . MET B 1 145 ? 10.586 11.789 9.258 1 97.81 145 MET B C 1
ATOM 2709 O O . MET B 1 145 ? 10.891 10.641 9.594 1 97.81 145 MET B O 1
ATOM 2713 N N . TYR B 1 146 ? 10.031 12.625 10.094 1 97 146 TYR B N 1
ATOM 2714 C CA . TYR B 1 146 ? 9.523 12.211 11.398 1 97 146 TYR B CA 1
ATOM 2715 C C . TYR B 1 146 ? 8.102 11.688 11.281 1 97 146 TYR B C 1
ATOM 2717 O O . TYR B 1 146 ? 7.211 12.383 10.781 1 97 146 TYR B O 1
ATOM 2725 N N . TRP B 1 147 ? 7.922 10.508 11.703 1 97 147 TRP B N 1
ATOM 2726 C CA . TRP B 1 147 ? 6.605 9.875 11.727 1 97 147 TRP B CA 1
ATOM 2727 C C . TRP B 1 147 ? 5.809 10.328 12.945 1 97 147 TRP B C 1
ATOM 2729 O O . TRP B 1 147 ? 6.25 10.156 14.086 1 97 147 TRP B O 1
ATOM 2739 N N . LEU B 1 148 ? 4.676 10.922 12.703 1 97.31 148 LEU B N 1
ATOM 2740 C CA . LEU B 1 148 ? 3.793 11.336 13.797 1 97.31 148 LEU B CA 1
ATOM 2741 C C . LEU B 1 148 ? 2.699 10.297 14.023 1 97.31 148 LEU B C 1
ATOM 2743 O O . LEU B 1 148 ? 2.293 9.594 13.094 1 97.31 148 LEU B O 1
ATOM 2747 N N . PRO B 1 149 ? 2.188 10.18 15.273 1 95.88 149 PRO B N 1
ATOM 2748 C CA . PRO B 1 149 ? 1.064 9.266 15.5 1 95.88 149 PRO B CA 1
ATOM 2749 C C . PRO B 1 149 ? -0.145 9.586 14.625 1 95.88 149 PRO B C 1
ATOM 2751 O O . PRO B 1 149 ? -0.585 10.734 14.578 1 95.88 149 PRO B O 1
ATOM 2754 N N . PRO B 1 150 ? -0.685 8.602 13.992 1 97.62 150 PRO B N 1
ATOM 2755 C CA . PRO B 1 150 ? -1.798 8.852 13.07 1 97.62 150 PRO B CA 1
ATOM 2756 C C . PRO B 1 150 ? -3.055 9.336 13.789 1 97.62 150 PRO B C 1
ATOM 2758 O O . PRO B 1 150 ? -3.273 9.008 14.953 1 97.62 150 PRO B O 1
ATOM 2761 N N . LEU B 1 151 ? -3.77 10.164 13.117 1 98 151 LEU B N 1
ATOM 2762 C CA . LEU B 1 151 ? -5.125 10.516 13.516 1 98 151 LEU B CA 1
ATOM 2763 C C . LEU B 1 151 ? -6.148 9.656 12.781 1 98 151 LEU B C 1
ATOM 2765 O O . LEU B 1 151 ? -6.25 9.719 11.555 1 98 151 LEU B O 1
ATOM 2769 N N . VAL B 1 152 ? -6.973 8.906 13.555 1 98.06 152 VAL B N 1
ATOM 2770 C CA . VAL B 1 152 ? -7.832 7.91 12.922 1 98.06 152 VAL B CA 1
ATOM 2771 C C . VAL B 1 152 ? -9.281 8.125 13.359 1 98.06 152 VAL B C 1
ATOM 2773 O O . VAL B 1 152 ? -9.547 8.328 14.539 1 98.06 152 VAL B O 1
ATOM 2776 N N . LEU B 1 153 ? -10.172 8.188 12.445 1 98.31 153 LEU B N 1
ATOM 2777 C CA . LEU B 1 153 ? -11.602 8.055 12.711 1 98.31 153 LEU B CA 1
ATOM 2778 C C . LEU B 1 153 ? -12.117 6.691 12.242 1 98.31 153 LEU B C 1
ATOM 2780 O O . LEU B 1 153 ? -12.211 6.434 11.047 1 98.31 153 LEU B O 1
ATOM 2784 N N . HIS B 1 154 ? -12.469 5.844 13.172 1 96.62 154 HIS B N 1
ATOM 2785 C CA . HIS B 1 154 ? -12.961 4.504 12.867 1 96.62 154 HIS B CA 1
ATOM 2786 C C . HIS B 1 154 ? -14.445 4.52 12.547 1 96.62 154 HIS B C 1
ATOM 2788 O O . HIS B 1 154 ? -15.172 5.426 12.969 1 96.62 154 HIS B O 1
ATOM 2794 N N . TRP B 1 155 ? -14.859 3.525 11.789 1 94.62 155 TRP B N 1
ATOM 2795 C CA . TRP B 1 155 ? -16.266 3.293 11.477 1 94.62 155 TRP B CA 1
ATOM 2796 C C . TRP B 1 155 ? -16.906 4.547 10.883 1 94.62 155 TRP B C 1
ATOM 2798 O O . TRP B 1 155 ? -17.969 4.973 11.328 1 94.62 155 TRP B O 1
ATOM 2808 N N . ALA B 1 156 ? -16.281 5.109 9.953 1 93.81 156 ALA B N 1
ATOM 2809 C CA . ALA B 1 156 ? -16.562 6.445 9.438 1 93.81 156 ALA B CA 1
ATOM 2810 C C . ALA B 1 156 ? -17.969 6.527 8.867 1 93.81 156 ALA B C 1
ATOM 2812 O O . ALA B 1 156 ? -18.609 7.586 8.914 1 93.81 156 ALA B O 1
ATOM 2813 N N . ARG B 1 157 ? -18.516 5.465 8.352 1 90.44 157 ARG B N 1
ATOM 2814 C CA . ARG B 1 157 ? -19.828 5.477 7.738 1 90.44 157 ARG B CA 1
ATOM 2815 C C . ARG B 1 157 ? -20.922 5.395 8.805 1 90.44 157 ARG B C 1
ATOM 2817 O O . ARG B 1 157 ? -22.094 5.703 8.531 1 90.44 157 ARG B O 1
ATOM 2824 N N . LYS B 1 158 ? -20.594 5.008 9.953 1 92.81 158 LYS B N 1
ATOM 2825 C CA . LYS B 1 158 ? -21.625 4.707 10.945 1 92.81 158 LYS B CA 1
ATOM 2826 C C . LYS B 1 158 ? -21.547 5.676 12.117 1 92.81 158 LYS B C 1
ATOM 2828 O O . LYS B 1 158 ? -22.5 5.773 12.914 1 92.81 158 LYS B O 1
ATOM 2833 N N . VAL B 1 159 ? -20.484 6.324 12.242 1 94.19 159 VAL B N 1
ATOM 2834 C CA . VAL B 1 159 ? -20.328 7.242 13.367 1 94.19 159 VAL B CA 1
ATOM 2835 C C . VAL B 1 159 ? -21.375 8.344 13.297 1 94.19 159 VAL B C 1
ATOM 2837 O O . VAL B 1 159 ? -21.688 8.836 12.211 1 94.19 159 VAL B O 1
ATOM 2840 N N . PRO B 1 160 ? -21.938 8.727 14.469 1 95.38 160 PRO B N 1
ATOM 2841 C CA . PRO B 1 160 ? -22.906 9.82 14.484 1 95.38 160 PRO B CA 1
ATOM 2842 C C . PRO B 1 160 ? -22.297 11.148 14.031 1 95.38 160 PRO B C 1
ATOM 2844 O O . PRO B 1 160 ? -21.094 11.367 14.188 1 95.38 160 PRO B O 1
ATOM 2847 N N . GLU B 1 161 ? -23.141 11.977 13.5 1 96.12 161 GLU B N 1
ATOM 2848 C CA . GLU B 1 161 ? -22.734 13.281 12.992 1 96.12 161 GLU B CA 1
ATOM 2849 C C . GLU B 1 161 ? -21.969 14.062 14.055 1 96.12 161 GLU B C 1
ATOM 2851 O O . GLU B 1 161 ? -20.953 14.695 13.758 1 96.12 161 GLU B O 1
ATOM 2856 N N . GLN B 1 162 ? -22.453 14.016 15.258 1 97.12 162 GLN B N 1
ATOM 2857 C CA . GLN B 1 162 ? -21.797 14.75 16.344 1 97.12 162 GLN B CA 1
ATOM 2858 C C . GLN B 1 162 ? -20.359 14.297 16.531 1 97.12 162 GLN B C 1
ATOM 2860 O O . GLN B 1 162 ? -19.469 15.125 16.719 1 97.12 162 GLN B O 1
ATOM 2865 N N . GLN B 1 163 ? -20.141 13.047 16.438 1 96.94 163 GLN B N 1
ATOM 2866 C CA . GLN B 1 163 ? -18.781 12.508 16.594 1 96.94 163 GLN B CA 1
ATOM 2867 C C . GLN B 1 163 ? -17.906 12.906 15.406 1 96.94 163 GLN B C 1
ATOM 2869 O O . GLN B 1 163 ? -16.719 13.18 15.586 1 96.94 163 GLN B O 1
ATOM 2874 N N . ARG B 1 164 ? -18.453 12.898 14.266 1 97.06 164 ARG B N 1
ATOM 2875 C CA . ARG B 1 164 ? -17.734 13.352 13.078 1 97.06 164 ARG B CA 1
ATOM 2876 C C . ARG B 1 164 ? -17.297 14.805 13.227 1 97.06 164 ARG B C 1
ATOM 2878 O O . ARG B 1 164 ? -16.141 15.141 12.922 1 97.06 164 ARG B O 1
ATOM 2885 N N . GLN B 1 165 ? -18.203 15.617 13.719 1 98 165 GLN B N 1
ATOM 2886 C CA . GLN B 1 165 ? -17.922 17.031 13.914 1 98 165 GLN B CA 1
ATOM 2887 C C . GLN B 1 165 ? -16.859 17.234 15 1 98 165 GLN B C 1
ATOM 2889 O O . GLN B 1 165 ? -15.953 18.062 14.852 1 98 165 GLN B O 1
ATOM 2894 N N . GLN B 1 166 ? -16.969 16.469 16.016 1 98.38 166 GLN B N 1
ATOM 2895 C CA . GLN B 1 166 ? -15.992 16.547 17.094 1 98.38 166 GLN B CA 1
ATOM 2896 C C . GLN B 1 166 ? -14.602 16.156 16.594 1 98.38 166 GLN B C 1
ATOM 2898 O O . GLN B 1 166 ? -13.602 16.781 16.969 1 98.38 166 GLN B O 1
ATOM 2903 N N . HIS B 1 167 ? -14.531 15.156 15.812 1 98.56 167 HIS B N 1
ATOM 2904 C CA . HIS B 1 167 ? -13.266 14.742 15.227 1 98.56 167 HIS B CA 1
ATOM 2905 C C . HIS B 1 167 ? -12.688 15.836 14.328 1 98.56 167 HIS B C 1
ATOM 2907 O O . HIS B 1 167 ? -11.484 16.094 14.367 1 98.56 167 HIS B O 1
ATOM 2913 N N . GLY B 1 168 ? -13.516 16.438 13.523 1 98.56 168 GLY B N 1
ATOM 2914 C CA . GLY B 1 168 ? -13.094 17.562 12.703 1 98.56 168 GLY B CA 1
ATOM 2915 C C . GLY B 1 168 ? -12.555 18.719 13.523 1 98.56 168 GLY B C 1
ATOM 2916 O O . GLY B 1 168 ? -11.539 19.328 13.156 1 98.56 168 GLY B O 1
ATOM 2917 N N . GLU B 1 169 ? -13.242 19 14.609 1 98.5 169 GLU B N 1
ATOM 2918 C CA . GLU B 1 169 ? -12.781 20.062 15.5 1 98.5 169 GLU B CA 1
ATOM 2919 C C . GLU B 1 169 ? -11.43 19.719 16.125 1 98.5 169 GLU B C 1
ATOM 2921 O O . GLU B 1 169 ? -10.555 20.594 16.234 1 98.5 169 GLU B O 1
ATOM 2926 N N . TYR B 1 170 ? -11.32 18.547 16.531 1 98.44 170 TYR B N 1
ATOM 2927 C CA . TYR B 1 170 ? -10.047 18.094 17.094 1 98.44 170 TYR B CA 1
ATOM 2928 C C . TYR B 1 170 ? -8.93 18.234 16.062 1 98.44 170 TYR B C 1
ATOM 2930 O O . TYR B 1 170 ? -7.848 18.734 16.375 1 98.44 170 TYR B O 1
ATOM 2938 N N . TYR B 1 171 ? -9.164 17.797 14.859 1 98.69 171 TYR B N 1
ATOM 2939 C CA . TYR B 1 171 ? -8.234 17.922 13.75 1 98.69 171 TYR B CA 1
ATOM 2940 C C . TYR B 1 171 ? -7.816 19.375 13.547 1 98.69 171 TYR B C 1
ATOM 2942 O O . TYR B 1 171 ? -6.625 19.672 13.43 1 98.69 171 TYR B O 1
ATOM 2950 N N . ARG B 1 172 ? -8.727 20.281 13.523 1 98.5 172 ARG B N 1
ATOM 2951 C CA . ARG B 1 172 ? -8.469 21.703 13.391 1 98.5 172 ARG B CA 1
ATOM 2952 C C . ARG B 1 172 ? -7.551 22.203 14.508 1 98.5 172 ARG B C 1
ATOM 2954 O O . ARG B 1 172 ? -6.582 22.922 14.25 1 98.5 172 ARG B O 1
ATOM 2961 N N . GLN B 1 173 ? -7.859 21.797 15.719 1 97.75 173 GLN B N 1
ATOM 2962 C CA . GLN B 1 173 ? -7.07 22.234 16.859 1 97.75 173 GLN B CA 1
ATOM 2963 C C . GLN B 1 173 ? -5.625 21.766 16.75 1 97.75 173 GLN B C 1
ATOM 2965 O O . GLN B 1 173 ? -4.695 22.516 17.047 1 97.75 173 GLN B O 1
ATOM 2970 N N . LEU B 1 174 ? -5.441 20.547 16.312 1 97.06 174 LEU B N 1
ATOM 2971 C CA . LEU B 1 174 ? -4.094 20.016 16.125 1 97.06 174 LEU B CA 1
ATOM 2972 C C . LEU B 1 174 ? -3.326 20.844 15.102 1 97.06 174 LEU B C 1
ATOM 2974 O O . LEU B 1 174 ? -2.135 21.109 15.273 1 97.06 174 LEU B O 1
ATOM 2978 N N . LEU B 1 175 ? -4.004 21.281 14.008 1 97.62 175 LEU B N 1
ATOM 2979 C CA . LEU B 1 175 ? -3.322 22 12.945 1 97.62 175 LEU B CA 1
ATOM 2980 C C . LEU B 1 175 ? -3.102 23.469 13.336 1 97.62 175 LEU B C 1
ATOM 2982 O O . LEU B 1 175 ? -2.189 24.109 12.828 1 97.62 175 LEU B O 1
ATOM 2986 N N . LEU B 1 176 ? -3.918 23.953 14.242 1 96.38 176 LEU B N 1
ATOM 2987 C CA . LEU B 1 176 ? -3.715 25.297 14.766 1 96.38 176 LEU B CA 1
ATOM 2988 C C . LEU B 1 176 ? -2.523 25.328 15.719 1 96.38 176 LEU B C 1
ATOM 2990 O O . LEU B 1 176 ? -1.863 26.359 15.852 1 96.38 176 LEU B O 1
ATOM 2994 N N . HIS B 1 177 ? -2.346 24.203 16.391 1 94 177 HIS B N 1
ATOM 2995 C CA . HIS B 1 177 ? -1.258 24.062 17.359 1 94 177 HIS B CA 1
ATOM 2996 C C . HIS B 1 177 ? -0.365 22.875 17.016 1 94 177 HIS B C 1
ATOM 2998 O O . HIS B 1 177 ? -0.25 21.938 17.797 1 94 177 HIS B O 1
ATOM 3004 N N . PRO B 1 178 ? 0.324 22.984 15.898 1 92.81 178 PRO B N 1
ATOM 3005 C CA . PRO B 1 178 ? 1.089 21.828 15.414 1 92.81 178 PRO B CA 1
ATOM 3006 C C . PRO B 1 178 ? 2.18 21.391 16.391 1 92.81 178 PRO B C 1
ATOM 3008 O O . PRO B 1 178 ? 2.703 20.281 16.281 1 92.81 178 PRO B O 1
ATOM 3011 N N . GLU B 1 179 ? 2.553 22.234 17.359 1 89.94 179 GLU B N 1
ATOM 3012 C CA . GLU B 1 179 ? 3.5 21.844 18.406 1 89.94 179 GLU B CA 1
ATOM 3013 C C . GLU B 1 179 ? 2.988 20.641 19.188 1 89.94 179 GLU B C 1
ATOM 3015 O O . GLU B 1 179 ? 3.777 19.844 19.703 1 89.94 179 GLU B O 1
ATOM 3020 N N . LEU B 1 180 ? 1.65 20.531 19.234 1 90.31 180 LEU B N 1
ATOM 3021 C CA . LEU B 1 180 ? 1.042 19.391 19.922 1 90.31 180 LEU B CA 1
ATOM 3022 C C . LEU B 1 180 ? 1.32 18.094 19.156 1 90.31 180 LEU B C 1
ATOM 3024 O O . LEU B 1 180 ? 1.422 17.031 19.766 1 90.31 180 LEU B O 1
ATOM 3028 N N . LEU B 1 181 ? 1.394 18.188 17.859 1 90 181 LEU B N 1
ATOM 3029 C CA . LEU B 1 181 ? 1.674 17.031 17.016 1 90 181 LEU B CA 1
ATOM 3030 C C . LEU B 1 181 ? 3.125 16.594 17.172 1 90 181 LEU B C 1
ATOM 3032 O O . LEU B 1 181 ? 3.416 15.391 17.141 1 90 181 LEU B O 1
ATOM 3036 N N . ILE B 1 182 ? 4.027 17.547 17.359 1 91.69 182 ILE B N 1
ATOM 3037 C CA . ILE B 1 182 ? 5.445 17.219 17.234 1 91.69 182 ILE B CA 1
ATOM 3038 C C . ILE B 1 182 ? 6.066 17.078 18.625 1 91.69 182 ILE B C 1
ATOM 3040 O O . ILE B 1 182 ? 7.238 16.703 18.75 1 91.69 182 ILE B O 1
ATOM 3044 N N . ALA B 1 183 ? 5.348 17.344 19.625 1 83.81 183 ALA B N 1
ATOM 3045 C CA . ALA B 1 183 ? 5.82 17.312 21 1 83.81 183 ALA B CA 1
ATOM 3046 C C . ALA B 1 183 ? 6.496 15.984 21.328 1 83.81 183 ALA B C 1
ATOM 3048 O O . ALA B 1 183 ? 7.52 15.953 22.016 1 83.81 183 ALA B O 1
ATOM 3049 N N . PRO B 1 184 ? 5.934 14.984 20.828 1 78.19 184 PRO B N 1
ATOM 3050 C CA . PRO B 1 184 ? 6.547 13.695 21.141 1 78.19 184 PRO B CA 1
ATOM 3051 C C . PRO B 1 184 ? 7.914 13.508 20.484 1 78.19 184 PRO B C 1
ATOM 3053 O O . PRO B 1 184 ? 8.656 12.594 20.859 1 78.19 184 PRO B O 1
ATOM 3056 N N . ILE B 1 185 ? 8.227 14.266 19.5 1 81 185 ILE B N 1
ATOM 3057 C CA . ILE B 1 185 ? 9.5 14.164 18.797 1 81 185 ILE B CA 1
ATOM 3058 C C . ILE B 1 185 ? 10.547 15.039 19.469 1 81 185 ILE B C 1
ATOM 3060 O O . ILE B 1 185 ? 10.406 16.266 19.5 1 81 185 ILE B O 1
ATOM 3064 N N . LYS B 1 186 ? 11.523 14.391 20.172 1 68.12 186 LYS B N 1
ATOM 3065 C CA . LYS B 1 186 ? 12.547 15.102 20.938 1 68.12 186 LYS B CA 1
ATOM 3066 C C . LYS B 1 186 ? 13.461 15.898 20 1 68.12 186 LYS B C 1
ATOM 3068 O O . LYS B 1 186 ? 13.781 15.453 18.906 1 68.12 186 LYS B O 1
ATOM 3073 N N . PRO B 1 187 ? 13.648 17.078 20.531 1 60.97 187 PRO B N 1
ATOM 3074 C CA . PRO B 1 187 ? 14.555 17.922 19.75 1 60.97 187 PRO B CA 1
ATOM 3075 C C . PRO B 1 187 ? 15.859 17.219 19.391 1 60.97 187 PRO B C 1
ATOM 3077 O O . PRO B 1 187 ? 16.391 17.391 18.297 1 60.97 187 PRO B O 1
ATOM 3080 N N . GLU B 1 188 ? 16.344 16.469 20.312 1 59.34 188 GLU B N 1
ATOM 3081 C CA . GLU B 1 188 ? 17.594 15.758 20.094 1 59.34 188 GLU B CA 1
ATOM 3082 C C . GLU B 1 188 ? 17.469 14.742 18.953 1 59.34 188 GLU B C 1
ATOM 3084 O O . GLU B 1 188 ? 18.453 14.422 18.281 1 59.34 188 GLU B O 1
ATOM 3089 N N . ASP B 1 189 ? 16.297 14.148 18.797 1 58.62 189 ASP B N 1
ATOM 3090 C CA . ASP B 1 189 ? 16.062 13.172 17.734 1 58.62 189 ASP B CA 1
ATOM 3091 C C . ASP B 1 189 ? 15.953 13.852 16.375 1 58.62 189 ASP B C 1
ATOM 3093 O O . ASP B 1 189 ? 16.188 13.219 15.336 1 58.62 189 ASP B O 1
ATOM 3097 N N . ARG B 1 190 ? 15.594 15.062 16.422 1 54.66 190 ARG B N 1
ATOM 3098 C CA . ARG B 1 190 ? 15.539 15.867 15.211 1 54.66 190 ARG B CA 1
ATOM 3099 C C . ARG B 1 190 ? 16.938 16.281 14.766 1 54.66 190 ARG B C 1
ATOM 3101 O O . ARG B 1 190 ? 17.219 16.359 13.57 1 54.66 190 ARG B O 1
ATOM 3108 N N . ASP B 1 191 ? 17.75 16.703 15.711 1 52.09 191 ASP B N 1
ATOM 3109 C CA . ASP B 1 191 ? 19.094 17.188 15.422 1 52.09 191 ASP B CA 1
ATOM 3110 C C . ASP B 1 191 ? 20.031 16.047 15.031 1 52.09 191 ASP B C 1
ATOM 3112 O O . ASP B 1 191 ? 21.031 16.266 14.352 1 52.09 191 ASP B O 1
ATOM 3116 N N . GLY B 1 192 ? 19.812 14.867 15.492 1 42.09 192 GLY B N 1
ATOM 3117 C CA . GLY B 1 192 ? 20.75 13.789 15.25 1 42.09 192 GLY B CA 1
ATOM 3118 C C . GLY B 1 192 ? 20.562 13.125 13.898 1 42.09 192 GLY B C 1
ATOM 3119 O O . GLY B 1 192 ? 21.219 12.125 13.594 1 42.09 192 GLY B O 1
ATOM 3120 N N . GLN B 1 193 ? 19.5 13.305 13.266 1 37.25 193 GLN B N 1
ATOM 3121 C CA . GLN B 1 193 ? 19.531 12.789 11.898 1 37.25 193 GLN B CA 1
ATOM 3122 C C . GLN B 1 193 ? 20.281 13.742 10.977 1 37.25 193 GLN B C 1
ATOM 3124 O O . GLN B 1 193 ? 20.234 14.961 11.156 1 37.25 193 GLN B O 1
#

Organism: NCBI:txid675817

Radius of gyration: 21.42 Å; Cα contacts (8 Å, |Δi|>4): 657; chains: 2; bounding box: 48×66×42 Å

InterPro domains:
  IPR003680 Flavodoxin-like fold [PF02525] (8-174)
  IPR023947 Glutathione-regulated potassium-efflux system ancillary protein KefG [NF003430] (7-178)
  IPR029039 Flavoprotein-like superfamily [G3DSA:3.40.50.360] (8-180)
  IPR029039 Flavoprotein-like superfamily [SSF52218] (8-176)
  IPR046980 Glutathione-regulated potassium-efflux system ancillary protein KefG/KefF [PTHR47307] (8-177)

Sequence (386 aa):
MDYQGKLTILVIYAHPDPQQSVANQVMLDHIADLPHVTVHDLYAAYPDFFIDCHQERALVEMHDIIIFQHPLYMYSCPALLKEWIDVVLSKGFAHGDGIATKGKYWLSVITTGGAAEAYTPQGYNQCSLDDILKPFQLCADLCQMYWLPPLVLHWARKVPEQQRQQHGEYYRQLLLHPELLIAPIKPEDRDGQMDYQGKLTILVIYAHPDPQQSVANQVMLDHIADLPHVTVHDLYAAYPDFFIDCHQERALVEMHDIIIFQHPLYMYSCPALLKEWIDVVLSKGFAHGDGIATKGKYWLSVITTGGAAEAYTPQGYNQCSLDDILKPFQLCADLCQMYWLPPLVLHWARKVPEQQRQQHGEYYRQLLLHPELLIAPIKPEDRDGQ

Secondary structure (DSSP, 8-state):
--BTTBPPEEEEE--SSGGG-HHHHHHHHHHTT-TTEEEEEHHHH-TTS---HHHHHHHHHT-SEEEEEEE-BTTB--HHHHHHHHHHS-BTTTBTT--TTTT-EEEEEEE-SS-GGGGSTTSTT-S-HHHHTHHHHHHHHHTTPEEPPPEEE-STTTS-HHHHHHHHHHHHHHHH-THHHHTTS-HHHHH--/--BTTBPPEEEEE--SSGGG-HHHHHHHHHHTT-TTEEEEEHHHH-TTS---HHHHHHHHHT-SEEEEEEE-BTTB--HHHHHHHHHHS-BTTTBTT--TTTT-EEEEEEE-SS-GGGGSTTSTT-S-HHHHTHHHHHHHHHTTPEEPPPEEE-STTTS-HHHHHHHHHHHHHHHH-THHHHTTS-HHHHH--

pLDDT: mean 93.2, std 11.41, range [37.16, 98.94]

Nearest PDB structures (foldseek):
  5lva-assembly2_B  TM=9.708E-01  e=2.728E-19  Bacillus subtilis
  3l9w-assembly1_B  TM=9.469E-01  e=2.133E-19  Escherichia coli K-12
  3l9w-assembly1_A  TM=9.436E-01  e=3.710E-19  Escherichia coli K-12
  3f2v-assembly1_A-2  TM=9.554E-01  e=2.655E-18  Treponema denticola
  3ha2-assembly1_B  TM=9.542E-01  e=7.104E-18  Pediococcus pentosaceus ATCC 25745

Foldseek 3Di:
DCPVVDFAEEEEEEDLCVVPQPLLVLLCVLQVPPPSYHYDYQCVVCVPLDDDLVVVLVVLLVGQEYEYEAECDPLHGDPSVVSCLDPNCHPPDQADVHQSCALGAYEYEYEYLAAQQCADCPHPVNHHNCRSCVVVVVSCVRSNHHYWDYHYHYNSVPDDPVVSNVSSNVSNVCSVVVCVRCVVPDPVNSVVD/DCPVVDFAEEEEEEDLCVVPQPLLVLLCVLQVPPPSYHYDYQCVVCVPLDDDLVVVLVVLLVGQEYEYEAECDPLHGDPSVVSCLDPNCHPPDQADPHQSNALGAYEYEYEYLAAQQCADCPHPVNHHNCRSCVVVVVSCVRSNHHYWDYHYHYNSVPDDPVVSNVSSNVSNVCSVVVCVRCVVPDPVNSVVD